Protein AF-A0A1C6AYQ7-F1 (afdb_monomer)

Structure (mmCIF, N/CA/C/O backbone):
data_AF-A0A1C6AYQ7-F1
#
_entry.id   AF-A0A1C6AYQ7-F1
#
loop_
_atom_site.group_PDB
_atom_site.id
_atom_site.type_symbol
_atom_site.label_atom_id
_atom_site.label_alt_id
_atom_site.label_comp_id
_atom_site.label_asym_id
_atom_site.label_entity_id
_atom_site.label_seq_id
_atom_site.pdbx_PDB_ins_code
_atom_site.Cartn_x
_atom_site.Cartn_y
_atom_site.Cartn_z
_atom_site.occupancy
_atom_site.B_iso_or_equiv
_atom_site.auth_seq_id
_atom_site.auth_comp_id
_atom_site.auth_asym_id
_atom_site.auth_atom_id
_atom_site.pdbx_PDB_model_num
ATOM 1 N N . MET A 1 1 ? -37.397 29.529 8.463 1.00 48.94 1 MET A N 1
ATOM 2 C CA . MET A 1 1 ? -38.415 28.452 8.436 1.00 48.94 1 MET A CA 1
ATOM 3 C C . MET A 1 1 ? -37.810 27.273 7.702 1.00 48.94 1 MET A C 1
ATOM 5 O O . MET A 1 1 ? -37.328 27.484 6.598 1.00 48.94 1 MET A O 1
ATOM 9 N N . GLY A 1 2 ? -37.759 26.098 8.330 1.00 67.12 2 GLY A N 1
ATOM 10 C CA . GLY A 1 2 ? -37.197 24.884 7.728 1.00 67.12 2 GLY A CA 1
ATOM 11 C C . GLY A 1 2 ? -38.090 24.287 6.639 1.00 67.12 2 GLY A C 1
ATOM 12 O O . GLY A 1 2 ? -39.263 24.646 6.523 1.00 67.12 2 GLY A O 1
ATOM 13 N N . LEU A 1 3 ? -37.535 23.356 5.862 1.00 73.00 3 LEU A N 1
ATOM 14 C CA . LEU A 1 3 ? -38.312 22.538 4.930 1.00 73.00 3 LEU A CA 1
ATOM 15 C C . LEU A 1 3 ? -39.293 21.640 5.689 1.00 73.00 3 LEU A C 1
ATOM 17 O O . LEU A 1 3 ? -38.946 21.058 6.719 1.00 73.00 3 LEU A O 1
ATOM 21 N N . ILE A 1 4 ? -40.499 21.478 5.149 1.00 79.94 4 ILE A N 1
ATOM 22 C CA . ILE A 1 4 ? -41.472 20.507 5.670 1.00 79.94 4 ILE A CA 1
ATOM 23 C C . ILE A 1 4 ? -41.096 19.077 5.248 1.00 79.94 4 ILE A C 1
ATOM 25 O O . ILE A 1 4 ? -40.408 18.880 4.248 1.00 79.94 4 ILE A O 1
ATOM 29 N N . GLU A 1 5 ? -41.585 18.065 5.966 1.00 65.69 5 GLU A N 1
ATOM 30 C CA . GLU A 1 5 ? -41.228 16.648 5.745 1.00 65.69 5 GLU A CA 1
ATOM 31 C C . GLU A 1 5 ? -41.392 16.173 4.294 1.00 65.69 5 GLU A C 1
ATOM 33 O O . GLU A 1 5 ? -40.536 15.480 3.737 1.00 65.69 5 GLU A O 1
ATOM 38 N N . ARG A 1 6 ? -42.449 16.632 3.620 1.00 84.25 6 ARG A N 1
ATOM 39 C CA . ARG A 1 6 ? -42.665 16.324 2.203 1.00 84.25 6 ARG A CA 1
ATOM 40 C C . ARG A 1 6 ? -41.562 16.895 1.304 1.00 84.25 6 ARG A C 1
ATOM 42 O O . ARG A 1 6 ? -41.089 16.209 0.406 1.00 84.25 6 ARG A O 1
ATOM 49 N N . GLN A 1 7 ? -41.114 18.122 1.564 1.00 87.56 7 GLN A N 1
ATOM 50 C CA . GLN A 1 7 ? -40.041 18.769 0.802 1.00 87.56 7 GLN A CA 1
ATOM 51 C C . GLN A 1 7 ? -38.696 18.075 1.029 1.00 87.56 7 GLN A C 1
ATOM 53 O O . GLN A 1 7 ? -37.959 17.840 0.073 1.00 87.56 7 GLN A O 1
ATOM 58 N N . LYS A 1 8 ? -38.409 17.665 2.270 1.00 77.06 8 LYS A N 1
ATOM 59 C CA . LYS A 1 8 ? -37.229 16.843 2.582 1.00 77.06 8 LYS A CA 1
ATOM 60 C C . LYS A 1 8 ? -37.247 15.522 1.802 1.00 77.06 8 LYS A C 1
ATOM 62 O O . LYS A 1 8 ? -36.229 15.122 1.240 1.00 77.06 8 LYS A O 1
ATOM 67 N N . SER A 1 9 ? -38.420 14.894 1.700 1.00 76.25 9 SER A N 1
ATOM 68 C CA . SER A 1 9 ? -38.616 13.651 0.943 1.00 76.25 9 SER A CA 1
ATOM 69 C C . SER A 1 9 ? -38.362 13.827 -0.562 1.00 76.25 9 SER A C 1
ATOM 71 O O . SER A 1 9 ? -37.726 12.969 -1.171 1.00 76.25 9 SER A O 1
ATOM 73 N N . VAL A 1 10 ? -38.775 14.960 -1.152 1.00 86.12 10 VAL A N 1
ATOM 74 C CA . VAL A 1 10 ? -38.481 15.305 -2.560 1.00 86.12 10 VAL A CA 1
ATOM 75 C C . VAL A 1 10 ? -36.973 15.404 -2.805 1.00 86.12 10 VAL A C 1
ATOM 77 O O . VAL A 1 10 ? -36.469 14.802 -3.754 1.00 86.12 10 VAL A O 1
ATOM 80 N N . VAL A 1 11 ? -36.246 16.135 -1.949 1.00 82.75 11 VAL A N 1
ATOM 81 C CA . VAL A 1 11 ? -34.783 16.296 -2.074 1.00 82.75 11 VAL A CA 1
ATOM 82 C C . VAL A 1 11 ? -34.085 14.941 -1.994 1.00 82.75 11 VAL A C 1
ATOM 84 O O . VAL A 1 11 ? -33.241 14.631 -2.834 1.00 82.75 11 VAL A O 1
ATOM 87 N N . LYS A 1 12 ? -34.466 14.120 -1.010 1.00 69.12 12 LYS A N 1
ATOM 88 C CA . LYS A 1 12 ? -33.893 12.791 -0.793 1.00 69.12 12 LYS A CA 1
ATOM 89 C C . LYS A 1 12 ? -34.082 11.883 -2.008 1.00 69.12 12 LYS A C 1
ATOM 91 O O . LYS A 1 12 ? -33.106 11.350 -2.524 1.00 69.12 12 LYS A O 1
ATOM 96 N N . TYR A 1 13 ? -35.318 11.762 -2.492 1.00 78.62 13 TYR A N 1
ATOM 97 C CA . TYR A 1 13 ? -35.656 10.868 -3.598 1.00 78.62 13 TYR A CA 1
ATOM 98 C C . TYR A 1 13 ? -34.897 11.221 -4.887 1.00 78.62 13 TYR A C 1
ATOM 100 O O . TYR A 1 13 ? -34.294 10.354 -5.519 1.00 78.62 13 TYR A O 1
ATOM 108 N N . LEU A 1 14 ? -34.862 12.509 -5.248 1.00 82.06 14 LEU A N 1
ATOM 109 C CA . LEU A 1 14 ? -34.168 12.970 -6.454 1.00 82.06 14 LEU A CA 1
ATOM 110 C C . LEU A 1 14 ? -32.644 12.830 -6.361 1.00 82.06 14 LEU A C 1
ATOM 112 O O . LEU A 1 14 ? -31.991 12.602 -7.381 1.00 82.06 14 LEU A O 1
ATOM 116 N N . ARG A 1 15 ? -32.071 12.961 -5.159 1.00 71.88 15 ARG A N 1
ATOM 117 C CA . ARG A 1 15 ? -30.634 12.770 -4.927 1.00 71.88 15 ARG A CA 1
ATOM 118 C C . ARG A 1 15 ? -30.236 11.299 -5.007 1.00 71.88 15 ARG A C 1
ATOM 120 O O . ARG A 1 15 ? -29.213 10.989 -5.608 1.00 71.88 15 ARG A O 1
ATOM 127 N N . ASP A 1 16 ? -31.023 10.416 -4.400 1.00 69.38 16 ASP A N 1
ATOM 128 C CA . ASP A 1 16 ? -30.694 8.991 -4.308 1.00 69.38 16 ASP A CA 1
ATOM 129 C C . ASP A 1 16 ? -30.760 8.302 -5.682 1.00 69.38 16 ASP A C 1
ATOM 131 O O . ASP A 1 16 ? -29.941 7.431 -5.970 1.00 69.38 16 ASP A O 1
ATOM 135 N N . ILE A 1 17 ? -31.688 8.730 -6.544 1.00 75.75 17 ILE A N 1
ATOM 136 C CA . ILE A 1 17 ? -31.803 8.226 -7.920 1.00 75.75 17 ILE A CA 1
ATOM 137 C C . ILE A 1 17 ? -30.776 8.881 -8.851 1.00 75.75 17 ILE A C 1
ATOM 139 O O . ILE A 1 17 ? -30.244 8.216 -9.730 1.00 75.75 17 ILE A O 1
ATOM 143 N N . ASN A 1 18 ? -30.473 10.171 -8.658 1.00 73.62 18 ASN A N 1
ATOM 144 C CA . ASN A 1 18 ? -29.540 10.953 -9.484 1.00 73.62 18 ASN A CA 1
ATOM 145 C C . ASN A 1 18 ? -29.839 10.938 -11.007 1.00 73.62 18 ASN A C 1
ATOM 147 O O . ASN A 1 18 ? -28.975 11.218 -11.840 1.00 73.62 18 ASN A O 1
ATOM 151 N N . GLU A 1 19 ? -31.089 10.664 -11.378 1.00 78.44 19 GLU A N 1
ATOM 152 C CA . GLU A 1 19 ? -31.608 10.689 -12.749 1.00 78.44 19 GLU A CA 1
ATOM 153 C C . GLU A 1 19 ? -32.775 11.682 -12.873 1.00 78.44 19 GLU A C 1
ATOM 155 O O . GLU A 1 19 ? -33.181 12.334 -11.909 1.00 78.44 19 GLU A O 1
ATOM 160 N N . TRP A 1 20 ? -33.289 11.850 -14.093 1.00 84.19 20 TRP A N 1
ATOM 161 C CA . TRP A 1 20 ? -34.438 12.711 -14.370 1.00 84.19 20 TRP A CA 1
ATOM 162 C C . TRP A 1 20 ? -35.747 12.006 -14.006 1.00 84.19 20 TRP A C 1
ATOM 164 O O . TRP A 1 20 ? -36.050 10.958 -14.567 1.00 84.19 20 TRP A O 1
ATOM 174 N N . VAL A 1 21 ? -36.551 12.616 -13.133 1.00 88.44 21 VAL A N 1
ATOM 175 C CA . VAL A 1 21 ? -37.843 12.071 -12.684 1.00 88.44 21 VAL A CA 1
ATOM 176 C C . VAL A 1 21 ? -38.986 13.004 -13.079 1.00 88.44 21 VAL A C 1
ATOM 178 O O . VAL A 1 21 ? -38.930 14.216 -12.847 1.00 88.44 21 VAL A O 1
ATOM 181 N N . LYS A 1 22 ? -40.069 12.463 -13.649 1.00 90.62 22 LYS A N 1
ATOM 182 C CA . LYS A 1 22 ? -41.237 13.273 -14.034 1.00 90.62 22 LYS A CA 1
ATOM 183 C C . LYS A 1 22 ? -41.991 13.792 -12.805 1.00 90.62 22 LYS A C 1
ATOM 185 O O . LYS A 1 22 ? -42.123 13.113 -11.794 1.00 90.62 22 LYS A O 1
ATOM 190 N N . GLY A 1 23 ? -42.574 14.988 -12.922 1.00 86.62 23 GLY A N 1
ATOM 191 C CA . GLY A 1 23 ? -43.394 15.575 -11.854 1.00 86.62 23 GLY A CA 1
ATOM 192 C C . GLY A 1 23 ? -44.579 14.702 -11.442 1.00 86.62 23 GLY A C 1
ATOM 193 O O . GLY A 1 23 ? -44.849 14.583 -10.253 1.00 86.62 23 GLY A O 1
ATOM 194 N N . SER A 1 24 ? -45.212 14.035 -12.408 1.00 85.88 24 SER A N 1
ATOM 195 C CA . SER A 1 24 ? -46.316 13.098 -12.180 1.00 85.88 24 SER A CA 1
ATOM 196 C C . SER A 1 24 ? -45.908 11.833 -11.433 1.00 85.88 24 SER A C 1
ATOM 198 O O . SER A 1 24 ? -46.708 11.247 -10.708 1.00 85.88 24 SER A O 1
ATO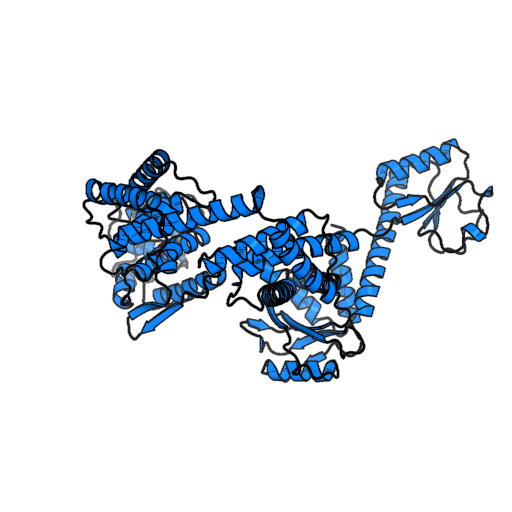M 200 N N . GLU A 1 25 ? -44.653 11.422 -11.571 1.00 83.88 25 GLU A N 1
ATOM 201 C CA . GLU A 1 25 ? -44.094 10.281 -10.859 1.00 83.88 25 GLU A CA 1
ATOM 202 C C . GLU A 1 25 ? -43.792 10.646 -9.403 1.00 83.88 25 GLU A C 1
ATOM 204 O O . GLU A 1 25 ? -44.261 9.964 -8.493 1.00 83.88 25 GLU A O 1
ATOM 209 N N . LEU A 1 26 ? -43.145 11.795 -9.169 1.00 85.38 26 LEU A N 1
ATOM 210 C CA . LEU A 1 26 ? -42.949 12.345 -7.821 1.00 85.38 26 LEU A CA 1
ATOM 211 C C . LEU A 1 26 ? -44.278 12.571 -7.090 1.00 85.38 26 LEU A C 1
ATOM 213 O O . LEU A 1 26 ? -44.401 12.266 -5.906 1.00 85.38 26 LEU A O 1
ATOM 217 N N . ALA A 1 27 ? -45.278 13.090 -7.804 1.00 86.19 27 ALA A N 1
ATOM 218 C CA . ALA A 1 27 ? -46.618 13.331 -7.287 1.00 86.19 27 ALA A CA 1
ATOM 219 C C . ALA A 1 27 ? -47.279 12.026 -6.822 1.00 86.19 27 ALA A C 1
ATOM 221 O O . ALA A 1 27 ? -47.807 11.962 -5.711 1.00 86.19 27 ALA A O 1
ATOM 222 N N . LYS A 1 28 ? -47.168 10.963 -7.628 1.00 80.50 28 LYS A N 1
ATOM 223 C CA . LYS A 1 28 ? -47.694 9.633 -7.302 1.00 80.50 28 LYS A CA 1
ATOM 224 C C . LYS A 1 28 ? -46.996 9.011 -6.090 1.00 80.50 28 LYS A C 1
ATOM 226 O O . LYS A 1 28 ? -47.674 8.458 -5.232 1.00 80.50 28 LYS A O 1
ATOM 231 N N . ILE A 1 29 ? -45.671 9.125 -6.006 1.00 76.81 29 ILE A N 1
ATOM 232 C CA . ILE A 1 29 ? -44.866 8.570 -4.902 1.00 76.81 29 ILE A CA 1
ATOM 233 C C . ILE A 1 29 ? -45.190 9.261 -3.578 1.00 76.81 29 ILE A C 1
ATOM 235 O O . ILE A 1 29 ? -45.287 8.611 -2.543 1.00 76.81 29 ILE A O 1
ATOM 239 N N . LEU A 1 30 ? -45.370 10.580 -3.615 1.00 79.12 30 LEU A N 1
ATOM 240 C CA . LEU A 1 30 ? -45.575 11.396 -2.420 1.00 79.12 30 LEU A CA 1
ATOM 241 C C . LEU A 1 30 ? -47.057 11.638 -2.100 1.00 79.12 30 LEU A C 1
ATOM 243 O O . LEU A 1 30 ? -47.358 12.389 -1.175 1.00 79.12 30 LEU A O 1
ATOM 247 N N . GLY A 1 31 ? -47.977 11.030 -2.858 1.00 77.88 31 GLY A N 1
ATOM 248 C CA . GLY A 1 31 ? -49.422 11.139 -2.639 1.00 77.88 31 GLY A CA 1
ATOM 249 C C . GLY A 1 31 ? -49.973 12.561 -2.801 1.00 77.88 31 GLY A C 1
ATOM 250 O O . GLY A 1 31 ? -50.907 12.944 -2.099 1.00 77.88 31 GLY A O 1
ATOM 251 N N . VAL A 1 32 ? -49.388 13.370 -3.688 1.00 89.69 32 VAL A N 1
ATOM 252 C CA . VAL A 1 32 ? -49.783 14.772 -3.919 1.00 89.69 32 VAL A CA 1
ATOM 253 C C . VAL A 1 32 ? -49.999 15.067 -5.402 1.00 89.69 32 VAL A C 1
ATOM 255 O O . VAL A 1 32 ? -49.857 14.198 -6.249 1.00 89.69 32 VAL A O 1
ATOM 258 N N . THR A 1 33 ? -50.369 16.305 -5.739 1.00 85.81 33 THR A N 1
ATOM 259 C CA . THR A 1 33 ? -50.535 16.733 -7.138 1.00 85.81 33 THR A CA 1
ATOM 260 C C . THR A 1 33 ? -49.219 17.233 -7.742 1.00 85.81 33 THR A C 1
ATOM 262 O O . THR A 1 33 ? -48.375 17.783 -7.031 1.00 85.81 33 THR A O 1
ATOM 265 N N . ASP A 1 34 ? -49.082 17.184 -9.070 1.00 87.00 34 ASP A N 1
ATOM 266 C CA . ASP A 1 34 ? -47.962 17.800 -9.809 1.00 87.00 34 ASP A CA 1
ATOM 267 C C . ASP A 1 34 ? -47.776 19.289 -9.489 1.00 87.00 34 ASP A C 1
ATOM 269 O O . ASP A 1 34 ? -46.666 19.822 -9.563 1.00 87.00 34 ASP A O 1
ATOM 273 N N . ARG A 1 35 ? -48.873 19.986 -9.156 1.00 80.62 35 ARG A N 1
ATOM 274 C CA . ARG A 1 35 ? -48.842 21.389 -8.730 1.00 80.62 35 ARG A CA 1
ATOM 275 C C . ARG A 1 35 ? -48.166 21.530 -7.365 1.00 80.62 35 ARG A C 1
ATOM 277 O O . ARG A 1 35 ? -47.388 22.460 -7.176 1.00 80.62 35 ARG A O 1
ATOM 284 N N . THR A 1 36 ? -48.424 20.603 -6.445 1.00 86.38 36 THR A N 1
ATOM 285 C CA . THR A 1 36 ? -47.783 20.558 -5.125 1.00 86.38 36 THR A CA 1
ATOM 286 C C . THR A 1 36 ? -46.287 20.280 -5.252 1.00 86.38 36 THR A C 1
ATOM 288 O O . THR A 1 36 ? -45.503 21.011 -4.659 1.00 86.38 36 THR A O 1
ATOM 291 N N . ILE A 1 37 ? -45.883 19.324 -6.100 1.00 93.25 37 ILE A N 1
ATOM 292 C CA . ILE A 1 37 ? -44.462 19.032 -6.369 1.00 93.25 37 ILE A CA 1
ATOM 293 C C . ILE A 1 37 ? -43.735 20.256 -6.930 1.00 93.25 37 ILE A C 1
ATOM 295 O O . ILE A 1 37 ? -42.652 20.602 -6.468 1.00 93.25 37 ILE A O 1
ATOM 299 N N . ARG A 1 38 ? -44.351 20.966 -7.882 1.00 89.50 38 ARG A N 1
ATOM 300 C CA . ARG A 1 38 ? -43.803 22.227 -8.404 1.00 89.50 38 ARG A CA 1
ATOM 301 C C . ARG A 1 38 ? -43.584 23.265 -7.307 1.00 89.50 38 ARG A C 1
ATOM 303 O O . ARG A 1 38 ? -42.515 23.864 -7.247 1.00 89.50 38 ARG A O 1
ATOM 310 N N . ASN A 1 39 ? -44.576 23.456 -6.440 1.00 87.56 39 ASN A N 1
ATOM 311 C CA . ASN A 1 39 ? -44.482 24.409 -5.336 1.00 87.56 39 ASN A CA 1
ATOM 312 C C . ASN A 1 39 ? -43.419 23.998 -4.311 1.00 87.56 39 ASN A C 1
ATOM 314 O O . ASN A 1 39 ? -42.692 24.857 -3.817 1.00 87.56 39 ASN A O 1
ATOM 318 N N . ASP A 1 40 ? -43.307 22.703 -4.019 1.00 92.19 40 ASP A N 1
ATOM 319 C CA . ASP A 1 40 ? -42.293 22.175 -3.112 1.00 92.19 40 ASP A CA 1
ATOM 320 C C . ASP A 1 40 ? -40.887 22.403 -3.667 1.00 92.19 40 ASP A C 1
ATOM 322 O O . ASP A 1 40 ? -40.030 22.872 -2.932 1.00 92.19 40 ASP A O 1
ATOM 326 N N . ILE A 1 41 ? -40.655 22.174 -4.961 1.00 92.25 41 ILE A N 1
ATOM 327 C CA . ILE A 1 41 ? -39.347 22.407 -5.597 1.00 92.25 41 ILE A CA 1
ATOM 328 C C . ILE A 1 41 ? -38.965 23.891 -5.573 1.00 92.25 41 ILE A C 1
ATOM 330 O O . ILE A 1 41 ? -37.825 24.224 -5.254 1.00 92.25 41 ILE A O 1
ATOM 334 N N . ILE A 1 42 ? -39.922 24.790 -5.827 1.00 89.12 42 ILE A N 1
ATOM 335 C CA . ILE A 1 42 ? -39.699 26.239 -5.700 1.00 89.12 42 ILE A CA 1
ATOM 336 C C . ILE A 1 42 ? -39.344 26.601 -4.253 1.00 89.12 42 ILE A C 1
ATOM 338 O O . ILE A 1 42 ? -38.399 27.354 -4.021 1.00 89.12 42 ILE A O 1
ATOM 342 N N . ALA A 1 43 ? -40.078 26.064 -3.275 1.00 86.62 43 ALA A N 1
ATOM 343 C CA . ALA A 1 43 ? -39.816 26.312 -1.860 1.00 86.62 43 ALA A CA 1
ATOM 344 C C . ALA A 1 43 ? -38.452 25.760 -1.419 1.00 86.62 43 ALA A C 1
ATOM 346 O O . ALA A 1 43 ? -37.746 26.428 -0.670 1.00 86.62 43 ALA A O 1
ATOM 347 N N . ILE A 1 44 ? -38.064 24.589 -1.929 1.00 87.81 44 ILE A N 1
ATOM 348 C CA . ILE A 1 44 ? -36.768 23.952 -1.691 1.00 87.81 44 ILE A CA 1
ATOM 349 C C . ILE A 1 44 ? -35.633 24.824 -2.232 1.00 87.81 44 ILE A C 1
ATOM 351 O O . ILE A 1 44 ? -34.767 25.232 -1.462 1.00 87.81 44 ILE A O 1
ATOM 355 N N . ASN A 1 45 ? -35.647 25.169 -3.521 1.00 88.50 45 ASN A N 1
ATOM 356 C CA . ASN A 1 45 ? -34.581 25.988 -4.110 1.00 88.50 45 ASN A CA 1
ATOM 357 C C . ASN A 1 45 ? -34.506 27.369 -3.441 1.00 88.50 45 ASN A C 1
ATOM 359 O O . ASN A 1 45 ? -33.419 27.881 -3.177 1.00 88.50 45 ASN A O 1
ATOM 363 N N . LYS A 1 46 ? -35.661 27.945 -3.079 1.00 84.81 46 LYS A N 1
ATOM 364 C CA . LYS A 1 46 ? -35.726 29.201 -2.323 1.00 84.81 46 LYS A CA 1
ATOM 365 C C . LYS A 1 46 ? -35.130 29.071 -0.920 1.00 84.81 46 LYS A C 1
ATOM 367 O O . LYS A 1 46 ? -34.446 29.991 -0.485 1.00 84.81 46 LYS A O 1
ATOM 372 N N . PHE A 1 47 ? -35.376 27.963 -0.220 1.00 81.81 47 PHE A N 1
ATOM 373 C CA . PHE A 1 47 ? -34.810 27.702 1.106 1.00 81.81 47 PHE A CA 1
ATOM 374 C C . PHE A 1 47 ? -33.278 27.630 1.066 1.00 81.81 47 PHE A C 1
ATOM 376 O O . PHE A 1 47 ? -32.625 28.202 1.932 1.00 81.81 47 PHE A O 1
ATOM 383 N N . TYR A 1 48 ? -32.709 26.994 0.039 1.00 72.81 48 TYR A N 1
ATOM 384 C CA . TYR A 1 48 ? -31.255 26.883 -0.127 1.00 72.81 48 TYR A CA 1
ATOM 385 C C . TYR A 1 48 ? -30.599 28.094 -0.806 1.00 72.81 48 TYR A C 1
ATOM 387 O O . TYR A 1 48 ? -29.376 28.134 -0.918 1.00 72.81 48 TYR A O 1
ATOM 395 N N . GLY A 1 49 ? -31.381 29.061 -1.298 1.00 75.00 49 GLY A N 1
ATOM 396 C CA . GLY A 1 49 ? -30.865 30.227 -2.023 1.00 75.00 49 GLY A CA 1
ATOM 397 C C . GLY A 1 49 ? -30.184 29.897 -3.360 1.00 75.00 49 GLY A C 1
ATOM 398 O O . GLY A 1 49 ? -29.521 30.762 -3.928 1.00 75.00 49 GLY A O 1
ATOM 399 N N . LYS A 1 50 ? -30.327 28.662 -3.860 1.00 78.75 50 LYS A N 1
ATOM 400 C CA . LYS A 1 50 ? -29.779 28.181 -5.136 1.00 78.75 50 LYS A CA 1
ATOM 401 C C . LYS A 1 50 ? -30.585 27.001 -5.673 1.00 78.75 50 LYS A C 1
ATOM 403 O O . LYS A 1 50 ? -31.272 26.308 -4.922 1.00 78.75 50 LYS A O 1
ATOM 408 N N . ASP A 1 51 ? -30.460 26.742 -6.972 1.00 83.19 51 ASP A N 1
ATOM 409 C CA . ASP A 1 51 ? -31.170 25.653 -7.644 1.00 83.19 51 ASP A CA 1
ATOM 410 C C . ASP A 1 51 ? -30.543 24.286 -7.345 1.00 83.19 51 ASP A C 1
ATOM 412 O O . ASP A 1 51 ? -29.790 23.734 -8.149 1.00 83.19 51 ASP A O 1
ATOM 416 N N . ILE A 1 52 ? -30.854 23.724 -6.174 1.00 84.00 52 ILE A N 1
ATOM 417 C CA . ILE A 1 52 ? -30.413 22.372 -5.800 1.00 84.00 52 ILE A CA 1
ATOM 418 C C . ILE A 1 52 ? -31.211 21.267 -6.510 1.00 84.00 52 ILE A C 1
ATOM 420 O O . ILE A 1 52 ? -30.756 20.128 -6.592 1.00 84.00 52 ILE A O 1
ATOM 424 N N . ILE A 1 53 ? -32.389 21.591 -7.045 1.00 89.56 53 ILE A N 1
ATOM 425 C CA . ILE A 1 53 ? -33.165 20.735 -7.943 1.00 89.56 53 ILE A CA 1
ATOM 426 C C . ILE A 1 53 ? -33.356 21.487 -9.258 1.00 89.56 53 ILE A C 1
ATOM 428 O O . ILE A 1 53 ? -33.916 22.584 -9.275 1.00 89.56 53 ILE A O 1
ATOM 432 N N . ILE A 1 54 ? -32.930 20.879 -10.364 1.00 85.88 54 ILE A N 1
ATOM 433 C CA . ILE A 1 54 ? -33.032 21.459 -11.704 1.00 85.88 54 ILE A CA 1
ATOM 434 C C . ILE A 1 54 ? -34.328 20.973 -12.364 1.00 85.88 54 ILE A C 1
ATOM 436 O O . ILE A 1 54 ? -34.509 19.762 -12.531 1.00 85.88 54 ILE A O 1
ATOM 440 N N . PRO A 1 55 ? -35.218 21.885 -12.787 1.00 87.75 55 PRO A N 1
ATOM 441 C CA . PRO A 1 55 ? -36.352 21.551 -13.636 1.00 87.75 55 PRO A CA 1
ATOM 442 C C . PRO A 1 55 ? -35.984 21.636 -15.128 1.00 87.75 55 PRO A C 1
ATOM 444 O O . PRO A 1 55 ? -35.514 22.669 -15.599 1.00 87.75 55 PRO A O 1
ATOM 447 N N . ILE A 1 56 ? -36.275 20.591 -15.910 1.00 84.50 56 ILE A N 1
ATOM 448 C CA . ILE A 1 56 ? -36.211 20.629 -17.381 1.00 84.50 56 ILE A CA 1
ATOM 449 C C . ILE A 1 56 ? -37.556 20.230 -17.984 1.00 84.50 56 ILE A C 1
ATOM 451 O O . ILE A 1 56 ? -38.095 19.144 -17.743 1.00 84.50 56 ILE A O 1
ATOM 455 N N . LYS A 1 57 ? -38.086 21.102 -18.847 1.00 74.75 57 LYS A N 1
ATOM 456 C CA . LYS A 1 57 ? -39.335 20.866 -19.578 1.00 74.75 57 LYS A CA 1
ATOM 457 C C . LYS A 1 57 ? -39.228 19.580 -20.412 1.00 74.75 57 LYS A C 1
ATOM 459 O O . LYS A 1 57 ? -38.301 19.416 -21.195 1.00 74.75 57 LYS A O 1
ATOM 464 N N . GLY A 1 58 ? -40.169 18.656 -20.222 1.00 72.19 58 GLY A N 1
ATOM 465 C CA . GLY A 1 58 ? -40.211 17.358 -20.910 1.00 72.19 58 GLY A CA 1
ATOM 466 C C . GLY A 1 58 ? -39.390 16.237 -20.257 1.00 72.19 58 GLY A C 1
ATOM 467 O O . GLY A 1 58 ? -39.752 15.075 -20.424 1.00 72.19 58 GLY A O 1
ATOM 468 N N . ARG A 1 59 ? -38.353 16.556 -19.464 1.00 75.81 59 ARG A N 1
ATOM 469 C CA . ARG A 1 59 ? -37.536 15.561 -18.734 1.00 75.81 59 ARG A CA 1
ATOM 470 C C . ARG A 1 59 ? -37.881 15.449 -17.248 1.00 75.81 59 ARG A C 1
ATOM 472 O O . ARG A 1 59 ? -37.672 14.393 -16.670 1.00 75.81 59 ARG A O 1
ATOM 479 N N . GLY A 1 60 ? -38.466 16.487 -16.652 1.00 88.62 60 GLY A N 1
ATOM 480 C CA . GLY A 1 60 ? -38.857 16.494 -15.243 1.00 88.62 60 GLY A CA 1
ATOM 481 C C . GLY A 1 60 ? -37.817 17.178 -14.358 1.00 88.62 60 GLY A C 1
ATOM 482 O O . GLY A 1 60 ? -37.332 18.252 -14.708 1.00 88.62 60 GLY A O 1
ATOM 483 N N . TYR A 1 61 ? -37.506 16.584 -13.211 1.00 90.69 61 TYR A N 1
ATOM 484 C CA . TYR A 1 61 ? -36.661 17.158 -12.166 1.00 90.69 61 TYR A CA 1
ATOM 485 C C . TYR A 1 61 ? -35.475 16.253 -11.861 1.00 90.69 61 TYR A C 1
ATOM 487 O O . TYR A 1 61 ? -35.604 15.031 -11.916 1.00 90.69 61 TYR A O 1
ATOM 495 N N . ARG A 1 62 ? -34.335 16.848 -11.512 1.00 88.19 62 ARG A N 1
ATOM 496 C CA . ARG A 1 62 ? -33.138 16.117 -11.082 1.00 88.19 62 ARG A CA 1
ATOM 497 C C . ARG A 1 62 ? -32.379 16.906 -10.020 1.00 88.19 62 ARG A C 1
ATOM 499 O O . ARG A 1 62 ? -32.394 18.135 -10.035 1.00 88.19 62 ARG A O 1
ATOM 506 N N . TYR A 1 63 ? -31.701 16.204 -9.119 1.00 85.50 63 TYR A N 1
ATOM 507 C CA . TYR A 1 63 ? -30.799 16.821 -8.150 1.00 85.50 63 TYR A CA 1
ATOM 508 C C . TYR A 1 63 ? -29.555 17.435 -8.824 1.00 85.50 63 TYR A C 1
ATOM 510 O O . TYR A 1 63 ? -28.970 16.852 -9.743 1.00 85.50 63 TYR A O 1
ATOM 518 N N . ASN A 1 64 ? -29.165 18.630 -8.379 1.00 80.94 64 ASN A N 1
ATOM 519 C CA . ASN A 1 64 ? -28.030 19.377 -8.908 1.00 80.94 64 ASN A CA 1
ATOM 520 C C . ASN A 1 64 ? -26.731 19.009 -8.172 1.00 80.94 64 ASN A C 1
ATOM 522 O O . ASN A 1 64 ? -26.526 19.412 -7.028 1.00 80.94 64 ASN A O 1
ATOM 526 N N . ASP A 1 65 ? -25.849 18.261 -8.840 1.00 66.12 65 ASP A N 1
ATOM 527 C CA . ASP A 1 65 ? -24.589 17.747 -8.273 1.00 66.12 65 ASP A CA 1
ATOM 528 C C . ASP A 1 65 ? -23.361 18.628 -8.612 1.00 66.12 65 ASP A C 1
ATOM 530 O O . ASP A 1 65 ? -22.215 18.255 -8.351 1.00 66.12 65 ASP A O 1
ATOM 534 N N . PHE A 1 66 ? -23.568 19.812 -9.207 1.00 48.56 66 PHE A N 1
ATOM 535 C CA . PHE A 1 66 ? -22.479 20.746 -9.507 1.00 48.56 66 PHE A CA 1
ATOM 536 C C . PHE A 1 66 ? -21.990 21.434 -8.219 1.00 48.56 66 PHE A C 1
ATOM 538 O O . PHE A 1 66 ? -22.541 22.440 -7.778 1.00 48.56 66 PHE A O 1
ATOM 545 N N . GLY A 1 67 ? -20.939 20.870 -7.615 1.00 46.97 67 GLY A N 1
ATOM 546 C CA . GLY A 1 67 ? -20.171 21.484 -6.525 1.00 46.97 67 GLY A CA 1
ATOM 547 C C . GLY A 1 67 ? -20.223 20.704 -5.211 1.00 46.97 67 GLY A C 1
ATOM 548 O O . GLY A 1 67 ? -20.829 21.158 -4.239 1.00 46.97 67 GLY A O 1
ATOM 549 N N . LYS A 1 68 ? -19.532 19.556 -5.160 1.00 46.97 68 LYS A N 1
ATOM 550 C CA . LYS A 1 68 ? -19.340 18.728 -3.950 1.00 46.97 68 LYS A CA 1
ATOM 551 C C . LYS A 1 68 ? -18.689 19.464 -2.767 1.00 46.97 68 LYS A C 1
ATOM 553 O O . LYS A 1 68 ? -18.750 18.958 -1.655 1.00 46.97 68 LYS A O 1
ATOM 558 N N . GLU A 1 69 ? -18.120 20.647 -2.984 1.00 41.50 69 GLU A N 1
ATOM 559 C CA . GLU A 1 69 ? -17.386 21.402 -1.961 1.00 41.50 69 GLU A CA 1
ATOM 560 C C . GLU A 1 69 ? -18.228 22.447 -1.207 1.00 41.50 69 GLU A C 1
ATOM 562 O O . GLU A 1 69 ? -17.813 22.881 -0.143 1.00 41.50 69 GLU A O 1
ATOM 567 N N . SER A 1 70 ? -19.422 22.829 -1.687 1.00 40.97 70 SER A N 1
ATOM 568 C CA . SER A 1 70 ? -20.205 23.933 -1.074 1.00 40.97 70 SER A CA 1
ATOM 569 C C . SER A 1 70 ? -21.524 23.521 -0.412 1.00 40.97 70 SER A C 1
ATOM 571 O O . SER A 1 70 ? -22.247 24.366 0.111 1.00 40.97 70 SER A O 1
ATOM 573 N N . ASN A 1 71 ? -21.889 22.238 -0.473 1.00 43.12 71 ASN A N 1
ATOM 574 C CA . ASN A 1 71 ? -23.178 21.751 0.034 1.00 43.12 71 ASN A CA 1
ATOM 575 C C . ASN A 1 71 ? -23.074 20.948 1.334 1.00 43.12 71 ASN A C 1
ATOM 577 O O . ASN A 1 71 ? -24.102 20.642 1.926 1.00 43.12 71 ASN A O 1
ATOM 581 N N . THR A 1 72 ? -21.874 20.607 1.796 1.00 43.41 72 THR A N 1
ATOM 582 C CA . THR A 1 72 ? -21.665 19.758 2.979 1.00 43.41 72 THR A CA 1
ATOM 583 C C . THR A 1 72 ? -21.993 20.462 4.298 1.00 43.41 72 THR A C 1
ATOM 585 O O . THR A 1 72 ? -22.522 19.813 5.198 1.00 43.41 72 THR A O 1
ATOM 588 N N . GLU A 1 73 ? -21.784 21.779 4.407 1.00 40.03 73 GLU A N 1
ATOM 589 C CA . GLU A 1 73 ? -22.043 22.531 5.651 1.00 40.03 73 GLU A CA 1
ATOM 590 C C . GLU A 1 73 ? -23.539 22.693 5.977 1.00 40.03 73 GLU A C 1
ATOM 592 O O . GLU A 1 73 ? -23.916 22.676 7.144 1.00 40.03 73 GLU A O 1
ATOM 597 N N . TYR A 1 74 ? -24.420 22.753 4.971 1.00 40.59 74 TYR A N 1
ATOM 598 C CA . TYR A 1 74 ? -25.866 22.950 5.177 1.00 40.59 74 TYR A CA 1
ATOM 599 C C . TYR A 1 74 ? -26.665 21.642 5.353 1.00 40.59 74 TYR A C 1
ATOM 601 O O . TYR A 1 74 ? -27.861 21.681 5.643 1.00 40.59 74 TYR A O 1
ATOM 609 N N . ILE A 1 75 ? -26.034 20.474 5.169 1.00 42.28 75 ILE A N 1
ATOM 610 C CA . ILE A 1 75 ? -26.693 19.153 5.242 1.00 42.28 75 ILE A CA 1
ATOM 611 C C . ILE A 1 75 ? -26.697 18.584 6.671 1.00 42.28 75 ILE A C 1
ATOM 613 O O . ILE A 1 75 ? -27.568 17.773 7.001 1.00 42.28 75 ILE A O 1
ATOM 617 N N . ALA A 1 76 ? -25.792 19.044 7.543 1.00 41.59 76 ALA A N 1
ATOM 618 C CA . ALA A 1 76 ? -25.731 18.609 8.940 1.00 41.59 76 ALA A CA 1
ATOM 619 C C . ALA A 1 76 ? -27.052 18.853 9.705 1.00 41.59 76 ALA A C 1
ATOM 621 O O . ALA A 1 76 ? -27.410 18.053 10.567 1.00 41.59 76 ALA A O 1
ATOM 622 N N . ASP A 1 77 ? -27.827 19.869 9.313 1.00 39.38 77 ASP A N 1
ATOM 623 C CA . ASP A 1 77 ? -29.103 20.245 9.942 1.00 39.38 77 ASP A CA 1
ATOM 624 C C . ASP A 1 77 ? -30.291 19.318 9.604 1.00 39.38 77 ASP A C 1
ATOM 626 O O . ASP A 1 77 ? -31.359 19.428 10.208 1.00 39.38 77 ASP A O 1
ATOM 630 N N . ILE A 1 78 ? -30.144 18.391 8.646 1.00 41.06 78 ILE A N 1
ATOM 631 C CA . ILE A 1 78 ? -31.239 17.497 8.204 1.00 41.06 78 ILE A CA 1
ATOM 632 C C . ILE A 1 78 ? -31.024 16.047 8.682 1.00 41.06 78 ILE A C 1
ATOM 634 O O . ILE A 1 78 ? -31.907 15.208 8.526 1.00 41.06 78 ILE A O 1
ATOM 638 N N . GLY A 1 79 ? -29.881 15.733 9.306 1.00 47.97 79 GLY A N 1
ATOM 639 C CA . GLY A 1 79 ? -29.616 14.405 9.881 1.00 47.97 79 GLY A CA 1
ATOM 640 C C . GLY A 1 79 ? -29.458 13.268 8.858 1.00 47.97 79 GLY A C 1
ATOM 641 O O . GLY A 1 79 ? -29.462 12.100 9.238 1.00 47.97 79 GLY A O 1
ATOM 642 N N . VAL A 1 80 ? -29.311 13.576 7.564 1.00 52.38 80 VAL A N 1
ATOM 643 C CA . VAL A 1 80 ? -29.176 12.573 6.494 1.00 52.38 80 VAL A CA 1
ATOM 644 C C . VAL A 1 80 ? -27.703 12.362 6.148 1.00 52.38 80 VAL A C 1
ATOM 646 O O . VAL A 1 80 ? -27.060 13.255 5.600 1.00 52.38 80 VAL A O 1
ATOM 649 N N . LEU A 1 81 ? -27.195 11.154 6.401 1.00 61.75 81 LEU A N 1
ATOM 650 C CA . LEU A 1 81 ? -25.829 10.754 6.054 1.00 61.75 81 LEU A CA 1
ATOM 651 C C . LEU A 1 81 ? -25.658 10.599 4.531 1.00 61.75 81 LEU A C 1
ATOM 653 O O . LEU A 1 81 ? -26.512 10.038 3.836 1.00 61.75 81 LEU A O 1
ATOM 657 N N . THR A 1 82 ? -24.524 11.054 4.002 1.00 71.88 82 THR A N 1
ATOM 658 C CA . THR A 1 82 ? -24.046 10.700 2.656 1.00 71.88 82 THR A CA 1
ATOM 659 C C . THR A 1 82 ? -23.697 9.208 2.576 1.00 71.88 82 THR A C 1
ATOM 661 O O . THR A 1 82 ? -23.602 8.518 3.587 1.00 71.88 82 THR A O 1
ATOM 664 N N . THR A 1 83 ? -23.451 8.683 1.369 1.00 74.88 83 THR A N 1
ATOM 665 C CA . THR A 1 83 ? -23.066 7.265 1.197 1.00 74.88 83 THR A CA 1
ATOM 666 C C . THR A 1 83 ? -21.799 6.914 1.984 1.00 74.88 83 THR A C 1
ATOM 668 O O . THR A 1 83 ? -21.746 5.876 2.633 1.00 74.88 83 THR A O 1
ATOM 671 N N . ILE A 1 84 ? -20.788 7.789 1.961 1.00 80.00 84 ILE A N 1
ATOM 672 C CA . ILE A 1 84 ? -19.531 7.564 2.686 1.00 80.00 84 ILE A CA 1
ATOM 673 C C . ILE A 1 84 ? -19.776 7.572 4.195 1.00 80.00 84 ILE A C 1
ATOM 675 O O . ILE A 1 84 ? -19.348 6.654 4.894 1.00 80.00 84 ILE A O 1
ATOM 679 N N . GLU A 1 85 ? -20.504 8.570 4.691 1.00 83.19 85 GLU A N 1
ATOM 680 C CA . GLU A 1 85 ? -20.805 8.689 6.117 1.00 83.19 85 GLU A CA 1
ATOM 681 C C . GLU A 1 85 ? -21.669 7.526 6.616 1.00 83.19 85 GLU A C 1
ATOM 683 O O . GLU A 1 85 ? -21.448 7.004 7.708 1.00 83.19 85 GLU A O 1
ATOM 688 N N . ARG A 1 86 ? -22.596 7.047 5.781 1.00 87.62 86 ARG A N 1
ATOM 689 C CA . ARG A 1 86 ? -23.390 5.848 6.044 1.00 87.62 86 ARG A CA 1
ATOM 690 C C . ARG A 1 86 ? -22.515 4.608 6.183 1.00 87.62 86 ARG A C 1
ATOM 692 O O . ARG A 1 86 ? -22.746 3.811 7.084 1.00 87.62 86 ARG A O 1
ATOM 699 N N . TRP A 1 87 ? -21.494 4.437 5.345 1.00 91.94 87 TRP A N 1
ATOM 700 C CA . TRP A 1 87 ? -20.589 3.292 5.478 1.00 91.94 87 TRP A CA 1
ATOM 701 C C . TRP A 1 87 ? -19.794 3.340 6.780 1.00 91.94 87 TRP A C 1
ATOM 703 O O . TRP A 1 87 ? -19.670 2.320 7.452 1.00 91.94 87 TRP A O 1
ATOM 713 N N . VAL A 1 88 ? -19.297 4.520 7.157 1.00 90.81 88 VAL A N 1
ATOM 714 C CA . VAL A 1 88 ? -18.586 4.719 8.431 1.00 90.81 88 VAL A CA 1
ATOM 715 C C . VAL A 1 88 ? -19.514 4.416 9.610 1.00 90.81 88 VAL A C 1
ATOM 717 O O . VAL A 1 88 ? -19.106 3.736 10.551 1.00 90.81 88 VAL A O 1
ATOM 720 N N . TYR A 1 89 ? -20.781 4.828 9.522 1.00 91.38 89 TYR A N 1
ATOM 721 C CA . TYR A 1 89 ? -21.805 4.498 10.511 1.00 91.38 89 TYR A CA 1
ATOM 722 C C . TYR A 1 89 ? -22.055 2.991 10.632 1.00 91.38 89 TYR A C 1
ATOM 724 O O . TYR A 1 89 ? -22.044 2.463 11.742 1.00 91.38 89 TYR A O 1
ATOM 732 N N . ILE A 1 90 ? -22.228 2.291 9.504 1.00 92.50 90 ILE A N 1
ATOM 733 C CA . ILE A 1 90 ? -22.424 0.832 9.468 1.00 92.50 90 ILE A CA 1
ATOM 734 C C . ILE A 1 90 ? -21.233 0.120 10.120 1.00 92.50 90 ILE A C 1
ATOM 736 O O . ILE A 1 90 ? -21.428 -0.738 10.978 1.00 92.50 90 ILE A O 1
ATOM 740 N N . VAL A 1 91 ? -20.001 0.496 9.760 1.00 92.38 91 VAL A N 1
ATOM 741 C CA . VAL A 1 91 ? -18.783 -0.098 10.336 1.00 92.38 91 VAL A CA 1
ATOM 742 C C . VAL A 1 91 ? -18.711 0.151 11.842 1.00 92.38 91 VAL A C 1
ATOM 744 O O . VAL A 1 91 ? -18.481 -0.791 12.596 1.00 92.38 91 VAL A O 1
ATOM 747 N N . LYS A 1 92 ? -18.971 1.383 12.302 1.00 91.50 92 LYS A N 1
ATOM 748 C CA . LYS A 1 92 ? -19.023 1.702 13.737 1.00 91.50 92 LYS A CA 1
ATOM 749 C C . LYS A 1 92 ? -20.060 0.852 14.466 1.00 91.50 92 LYS A C 1
ATOM 751 O O . LYS A 1 92 ? -19.748 0.275 15.502 1.00 91.50 92 LYS A O 1
ATOM 756 N N . LYS A 1 93 ? -21.279 0.764 13.933 1.00 90.31 93 LYS A N 1
ATOM 757 C CA . LYS A 1 93 ? -22.351 -0.045 14.520 1.00 90.31 93 LYS A CA 1
ATOM 758 C C . LYS A 1 93 ? -21.911 -1.500 14.655 1.00 90.31 93 LYS A C 1
ATOM 760 O O . LYS A 1 93 ? -22.017 -2.057 15.740 1.00 90.31 93 LYS A O 1
ATOM 765 N N . LEU A 1 94 ? -21.361 -2.088 13.597 1.00 90.25 94 LEU A N 1
ATOM 766 C CA . LEU A 1 94 ? -20.892 -3.473 13.619 1.00 90.25 94 LEU A CA 1
ATOM 767 C C . LEU A 1 94 ? -19.751 -3.723 14.623 1.00 90.25 94 LEU A C 1
ATOM 769 O O . LEU A 1 94 ? -19.608 -4.835 15.127 1.00 90.25 94 LEU A O 1
ATOM 773 N N . ILE A 1 95 ? -18.928 -2.708 14.902 1.00 87.50 95 ILE A N 1
ATOM 774 C CA . ILE A 1 95 ? -17.904 -2.764 15.954 1.00 87.50 95 ILE A CA 1
ATOM 775 C C . ILE A 1 95 ? -18.567 -2.793 17.336 1.00 87.50 95 ILE A C 1
ATOM 777 O O . ILE A 1 95 ? -18.211 -3.636 18.159 1.00 87.50 95 ILE A O 1
ATOM 781 N N . VAL A 1 96 ? -19.526 -1.898 17.574 1.00 85.44 96 VAL A N 1
ATOM 782 C CA . VAL A 1 96 ? -20.198 -1.763 18.874 1.00 85.44 96 VAL A CA 1
ATOM 783 C C . VAL A 1 96 ? -21.050 -2.994 19.192 1.00 85.44 96 VAL A C 1
ATOM 785 O O . VAL A 1 96 ? -20.927 -3.552 20.273 1.00 85.44 96 VAL A O 1
ATOM 788 N N . PHE A 1 97 ? -21.854 -3.477 18.244 1.00 85.25 97 PHE A N 1
ATOM 789 C CA . PHE A 1 97 ? -22.783 -4.591 18.460 1.00 85.25 97 PHE A CA 1
ATOM 790 C C . PHE A 1 97 ? -22.141 -5.935 18.099 1.00 85.25 97 PHE A C 1
ATOM 792 O O . PHE A 1 97 ? -22.229 -6.409 16.963 1.00 85.25 97 PHE A O 1
ATOM 799 N N . LYS A 1 98 ? -21.475 -6.565 19.076 1.00 78.94 98 LYS A N 1
ATOM 800 C CA . LYS A 1 98 ? -20.703 -7.804 18.864 1.00 78.94 98 LYS A CA 1
ATOM 801 C C . LYS A 1 98 ? -21.538 -8.986 18.384 1.00 78.94 98 LYS A C 1
ATOM 803 O O . LYS A 1 98 ? -21.057 -9.733 17.534 1.00 78.94 98 LYS A O 1
ATOM 808 N N . GLU A 1 99 ? -22.744 -9.142 18.913 1.00 81.94 99 GLU A N 1
ATOM 809 C CA . GLU A 1 99 ? -23.647 -10.251 18.577 1.00 81.94 99 GLU A CA 1
ATOM 810 C C . GLU A 1 99 ? -24.255 -10.117 17.171 1.00 81.94 99 GLU A C 1
ATOM 812 O O . GLU A 1 99 ? -24.775 -11.079 16.610 1.00 81.94 99 GLU A O 1
ATOM 817 N N . GLY A 1 100 ? -24.099 -8.942 16.561 1.00 86.06 100 GLY A N 1
ATOM 818 C CA . GLY A 1 100 ? -24.619 -8.608 15.250 1.00 86.06 100 GLY A CA 1
ATOM 819 C C . GLY A 1 100 ? -25.802 -7.653 15.315 1.00 86.06 100 GLY A C 1
ATOM 820 O O . GLY A 1 100 ? -26.340 -7.345 16.374 1.00 86.06 100 GLY A O 1
ATOM 821 N N . ILE A 1 101 ? -26.172 -7.142 14.148 1.00 90.62 101 ILE A N 1
ATOM 822 C CA . ILE A 1 101 ? -27.223 -6.142 13.969 1.00 90.62 101 ILE A CA 1
ATOM 823 C C . ILE A 1 101 ? -28.229 -6.690 12.977 1.00 90.62 101 ILE A C 1
ATOM 825 O O . ILE A 1 101 ? -27.837 -7.231 11.941 1.00 90.62 101 ILE A O 1
ATOM 829 N N . ASN A 1 102 ? -29.513 -6.518 13.269 1.00 93.69 102 ASN A N 1
ATOM 830 C CA . ASN A 1 102 ? -30.565 -6.876 12.337 1.00 93.69 102 ASN A CA 1
ATOM 831 C C . ASN A 1 102 ? -30.529 -5.959 11.099 1.00 93.69 102 ASN A C 1
ATOM 833 O O . ASN A 1 102 ? -30.491 -4.731 11.206 1.00 93.69 102 ASN A O 1
ATOM 837 N N . LEU A 1 103 ? -30.513 -6.566 9.913 1.00 91.62 103 LEU A N 1
ATOM 838 C CA . LEU A 1 103 ? -30.466 -5.862 8.631 1.00 91.62 103 LEU A CA 1
ATOM 839 C C . LEU A 1 103 ? -31.672 -4.944 8.406 1.00 91.62 103 LEU A C 1
ATOM 841 O O . LEU A 1 103 ? -31.492 -3.862 7.846 1.00 91.62 103 LEU A O 1
ATOM 845 N N . PHE A 1 104 ? -32.866 -5.366 8.823 1.00 87.88 104 PHE A N 1
ATOM 846 C CA . PHE A 1 104 ? -34.097 -4.598 8.652 1.00 87.88 104 PHE A CA 1
ATOM 847 C C . PHE A 1 104 ? -34.054 -3.344 9.521 1.00 87.88 104 PHE A C 1
ATOM 849 O O . PHE A 1 104 ? -34.123 -2.238 8.982 1.00 87.88 104 PHE A O 1
ATOM 856 N N . ASP A 1 105 ? -33.774 -3.506 10.816 1.00 89.12 105 ASP A N 1
ATOM 857 C CA . ASP A 1 105 ? -33.657 -2.394 11.767 1.00 89.12 105 ASP A CA 1
ATOM 858 C C . ASP A 1 105 ? -32.596 -1.378 11.317 1.00 89.12 105 ASP A C 1
ATOM 860 O O . ASP A 1 105 ? -32.819 -0.167 11.338 1.00 89.12 105 ASP A O 1
ATOM 864 N N . LEU A 1 106 ? -31.442 -1.864 10.841 1.00 88.94 106 LEU A N 1
ATOM 865 C CA . LEU A 1 106 ? -30.376 -0.995 10.345 1.00 88.94 106 LEU A CA 1
ATOM 866 C C . LEU A 1 106 ? -30.781 -0.252 9.063 1.00 88.94 106 LEU A C 1
ATOM 868 O O . LEU A 1 106 ? -30.376 0.894 8.862 1.00 88.94 106 LEU A O 1
ATOM 872 N N . SER A 1 107 ? -31.555 -0.887 8.180 1.00 82.62 107 SER A N 1
ATOM 873 C CA . SER A 1 107 ? -32.039 -0.252 6.949 1.00 82.62 107 SER A CA 1
ATOM 874 C C . SER A 1 107 ? -33.060 0.852 7.237 1.00 82.62 107 SER A C 1
ATOM 876 O O . SER A 1 107 ? -32.964 1.932 6.646 1.00 82.62 107 SER A O 1
ATOM 878 N N . GLU A 1 108 ? -33.954 0.625 8.203 1.00 79.31 108 GLU A N 1
ATOM 879 C CA . GLU A 1 108 ? -34.917 1.615 8.685 1.00 79.31 108 GLU A CA 1
ATOM 880 C C . GLU A 1 108 ? -34.208 2.787 9.369 1.00 79.31 108 GLU A C 1
ATOM 882 O O . GLU A 1 108 ? -34.464 3.941 9.022 1.00 79.31 108 GLU A O 1
ATOM 887 N N . GLU A 1 109 ? -33.247 2.504 10.256 1.00 81.62 109 GLU A N 1
ATOM 888 C CA . GLU A 1 109 ? -32.434 3.515 10.945 1.00 81.62 109 GLU A CA 1
ATOM 889 C C . GLU A 1 109 ? -31.679 4.421 9.957 1.00 81.62 109 GLU A C 1
ATOM 891 O O . GLU A 1 109 ? -31.560 5.632 10.160 1.00 81.62 109 GLU A O 1
ATOM 896 N N . LEU A 1 110 ? -31.169 3.841 8.869 1.00 78.12 110 LEU A N 1
ATOM 897 C CA . LEU A 1 110 ? -30.462 4.561 7.807 1.00 78.12 110 LEU A CA 1
ATOM 898 C C . LEU A 1 110 ? -31.400 5.171 6.756 1.00 78.12 110 LEU A C 1
ATOM 900 O O . LEU A 1 110 ? -30.934 5.873 5.852 1.00 78.12 110 LEU A O 1
ATOM 904 N N . PHE A 1 111 ? -32.703 4.908 6.865 1.00 76.38 111 PHE A N 1
ATOM 905 C CA . PHE A 1 111 ? -33.744 5.268 5.911 1.00 76.38 111 PHE A CA 1
ATOM 906 C C . PHE A 1 111 ? -33.418 4.861 4.462 1.00 76.38 111 PHE A C 1
ATOM 908 O O . PHE A 1 111 ? -33.574 5.669 3.536 1.00 76.38 111 PHE A O 1
ATOM 915 N N . ILE A 1 112 ? -32.956 3.631 4.250 1.00 79.56 112 ILE A N 1
ATOM 916 C CA . ILE A 1 112 ? -32.647 3.071 2.926 1.00 79.56 112 ILE A CA 1
ATOM 917 C C . ILE A 1 112 ? -33.339 1.728 2.715 1.00 79.56 112 ILE A C 1
ATOM 919 O O . ILE A 1 112 ? -33.734 1.069 3.666 1.00 79.56 112 ILE A O 1
ATOM 923 N N . SER A 1 113 ? -33.447 1.292 1.458 1.00 79.88 113 SER A N 1
ATOM 924 C CA . SER A 1 113 ? -33.914 -0.068 1.177 1.00 79.88 113 SER A CA 1
ATOM 925 C C . SER A 1 113 ? -32.880 -1.112 1.613 1.00 79.88 113 SER A C 1
ATOM 927 O O . SER A 1 113 ? -31.669 -0.866 1.556 1.00 79.88 113 SER A O 1
ATOM 929 N N . GLU A 1 114 ? -33.337 -2.318 1.939 1.00 82.50 114 GLU A N 1
ATOM 930 C CA . GLU A 1 114 ? -32.465 -3.465 2.220 1.00 82.50 114 GLU A CA 1
ATOM 931 C C . GLU A 1 114 ? -31.487 -3.750 1.075 1.00 82.50 114 GLU A C 1
ATOM 933 O O . GLU A 1 114 ? -30.314 -4.042 1.305 1.00 82.50 114 GLU A O 1
ATOM 938 N N . SER A 1 115 ? -31.942 -3.612 -0.176 1.00 78.69 115 SER A N 1
ATOM 939 C CA . SER A 1 115 ? -31.095 -3.805 -1.358 1.00 78.69 115 SER A CA 1
ATOM 940 C C . SER A 1 115 ? -29.941 -2.794 -1.402 1.00 78.69 115 SER A C 1
ATOM 942 O O . SER A 1 115 ? -28.811 -3.132 -1.762 1.00 78.69 115 SER A O 1
ATOM 944 N N . THR A 1 116 ? -30.192 -1.554 -0.972 1.00 80.00 116 THR A N 1
ATOM 945 C CA . THR A 1 116 ? -29.168 -0.515 -0.839 1.00 80.00 116 THR A CA 1
ATOM 946 C C . THR A 1 116 ? -28.181 -0.877 0.269 1.00 80.00 116 THR A C 1
ATOM 948 O O . THR A 1 116 ? -26.974 -0.788 0.044 1.00 80.00 116 THR A O 1
ATOM 951 N N . LEU A 1 117 ? -28.669 -1.347 1.422 1.00 86.94 117 LEU A N 1
ATOM 952 C CA . LEU A 1 117 ? -27.823 -1.751 2.548 1.00 86.94 117 LEU A CA 1
ATOM 953 C C . LEU A 1 117 ? -26.924 -2.940 2.180 1.00 86.94 117 LEU A C 1
ATOM 955 O O . LEU A 1 117 ? -25.723 -2.916 2.445 1.00 86.94 117 LEU A O 1
ATOM 959 N N . GLN A 1 118 ? -27.468 -3.952 1.504 1.00 86.44 118 GLN A N 1
ATOM 960 C CA . GLN A 1 118 ? -26.695 -5.103 1.029 1.00 86.44 118 GLN A CA 1
ATOM 961 C C . GLN A 1 118 ? -25.605 -4.685 0.031 1.00 86.44 118 GLN A C 1
ATOM 963 O O . GLN A 1 118 ? -24.457 -5.126 0.139 1.00 86.44 118 GLN A O 1
ATOM 968 N N . ASN A 1 119 ? -25.930 -3.781 -0.897 1.00 83.12 119 ASN A N 1
ATOM 969 C CA . ASN A 1 119 ? -24.952 -3.216 -1.827 1.00 83.12 119 ASN A CA 1
ATOM 970 C C . ASN A 1 119 ? -23.858 -2.414 -1.109 1.00 83.12 119 ASN A C 1
ATOM 972 O O . ASN A 1 119 ? -22.687 -2.494 -1.492 1.00 83.12 119 ASN A O 1
ATOM 976 N N . ASP A 1 120 ? -24.210 -1.663 -0.067 1.00 87.25 120 ASP A N 1
ATOM 977 C CA . ASP A 1 120 ? -23.238 -0.957 0.765 1.00 87.25 120 ASP A CA 1
ATOM 978 C C . ASP A 1 120 ? -22.322 -1.933 1.509 1.00 87.25 120 ASP A C 1
ATOM 980 O O . ASP A 1 120 ? -21.107 -1.760 1.462 1.00 87.25 120 ASP A O 1
ATOM 984 N N . ILE A 1 121 ? -22.857 -3.009 2.095 1.00 91.06 121 ILE A N 1
ATOM 985 C CA . ILE A 1 121 ? -22.063 -4.055 2.766 1.00 91.06 121 ILE A CA 1
ATOM 986 C C . ILE A 1 121 ? -21.060 -4.696 1.798 1.00 91.06 121 ILE A C 1
ATOM 988 O O . ILE A 1 121 ? -19.893 -4.871 2.152 1.00 91.06 121 ILE A O 1
ATOM 992 N N . ILE A 1 122 ? -21.467 -5.005 0.561 1.00 86.81 122 ILE A N 1
ATOM 993 C CA . ILE A 1 122 ? -20.551 -5.533 -0.466 1.00 86.81 122 ILE A CA 1
ATOM 994 C C . ILE A 1 122 ? -19.416 -4.538 -0.737 1.00 86.81 122 ILE A C 1
ATOM 996 O O . ILE A 1 122 ? -18.250 -4.927 -0.837 1.00 86.81 122 ILE A O 1
ATOM 1000 N N . LYS A 1 123 ? -19.732 -3.245 -0.842 1.00 86.31 123 LYS A N 1
ATOM 1001 C CA . LYS A 1 123 ? -18.722 -2.207 -1.074 1.00 86.31 123 LYS A CA 1
ATOM 1002 C C . LYS A 1 123 ? -17.815 -2.003 0.144 1.00 86.31 123 LYS A C 1
ATOM 1004 O O . LYS A 1 123 ? -16.618 -1.817 -0.054 1.00 86.31 123 LYS A O 1
ATOM 1009 N N . ILE A 1 124 ? -18.336 -2.097 1.369 1.00 90.94 124 ILE A N 1
ATOM 1010 C CA . ILE A 1 124 ? -17.554 -2.062 2.617 1.00 90.94 124 ILE A CA 1
ATOM 1011 C C . ILE A 1 124 ? -16.560 -3.228 2.652 1.00 90.94 124 ILE A C 1
ATOM 1013 O O . ILE A 1 124 ? -15.372 -2.993 2.861 1.00 90.94 124 ILE A O 1
ATOM 1017 N N . LYS A 1 125 ? -17.000 -4.457 2.342 1.00 88.00 125 LYS A N 1
ATOM 1018 C CA . LYS A 1 125 ? -16.110 -5.630 2.244 1.00 88.00 125 LYS A CA 1
ATOM 1019 C C . LYS A 1 125 ? -14.961 -5.399 1.258 1.00 88.00 125 LYS A C 1
ATOM 1021 O O . LYS A 1 125 ? -13.810 -5.649 1.588 1.00 88.00 125 LYS A O 1
ATOM 1026 N N . ARG A 1 126 ? -15.250 -4.838 0.075 1.00 84.69 126 ARG A N 1
ATOM 1027 C CA . ARG A 1 126 ? -14.205 -4.486 -0.911 1.00 84.69 126 ARG A CA 1
ATOM 1028 C C . ARG A 1 126 ? -13.225 -3.443 -0.381 1.00 84.69 126 ARG A C 1
ATOM 1030 O O . ARG A 1 126 ? -12.063 -3.448 -0.771 1.00 84.69 126 ARG A O 1
ATOM 1037 N N . VAL A 1 127 ? -13.690 -2.519 0.457 1.00 84.25 127 VAL A N 1
ATOM 1038 C CA . VAL A 1 127 ? -12.820 -1.518 1.079 1.00 84.25 127 VAL A CA 1
ATOM 1039 C C . VAL A 1 127 ? -11.891 -2.174 2.084 1.00 84.25 127 VAL A C 1
ATOM 1041 O O . VAL A 1 127 ? -10.705 -1.884 2.001 1.00 84.25 127 VAL A O 1
ATOM 1044 N N . PHE A 1 128 ? -12.383 -3.075 2.945 1.00 85.19 128 PHE A N 1
ATOM 1045 C CA . PHE A 1 128 ? -11.536 -3.845 3.869 1.00 85.19 128 PHE A CA 1
ATOM 1046 C C . PHE A 1 128 ? -10.394 -4.549 3.137 1.00 85.19 128 PHE A C 1
ATOM 1048 O O . PHE A 1 128 ? -9.245 -4.414 3.552 1.00 85.19 128 PHE A O 1
ATOM 1055 N N . SER A 1 129 ? -10.678 -5.175 1.992 1.00 78.88 129 SER A N 1
ATOM 1056 C CA . SER A 1 129 ? -9.626 -5.801 1.189 1.00 78.88 129 SER A CA 1
ATOM 1057 C C . SER A 1 129 ? -8.611 -4.802 0.632 1.00 78.88 129 SER A C 1
ATOM 1059 O O . SER A 1 129 ? -7.407 -5.029 0.694 1.00 78.88 129 SER A O 1
ATOM 1061 N N . ARG A 1 130 ? -9.072 -3.645 0.140 1.00 75.81 130 ARG A N 1
ATOM 1062 C CA . ARG A 1 130 ? -8.183 -2.603 -0.408 1.00 75.81 130 ARG A CA 1
ATOM 1063 C C . ARG A 1 130 ? -7.293 -1.944 0.641 1.00 75.81 130 ARG A C 1
ATOM 1065 O O . ARG A 1 130 ? -6.167 -1.588 0.325 1.00 75.81 130 ARG A O 1
ATOM 1072 N N . ILE A 1 131 ? -7.790 -1.774 1.866 1.00 73.94 131 ILE A N 1
ATOM 1073 C CA . ILE A 1 131 ? -6.988 -1.279 2.998 1.00 73.94 131 ILE A CA 1
ATOM 1074 C C . ILE A 1 131 ? -6.202 -2.398 3.680 1.00 73.94 131 ILE A C 1
ATOM 1076 O O . ILE A 1 131 ? -5.632 -2.197 4.746 1.00 73.94 131 ILE A O 1
ATOM 1080 N N . GLY A 1 132 ? -6.174 -3.593 3.094 1.00 67.62 132 GLY A N 1
ATOM 1081 C CA . GLY A 1 132 ? -5.357 -4.680 3.593 1.00 67.62 132 GLY A CA 1
ATOM 1082 C C . GLY A 1 132 ? -5.782 -5.242 4.944 1.00 67.62 132 GLY A C 1
ATOM 1083 O O . GLY A 1 132 ? -4.949 -5.796 5.662 1.00 67.62 132 GLY A O 1
ATOM 1084 N N . ILE A 1 133 ? -7.062 -5.100 5.281 1.00 74.81 133 ILE A N 1
ATOM 1085 C CA . ILE A 1 133 ? -7.698 -5.641 6.482 1.00 74.81 133 ILE A CA 1
ATOM 1086 C C . ILE A 1 133 ? -8.531 -6.872 6.081 1.00 74.81 133 ILE A C 1
ATOM 1088 O O . ILE A 1 133 ? -9.710 -7.006 6.397 1.00 74.81 133 ILE A O 1
ATOM 1092 N N . ASP A 1 134 ? -7.895 -7.793 5.353 1.00 68.12 134 ASP A N 1
ATOM 1093 C CA . ASP A 1 134 ? -8.525 -9.011 4.817 1.00 68.12 134 ASP A CA 1
ATOM 1094 C C . ASP A 1 134 ? -8.977 -9.989 5.915 1.00 68.12 134 ASP A C 1
ATOM 1096 O O . ASP A 1 134 ? -9.801 -10.870 5.682 1.00 68.12 134 ASP A O 1
ATOM 1100 N N . TYR A 1 135 ? -8.445 -9.825 7.126 1.00 71.06 135 TYR A N 1
ATOM 1101 C CA . TYR A 1 135 ? -8.803 -10.617 8.299 1.00 71.06 135 TYR A CA 1
ATOM 1102 C C . TYR A 1 135 ? -10.171 -10.231 8.892 1.00 71.06 135 TYR A C 1
ATOM 1104 O O . TYR A 1 135 ? -10.733 -11.005 9.661 1.00 71.06 135 TYR A O 1
ATOM 1112 N N . VAL A 1 136 ? -10.732 -9.069 8.528 1.00 79.94 136 VAL A N 1
ATOM 1113 C CA . VAL A 1 136 ? -12.078 -8.657 8.951 1.00 79.94 136 VAL A CA 1
ATOM 1114 C C . VAL A 1 136 ? -13.086 -9.053 7.887 1.00 79.94 136 VAL A C 1
ATOM 1116 O O . VAL A 1 136 ? -13.047 -8.576 6.751 1.00 79.94 136 VAL A O 1
ATOM 1119 N N . THR A 1 137 ? -14.072 -9.857 8.273 1.00 84.69 137 THR A N 1
ATOM 1120 C CA . THR A 1 137 ? -15.177 -10.224 7.382 1.00 84.69 137 THR A CA 1
ATOM 1121 C C . THR A 1 137 ? -16.523 -9.862 7.994 1.00 84.69 137 THR A C 1
ATOM 1123 O O . THR A 1 137 ? -16.725 -9.969 9.199 1.00 84.69 137 THR A O 1
ATOM 1126 N N . ILE A 1 138 ? -17.464 -9.416 7.155 1.00 90.12 138 ILE A N 1
ATOM 1127 C CA . ILE A 1 138 ? -18.863 -9.241 7.571 1.00 90.12 138 ILE A CA 1
ATOM 1128 C C . ILE A 1 138 ? -19.609 -10.531 7.239 1.00 90.12 138 ILE A C 1
ATOM 1130 O O . ILE A 1 138 ? -19.773 -10.872 6.059 1.00 90.12 138 ILE A O 1
ATOM 1134 N N . VAL A 1 139 ? -20.052 -11.236 8.269 1.00 89.69 139 VAL A N 1
ATOM 1135 C CA . VAL A 1 139 ? -20.832 -12.475 8.162 1.00 89.69 139 VAL A CA 1
ATOM 1136 C C . VAL A 1 139 ? -22.311 -12.170 8.342 1.00 89.69 139 VAL A C 1
ATOM 1138 O O . VAL A 1 139 ? -22.678 -11.226 9.038 1.00 89.69 139 VAL A O 1
ATOM 1141 N N . LYS A 1 140 ? -23.154 -12.951 7.663 1.00 89.81 140 LYS A N 1
ATOM 1142 C CA . LYS A 1 140 ? -24.611 -12.862 7.745 1.00 89.81 140 LYS A CA 1
ATOM 1143 C C . LYS A 1 140 ? -25.145 -14.190 8.273 1.00 89.81 140 LYS A C 1
ATOM 1145 O O . LYS A 1 140 ? -24.939 -15.211 7.622 1.00 89.81 140 LYS A O 1
ATOM 1150 N N . ASN A 1 141 ? -25.847 -14.146 9.400 1.00 88.69 141 ASN A N 1
ATOM 1151 C CA . ASN A 1 141 ? -26.494 -15.294 10.031 1.00 88.69 141 ASN A CA 1
ATOM 1152 C C . ASN A 1 141 ? -27.993 -14.998 10.142 1.00 88.69 141 ASN A C 1
ATOM 1154 O O . ASN A 1 141 ? -28.421 -14.263 11.030 1.00 88.69 141 ASN A O 1
ATOM 1158 N N . GLY A 1 142 ? -28.786 -15.530 9.208 1.00 88.94 142 GLY A N 1
ATOM 1159 C CA . GLY A 1 142 ? -30.189 -15.131 9.068 1.00 88.94 142 GLY A CA 1
ATOM 1160 C C . GLY A 1 142 ? -30.290 -13.635 8.769 1.00 88.94 142 GLY A C 1
ATOM 1161 O O . GLY A 1 142 ? -29.684 -13.158 7.807 1.00 88.94 142 GLY A O 1
ATOM 1162 N N . ASP A 1 143 ? -30.999 -12.899 9.619 1.00 90.94 143 ASP A N 1
ATOM 1163 C CA . ASP A 1 143 ? -31.208 -11.453 9.472 1.00 90.94 143 ASP A CA 1
ATOM 1164 C C . ASP A 1 143 ? -30.139 -10.609 10.175 1.00 90.94 143 ASP A C 1
ATOM 1166 O O . ASP A 1 143 ? -30.099 -9.391 10.002 1.00 90.94 143 ASP A O 1
ATOM 1170 N N . LEU A 1 144 ? -29.241 -11.244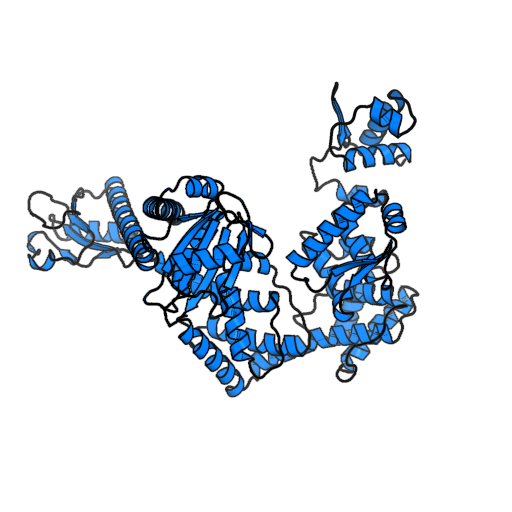 10.932 1.00 92.56 144 LEU A N 1
ATOM 1171 C CA . LEU A 1 144 ? -28.161 -10.573 11.644 1.00 92.56 144 LEU A CA 1
ATOM 1172 C C . LEU A 1 144 ? -26.900 -10.477 10.784 1.00 92.56 144 LEU A C 1
ATOM 1174 O O . LEU A 1 144 ? -26.491 -11.439 10.127 1.00 92.56 144 LEU A O 1
ATOM 1178 N N . ILE A 1 145 ? -26.240 -9.324 10.850 1.00 93.19 145 ILE A N 1
ATOM 1179 C CA . ILE A 1 145 ? -24.893 -9.102 10.322 1.00 93.19 145 ILE A CA 1
ATOM 1180 C C . ILE A 1 145 ? -23.916 -8.757 11.441 1.00 93.19 145 ILE A C 1
ATOM 1182 O O . ILE A 1 145 ? -24.215 -7.926 12.292 1.00 93.19 145 ILE A O 1
ATOM 1186 N N . SER A 1 146 ? -22.729 -9.356 11.429 1.00 90.62 146 SER A N 1
ATOM 1187 C CA . SER A 1 146 ? -21.693 -9.122 12.444 1.00 90.62 146 SER A CA 1
ATOM 1188 C C . SER A 1 146 ? -20.292 -9.083 11.834 1.00 90.62 146 SER A C 1
ATOM 1190 O O . SER A 1 146 ? -20.073 -9.531 10.703 1.00 90.62 146 SER A O 1
ATOM 1192 N N . LEU A 1 147 ? -19.335 -8.512 12.575 1.00 89.38 147 LEU A N 1
ATOM 1193 C CA . LEU A 1 147 ? -17.913 -8.584 12.231 1.00 89.38 147 LEU A CA 1
ATOM 1194 C C . LEU A 1 147 ? -17.291 -9.839 12.827 1.00 89.38 147 LEU A C 1
ATOM 1196 O O . LEU A 1 147 ? -17.311 -10.032 14.044 1.00 89.38 147 LEU A O 1
ATOM 1200 N N . ASN A 1 148 ? -16.664 -10.621 11.959 1.00 86.06 148 ASN A N 1
ATOM 1201 C CA . ASN A 1 148 ? -15.752 -11.687 12.324 1.00 86.06 148 ASN A CA 1
ATOM 1202 C C . ASN A 1 148 ? -14.313 -11.159 12.217 1.00 86.06 148 ASN A C 1
ATOM 1204 O O . ASN A 1 148 ? -13.789 -11.011 11.108 1.00 86.06 148 ASN A O 1
ATOM 1208 N N . CYS A 1 149 ? -13.744 -10.795 13.368 1.00 77.19 149 CYS A N 1
ATOM 1209 C CA . CYS A 1 149 ? -12.370 -10.324 13.563 1.00 77.19 149 CYS A CA 1
ATOM 1210 C C . CYS A 1 149 ? -11.966 -10.445 15.041 1.00 77.19 149 CYS A C 1
ATOM 1212 O O . CYS A 1 149 ? -12.842 -10.568 15.908 1.00 77.19 149 CYS A O 1
ATOM 1214 N N . ASP A 1 150 ? -10.671 -10.329 15.342 1.00 70.56 150 ASP A N 1
ATOM 1215 C CA . ASP A 1 150 ? -10.206 -10.314 16.729 1.00 70.56 150 ASP A CA 1
ATOM 1216 C C . ASP A 1 150 ? -10.604 -9.000 17.427 1.00 70.56 150 ASP A C 1
ATOM 1218 O O . ASP A 1 150 ? -10.727 -7.933 16.811 1.00 70.56 150 ASP A O 1
ATOM 1222 N N . LEU A 1 151 ? -10.808 -9.058 18.750 1.00 64.12 151 LEU A N 1
ATOM 1223 C CA . LEU A 1 151 ? -11.198 -7.890 19.559 1.00 64.12 151 LEU A CA 1
ATOM 1224 C C . LEU A 1 151 ? -10.161 -6.757 19.488 1.00 64.12 151 LEU A C 1
ATOM 1226 O O . LEU A 1 151 ? -10.531 -5.585 19.468 1.00 64.12 151 LEU A O 1
ATOM 1230 N N . SER A 1 152 ? -8.877 -7.109 19.402 1.00 60.91 152 SER A N 1
ATOM 1231 C CA . SER A 1 152 ? -7.740 -6.188 19.258 1.00 60.91 152 SER A CA 1
ATOM 1232 C C . SER A 1 152 ? -7.824 -5.301 18.017 1.00 60.91 152 SER A C 1
ATOM 1234 O O . SER A 1 152 ? -7.386 -4.151 18.026 1.00 60.91 152 SER A O 1
ATOM 1236 N N . GLU A 1 153 ? -8.427 -5.816 16.954 1.00 68.38 153 GLU A N 1
ATOM 1237 C CA . GLU A 1 153 ? -8.450 -5.188 15.637 1.00 68.38 153 GLU A CA 1
ATOM 1238 C C . GLU A 1 153 ? -9.687 -4.315 15.443 1.00 68.38 153 GLU A C 1
ATOM 1240 O O . GLU A 1 153 ? -9.683 -3.335 14.691 1.00 68.38 153 GLU A O 1
ATOM 1245 N N . ARG A 1 154 ? -10.748 -4.659 16.172 1.00 73.00 154 ARG A N 1
ATOM 1246 C CA . ARG A 1 154 ? -12.072 -4.069 16.049 1.00 73.00 154 ARG A CA 1
ATOM 1247 C C . ARG A 1 154 ? -12.066 -2.559 16.300 1.00 73.00 154 ARG A C 1
ATOM 1249 O O . ARG A 1 154 ? -12.717 -1.814 15.573 1.00 73.00 154 ARG A O 1
ATOM 1256 N N . TYR A 1 155 ? -11.299 -2.091 17.283 1.00 72.25 155 TYR A N 1
ATOM 1257 C CA . TYR A 1 155 ? -11.279 -0.670 17.651 1.00 72.25 155 TYR A CA 1
ATOM 1258 C C . TYR A 1 155 ? -10.413 0.193 16.724 1.00 72.25 155 TYR A C 1
ATOM 1260 O O . TYR A 1 155 ? -10.650 1.392 16.580 1.00 72.25 155 TYR A O 1
ATOM 1268 N N . ILE A 1 156 ? -9.419 -0.411 16.071 1.00 72.50 156 ILE A N 1
ATOM 1269 C CA . ILE A 1 156 ? -8.536 0.282 15.123 1.00 72.50 156 ILE A CA 1
ATOM 1270 C C . ILE A 1 156 ? -9.228 0.431 13.757 1.00 72.50 156 ILE A C 1
ATOM 1272 O O . ILE A 1 156 ? -9.009 1.425 13.058 1.00 72.50 156 ILE A O 1
ATOM 1276 N N . LEU A 1 157 ? -10.115 -0.512 13.414 1.00 83.12 157 LEU A N 1
ATOM 1277 C CA . LEU A 1 157 ? -10.822 -0.593 12.134 1.00 83.12 157 LEU A CA 1
ATOM 1278 C C . LEU A 1 157 ? -11.535 0.705 11.736 1.00 83.12 157 LEU A C 1
ATOM 1280 O O . LEU A 1 157 ? -11.442 1.121 10.583 1.00 83.12 157 LEU A O 1
ATOM 1284 N N . LEU A 1 158 ? -12.237 1.355 12.671 1.00 87.69 158 LEU A N 1
ATOM 1285 C CA . LEU A 1 158 ? -13.046 2.534 12.350 1.00 87.69 158 LEU A CA 1
ATOM 1286 C C . LEU A 1 158 ? -12.187 3.689 11.822 1.00 87.69 158 LEU A C 1
ATOM 1288 O O . LEU A 1 158 ? -12.559 4.332 10.840 1.00 87.69 158 LEU A O 1
ATOM 1292 N N . TYR A 1 159 ? -11.037 3.935 12.457 1.00 86.88 159 TYR A N 1
ATOM 1293 C CA . TYR A 1 159 ? -10.130 4.999 12.040 1.00 86.88 159 TYR A CA 1
ATOM 1294 C C . TYR A 1 159 ? -9.532 4.713 10.659 1.00 86.88 159 TYR A C 1
ATOM 1296 O O . TYR A 1 159 ? -9.565 5.588 9.797 1.00 86.88 159 TYR A O 1
ATOM 1304 N N . GLU A 1 160 ? -9.039 3.492 10.422 1.00 83.81 160 GLU A N 1
ATOM 1305 C CA . GLU A 1 160 ? -8.446 3.125 9.126 1.00 83.81 160 GLU A CA 1
ATOM 1306 C C . GLU A 1 160 ? -9.487 3.156 7.997 1.00 83.81 160 GLU A C 1
ATOM 1308 O O . GLU A 1 160 ? -9.226 3.677 6.909 1.00 83.81 160 GLU A O 1
ATOM 1313 N N . PHE A 1 161 ? -10.708 2.689 8.272 1.00 87.38 161 PHE A N 1
ATOM 1314 C CA . PHE A 1 161 ? -11.809 2.742 7.316 1.00 87.38 161 PHE A CA 1
ATOM 1315 C C . PHE A 1 161 ? -12.202 4.184 6.968 1.00 87.38 161 PHE A C 1
ATOM 1317 O O . PHE A 1 161 ? -12.354 4.520 5.790 1.00 87.38 161 PHE A O 1
ATOM 1324 N N . ALA A 1 162 ? -12.347 5.048 7.979 1.00 86.38 162 ALA A N 1
ATOM 1325 C CA . ALA A 1 162 ? -12.669 6.456 7.775 1.00 86.38 162 ALA A CA 1
ATOM 1326 C C . ALA A 1 162 ? -11.542 7.176 7.019 1.00 86.38 162 ALA A C 1
ATOM 1328 O O . ALA A 1 162 ? -11.810 7.852 6.028 1.00 86.38 162 ALA A O 1
ATOM 1329 N N . LYS A 1 163 ? -10.279 6.970 7.408 1.00 83.81 163 LYS A N 1
ATOM 1330 C CA . LYS A 1 163 ? -9.105 7.571 6.756 1.00 83.81 163 LYS A CA 1
ATOM 1331 C C . LYS A 1 163 ? -9.011 7.204 5.275 1.00 83.81 163 LYS A C 1
ATOM 1333 O O . LYS A 1 163 ? -8.636 8.041 4.468 1.00 83.81 163 LYS A O 1
ATOM 1338 N N . TYR A 1 164 ? -9.372 5.979 4.900 1.00 80.12 164 TYR A N 1
ATOM 1339 C CA . TYR A 1 164 ? -9.398 5.580 3.491 1.00 80.12 164 TYR A CA 1
ATOM 1340 C C . TYR A 1 164 ? -10.516 6.261 2.686 1.00 80.12 164 TYR A C 1
ATOM 1342 O O . TYR A 1 164 ? -10.429 6.378 1.463 1.00 80.12 164 TYR A O 1
ATOM 1350 N N . LYS A 1 165 ? -11.605 6.667 3.346 1.00 80.50 165 LYS A N 1
ATOM 1351 C CA . LYS A 1 165 ? -12.784 7.231 2.682 1.00 80.50 165 LYS A CA 1
ATOM 1352 C C . LYS A 1 165 ? -12.817 8.746 2.642 1.00 80.50 165 LYS A C 1
ATOM 1354 O O . LYS A 1 165 ? -13.347 9.300 1.679 1.00 80.50 165 LYS A O 1
ATOM 1359 N N . PHE A 1 166 ? -12.269 9.396 3.655 1.00 73.88 166 PHE A N 1
ATOM 1360 C CA . PHE A 1 166 ? -12.139 10.841 3.699 1.00 73.88 166 PHE A CA 1
ATOM 1361 C C . PHE A 1 166 ? -10.752 11.238 3.203 1.00 73.88 166 PHE A C 1
ATOM 1363 O O . PHE A 1 166 ? -9.752 10.776 3.738 1.00 73.88 166 PHE A O 1
ATOM 1370 N N . VAL A 1 167 ? -10.698 12.118 2.199 1.00 64.19 167 VAL A N 1
ATOM 1371 C CA . VAL A 1 167 ? -9.435 12.598 1.605 1.00 64.19 167 VAL A CA 1
ATOM 1372 C C . VAL A 1 167 ? -8.532 13.235 2.668 1.00 64.19 167 VAL A C 1
ATOM 1374 O O . VAL A 1 167 ? -7.330 13.009 2.652 1.00 64.19 167 VAL A O 1
ATOM 1377 N N . ASN A 1 168 ? -9.125 13.958 3.625 1.00 70.50 168 ASN A N 1
ATOM 1378 C CA . ASN A 1 168 ? -8.448 14.562 4.771 1.00 70.50 168 ASN A CA 1
ATOM 1379 C C . ASN A 1 168 ? -9.294 14.368 6.033 1.00 70.50 168 ASN A C 1
ATOM 1381 O O . ASN A 1 168 ? -10.027 15.270 6.425 1.00 70.50 168 ASN A O 1
ATOM 1385 N N . LEU A 1 169 ? -9.224 13.185 6.649 1.00 78.38 169 LEU A N 1
ATOM 1386 C CA . LEU A 1 169 ? -9.989 12.904 7.865 1.00 78.38 169 LEU A CA 1
ATOM 1387 C C . LEU A 1 169 ? -9.565 13.828 9.018 1.00 78.38 169 LEU A C 1
ATOM 1389 O O . LEU A 1 169 ? -8.463 13.690 9.560 1.00 78.38 169 LEU A O 1
ATOM 1393 N N . GLN A 1 170 ? -10.470 14.702 9.448 1.00 82.62 170 GLN A N 1
ATOM 1394 C CA . GLN A 1 170 ? -10.336 15.491 10.666 1.00 82.62 170 GLN A CA 1
ATOM 1395 C C . GLN A 1 170 ? -11.152 14.878 11.808 1.00 82.62 170 GLN A C 1
ATOM 1397 O O . GLN A 1 170 ? -12.076 14.091 11.610 1.00 82.62 170 GLN A O 1
ATOM 1402 N N . LEU A 1 171 ? -10.827 15.259 13.046 1.00 85.75 171 LEU A N 1
ATOM 1403 C CA . LEU A 1 171 ? -11.567 14.795 14.223 1.00 85.75 171 LEU A CA 1
ATOM 1404 C C . LEU A 1 171 ? -13.052 15.203 14.163 1.00 85.75 171 LEU A C 1
ATOM 1406 O O . LEU A 1 171 ? -13.925 14.414 14.517 1.00 85.75 171 LEU A O 1
ATOM 1410 N N . ASN A 1 172 ? -13.336 16.409 13.661 1.00 84.88 172 ASN A N 1
ATOM 1411 C CA . ASN A 1 172 ? -14.694 16.944 13.556 1.00 84.88 172 ASN A CA 1
ATOM 1412 C C . ASN A 1 172 ? -15.575 16.133 12.594 1.00 84.88 172 ASN A C 1
ATOM 1414 O O . ASN A 1 172 ? -16.770 15.981 12.849 1.00 84.88 172 ASN A O 1
ATOM 1418 N N . ASP A 1 173 ? -14.993 15.532 11.551 1.00 84.81 173 ASP A N 1
ATOM 1419 C CA . ASP A 1 173 ? -15.722 14.645 10.635 1.00 84.81 173 ASP A CA 1
ATOM 1420 C C . ASP A 1 173 ? -16.284 13.418 11.358 1.00 84.81 173 ASP A C 1
ATOM 1422 O O . ASP A 1 173 ? -17.300 12.856 10.944 1.00 84.81 173 ASP A O 1
ATOM 1426 N N . MET A 1 174 ? -15.647 13.016 12.462 1.00 90.00 174 MET A N 1
ATOM 1427 C CA . MET A 1 174 ? -16.055 11.861 13.251 1.00 90.00 174 MET A CA 1
ATOM 1428 C C . MET A 1 174 ? -17.083 12.194 14.332 1.00 90.00 174 MET A C 1
ATOM 1430 O O . MET A 1 174 ? -17.787 11.287 14.776 1.00 90.00 174 MET A O 1
ATOM 1434 N N . GLN A 1 175 ? -17.224 13.463 14.735 1.00 92.31 175 GLN A N 1
ATOM 1435 C CA . GLN A 1 175 ? -18.084 13.860 15.860 1.00 92.31 175 GLN A CA 1
ATOM 1436 C C . GLN A 1 175 ? -19.534 13.391 15.685 1.00 92.31 175 GLN A C 1
ATOM 1438 O O . GLN A 1 175 ? -20.157 12.931 16.637 1.00 92.31 175 GLN A O 1
ATOM 1443 N N . LYS A 1 176 ? -20.057 13.427 14.453 1.00 86.50 176 LYS A N 1
ATOM 1444 C CA . LYS A 1 176 ? -21.436 13.013 14.136 1.00 86.50 176 LYS A CA 1
ATOM 1445 C C . LYS A 1 176 ? -21.737 11.544 14.464 1.00 86.50 176 LYS A C 1
ATOM 1447 O O . LYS A 1 176 ? -22.900 11.175 14.615 1.00 86.50 176 LYS A O 1
ATOM 1452 N N . TYR A 1 177 ? -20.706 10.704 14.580 1.00 89.88 177 TYR A N 1
ATOM 1453 C CA . TYR A 1 177 ? -20.863 9.289 14.905 1.00 89.88 177 TYR A CA 1
ATOM 1454 C C . TYR A 1 177 ? -20.828 9.014 16.412 1.00 89.88 177 TYR A C 1
ATOM 1456 O O . TYR A 1 177 ? -21.308 7.960 16.817 1.00 89.88 177 TYR A O 1
ATOM 1464 N N . PHE A 1 178 ? -20.318 9.932 17.239 1.00 91.06 178 PHE A N 1
ATOM 1465 C CA . PHE A 1 178 ? -20.196 9.778 18.693 1.00 91.06 178 PHE A CA 1
ATOM 1466 C C . PHE A 1 178 ? -21.133 10.762 19.398 1.00 91.06 178 PHE A C 1
ATOM 1468 O O . PHE A 1 178 ? -20.818 11.937 19.563 1.00 91.06 178 PHE A O 1
ATOM 1475 N N . LYS A 1 179 ? -22.319 10.290 19.796 1.00 88.25 179 LYS A N 1
ATOM 1476 C CA . LYS A 1 179 ? -23.368 11.161 20.361 1.00 88.25 179 LYS A CA 1
ATOM 1477 C C . LYS A 1 179 ? -23.135 11.508 21.832 1.00 88.25 179 LYS A C 1
ATOM 1479 O O . LYS A 1 179 ? -23.475 12.603 22.258 1.00 88.25 179 LYS A O 1
ATOM 1484 N N . ASN A 1 180 ? -22.557 10.578 22.591 1.00 90.25 180 ASN A N 1
ATOM 1485 C CA . ASN A 1 180 ? -22.417 10.700 24.046 1.00 90.25 180 ASN A CA 1
ATOM 1486 C C . ASN A 1 180 ? -21.052 11.260 24.473 1.00 90.25 180 ASN A C 1
ATOM 1488 O O . ASN A 1 180 ? -20.821 11.488 25.656 1.00 90.25 180 ASN A O 1
ATOM 1492 N N . ILE A 1 181 ? -20.133 11.439 23.521 1.00 95.00 181 ILE A N 1
ATOM 1493 C CA . ILE A 1 181 ? -18.754 11.849 23.774 1.00 95.00 181 ILE A CA 1
ATOM 1494 C C . ILE A 1 181 ? -18.421 12.999 22.824 1.00 95.00 181 ILE A C 1
ATOM 1496 O O . ILE A 1 181 ? -18.438 12.837 21.603 1.00 95.00 181 ILE A O 1
ATOM 1500 N N . ASP A 1 182 ? -18.084 14.156 23.391 1.00 96.19 182 ASP A N 1
ATOM 1501 C CA . ASP A 1 182 ? -17.465 15.252 22.644 1.00 96.19 182 ASP A CA 1
ATOM 1502 C C . ASP A 1 182 ? -16.005 14.872 22.362 1.00 96.19 182 ASP A C 1
ATOM 1504 O O . ASP A 1 182 ? -15.159 14.848 23.264 1.00 96.19 182 ASP A O 1
ATOM 1508 N N . LEU A 1 183 ? -15.719 14.539 21.103 1.00 96.06 183 LEU A N 1
ATOM 1509 C CA . LEU A 1 183 ? -14.402 14.097 20.668 1.00 96.06 183 LEU A CA 1
ATOM 1510 C C . LEU A 1 183 ? -13.363 15.201 20.814 1.00 96.06 183 LEU A C 1
ATOM 1512 O O . LEU A 1 183 ? -12.218 14.893 21.136 1.00 96.06 183 LEU A O 1
ATOM 1516 N N . LYS A 1 184 ? -13.727 16.468 20.590 1.00 96.00 184 LYS A N 1
ATOM 1517 C CA . LYS A 1 184 ? -12.781 17.582 20.697 1.00 96.00 184 LYS A CA 1
ATOM 1518 C C . LYS A 1 184 ? -12.373 17.791 22.152 1.00 96.00 184 LYS A C 1
ATOM 1520 O O . LYS A 1 184 ? -11.181 17.880 22.446 1.00 96.00 184 LYS A O 1
ATOM 1525 N N . CYS A 1 185 ? -13.344 17.766 23.060 1.00 97.12 185 CYS A N 1
ATOM 1526 C CA . CYS A 1 185 ? -13.084 17.843 24.494 1.00 97.12 185 CYS A CA 1
ATOM 1527 C C . CYS A 1 185 ? -12.233 16.656 24.984 1.00 97.12 185 CYS A C 1
ATOM 1529 O O . CYS A 1 185 ? -11.270 16.851 25.729 1.00 97.12 185 CYS A O 1
ATOM 1531 N N . LEU A 1 186 ? -12.536 15.436 24.521 1.00 98.06 186 LEU A N 1
ATOM 1532 C CA . LEU A 1 186 ? -11.746 14.244 24.834 1.00 98.06 186 LEU A CA 1
ATOM 1533 C C . LEU A 1 186 ? -10.314 14.333 24.280 1.00 98.06 186 LEU A C 1
ATOM 1535 O O . LEU A 1 186 ? -9.366 14.006 24.990 1.00 98.06 186 LEU A O 1
ATOM 1539 N N . TYR A 1 187 ? -10.144 14.801 23.042 1.00 97.69 187 TYR A N 1
ATOM 1540 C CA . TYR A 1 187 ? -8.840 14.992 22.403 1.00 97.69 187 TYR A CA 1
ATOM 1541 C C . TYR A 1 187 ? -7.944 15.921 23.223 1.00 97.69 187 TYR A C 1
ATOM 1543 O O . TYR A 1 187 ? -6.794 15.580 23.512 1.00 97.69 187 TYR A O 1
ATOM 1551 N N . ASP A 1 188 ? -8.478 17.078 23.626 1.00 97.56 188 ASP A N 1
ATOM 1552 C CA . ASP A 1 188 ? -7.727 18.081 24.383 1.00 97.56 188 ASP A CA 1
ATOM 1553 C C . ASP A 1 188 ? -7.348 17.548 25.779 1.00 97.56 188 ASP A C 1
ATOM 1555 O O . ASP A 1 188 ? -6.221 17.743 26.239 1.00 97.56 188 ASP A O 1
ATOM 1559 N N . ALA A 1 189 ? -8.239 16.787 26.425 1.00 98.00 189 ALA A N 1
ATOM 1560 C CA . ALA A 1 189 ? -7.943 16.134 27.698 1.00 98.00 189 ALA A CA 1
ATOM 1561 C C . ALA A 1 189 ? -6.857 15.054 27.570 1.00 98.00 189 ALA A C 1
ATOM 1563 O O . ALA A 1 189 ? -5.916 15.034 28.367 1.00 98.00 189 ALA A O 1
ATOM 1564 N N . ILE A 1 190 ? -6.942 14.185 26.555 1.00 97.94 190 ILE A N 1
ATOM 1565 C CA . ILE A 1 190 ? -5.923 13.157 26.299 1.00 97.94 190 ILE A CA 1
ATOM 1566 C C . ILE A 1 190 ? -4.566 13.822 26.031 1.00 97.94 190 ILE A C 1
ATOM 1568 O O . ILE A 1 190 ? -3.565 13.372 26.588 1.00 97.94 190 ILE A O 1
ATOM 1572 N N . ALA A 1 191 ? -4.512 14.911 25.254 1.00 97.12 191 ALA A N 1
ATOM 1573 C CA . ALA A 1 191 ? -3.273 15.657 25.016 1.00 97.12 191 ALA A CA 1
ATOM 1574 C C . ALA A 1 191 ? -2.606 16.109 26.325 1.00 97.12 191 ALA A C 1
ATOM 1576 O O . ALA A 1 191 ? -1.416 15.859 26.534 1.00 97.12 191 ALA A O 1
ATOM 1577 N N . CYS A 1 192 ? -3.376 16.738 27.219 1.00 97.38 192 CYS A N 1
ATOM 1578 C CA . CYS A 1 192 ? -2.886 17.197 28.518 1.00 97.38 192 CYS A CA 1
ATOM 1579 C C . CYS A 1 192 ? -2.417 16.028 29.394 1.00 97.38 192 CYS A C 1
ATOM 1581 O O . CYS A 1 192 ? -1.306 16.062 29.918 1.00 97.38 192 CYS A O 1
ATOM 1583 N N . ILE A 1 193 ? -3.210 14.957 29.492 1.00 97.94 193 ILE A N 1
ATOM 1584 C CA . ILE A 1 193 ? -2.878 13.791 30.321 1.00 97.94 193 ILE A CA 1
ATOM 1585 C C . ILE A 1 193 ? -1.606 13.093 29.818 1.00 97.94 193 ILE A C 1
ATOM 1587 O O . ILE A 1 193 ? -0.764 12.698 30.629 1.00 97.94 193 ILE A O 1
ATOM 1591 N N . LEU A 1 194 ? -1.443 12.944 28.500 1.00 95.69 194 LEU A N 1
ATOM 1592 C CA . LEU A 1 194 ? -0.237 12.358 27.909 1.00 95.69 194 LEU A CA 1
ATOM 1593 C C . LEU A 1 194 ? 0.990 13.244 28.148 1.00 95.69 194 LEU A C 1
ATOM 1595 O O . LEU A 1 194 ? 2.049 12.724 28.511 1.00 95.69 194 LEU A O 1
ATOM 1599 N N . LYS A 1 195 ? 0.840 14.568 28.016 1.00 93.81 195 LYS A N 1
ATOM 1600 C CA . LYS A 1 195 ? 1.903 15.541 28.303 1.00 93.81 195 LYS A CA 1
ATOM 1601 C C . LYS A 1 195 ? 2.343 15.480 29.768 1.00 93.81 195 LYS A C 1
ATOM 1603 O O . LYS A 1 195 ? 3.535 15.326 30.034 1.00 93.81 195 LYS A O 1
ATOM 1608 N N . ASP A 1 196 ? 1.401 15.517 30.706 1.00 94.31 196 ASP A N 1
ATOM 1609 C CA . ASP A 1 196 ? 1.675 15.431 32.149 1.00 94.31 196 ASP A CA 1
ATOM 1610 C C . ASP A 1 196 ? 2.270 14.073 32.532 1.00 94.31 196 ASP A C 1
ATOM 1612 O O . ASP A 1 196 ? 3.153 13.971 33.385 1.00 94.31 196 ASP A O 1
ATOM 1616 N N . GLY A 1 197 ? 1.816 13.014 31.859 1.00 90.56 197 GLY A N 1
ATOM 1617 C CA . GLY A 1 197 ? 2.372 11.673 31.968 1.00 90.56 197 GLY A CA 1
ATOM 1618 C C . GLY A 1 197 ? 3.749 11.514 31.319 1.00 90.56 197 GLY A C 1
ATOM 1619 O O . GLY A 1 197 ? 4.302 10.418 31.387 1.00 90.56 197 GLY A O 1
ATOM 1620 N N . LYS A 1 198 ? 4.315 12.553 30.682 1.00 89.38 198 LYS A N 1
ATOM 1621 C CA . LYS A 1 198 ? 5.557 12.484 29.887 1.00 89.38 198 LYS A CA 1
ATOM 1622 C C . LYS A 1 198 ? 5.538 11.297 28.916 1.00 89.38 198 LYS A C 1
ATOM 1624 O O . LYS A 1 198 ? 6.489 10.509 28.859 1.00 89.38 198 LYS A O 1
ATOM 1629 N N . TYR A 1 199 ? 4.402 11.070 28.265 1.00 89.56 199 TYR A N 1
ATOM 1630 C CA . TYR A 1 199 ? 4.227 9.985 27.311 1.00 89.56 199 TYR A CA 1
ATOM 1631 C C . TYR A 1 199 ? 4.711 10.440 25.936 1.00 89.56 199 TYR A C 1
ATOM 1633 O O . TYR A 1 199 ? 4.155 11.373 25.365 1.00 89.56 199 TYR A O 1
ATOM 1641 N N . ASN A 1 200 ? 5.713 9.744 25.399 1.00 80.00 200 ASN A N 1
ATOM 1642 C CA . ASN A 1 200 ? 6.277 10.015 24.083 1.00 80.00 200 ASN A CA 1
ATOM 1643 C C . ASN A 1 200 ? 6.240 8.733 23.247 1.00 80.00 200 ASN A C 1
ATOM 1645 O O . ASN A 1 200 ? 6.705 7.684 23.692 1.00 80.00 200 ASN A O 1
ATOM 1649 N N . SER A 1 201 ? 5.686 8.825 22.040 1.00 80.56 201 SER A N 1
ATOM 1650 C CA . SER A 1 201 ? 5.793 7.790 21.014 1.00 80.56 201 SER A CA 1
ATOM 1651 C C . SER A 1 201 ? 5.639 8.419 19.633 1.00 80.56 201 SER A C 1
ATOM 1653 O O . SER A 1 201 ? 4.695 9.169 19.392 1.00 80.56 201 SER A O 1
ATOM 1655 N N . ARG A 1 202 ? 6.536 8.063 18.707 1.00 71.75 202 ARG A N 1
ATOM 1656 C CA . ARG A 1 202 ? 6.472 8.457 17.287 1.00 71.75 202 ARG A CA 1
ATOM 1657 C C . ARG A 1 202 ? 5.265 7.854 16.553 1.00 71.75 202 ARG A C 1
ATOM 1659 O O . ARG A 1 202 ? 4.863 8.357 15.513 1.00 71.75 202 ARG A O 1
ATOM 1666 N N . TYR A 1 203 ? 4.662 6.815 17.125 1.00 75.62 203 TYR A N 1
ATOM 1667 C CA . TYR A 1 203 ? 3.491 6.121 16.591 1.00 75.62 203 TYR A CA 1
ATOM 1668 C C . TYR A 1 203 ? 2.160 6.690 17.103 1.00 75.62 203 TYR A C 1
ATOM 1670 O O . TYR A 1 203 ? 1.084 6.259 16.681 1.00 75.62 203 TYR A O 1
ATOM 1678 N N . LEU A 1 204 ? 2.213 7.653 18.027 1.00 83.50 204 LEU A N 1
ATOM 1679 C CA . LEU A 1 204 ? 1.033 8.271 18.607 1.00 83.50 204 LEU A CA 1
ATOM 1680 C C . LEU A 1 204 ? 0.425 9.284 17.630 1.00 83.50 204 LEU A C 1
ATOM 1682 O O . LEU A 1 204 ? 0.896 10.412 17.506 1.00 83.50 204 LEU A O 1
ATOM 1686 N N . LEU A 1 205 ? -0.697 8.915 17.015 1.00 86.69 205 LEU A N 1
ATOM 1687 C CA . LEU A 1 205 ? -1.583 9.876 16.366 1.00 86.69 205 LEU A CA 1
ATOM 1688 C C . LEU A 1 205 ? -2.764 10.189 17.284 1.00 86.69 205 LEU A C 1
ATOM 1690 O O . LEU A 1 205 ? -3.641 9.348 17.490 1.00 86.69 205 LEU A O 1
ATOM 1694 N N . LEU A 1 206 ? -2.808 11.411 17.818 1.00 90.19 206 LEU A N 1
ATOM 1695 C CA . LEU A 1 206 ? -3.771 11.784 18.857 1.00 90.19 206 LEU A CA 1
ATOM 1696 C C . LEU A 1 206 ? -5.234 11.652 18.398 1.00 90.19 206 LEU A C 1
ATOM 1698 O O . LEU A 1 206 ? -6.076 11.180 19.159 1.00 90.19 206 LEU A O 1
ATOM 1702 N N . THR A 1 207 ? -5.531 11.950 17.129 1.00 90.12 207 THR A N 1
ATOM 1703 C CA . THR A 1 207 ? -6.860 11.726 1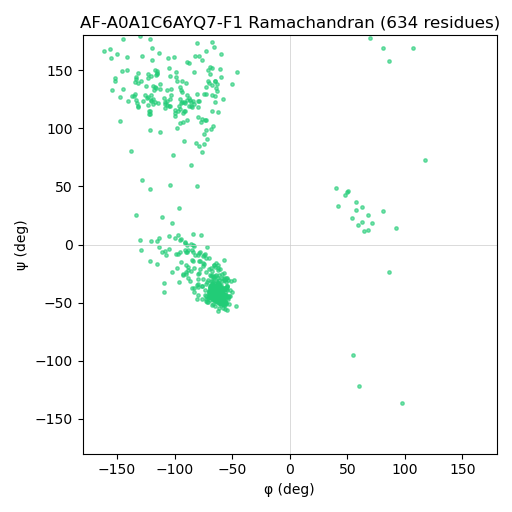6.530 1.00 90.12 207 THR A CA 1
ATOM 1704 C C . THR A 1 207 ? -7.259 10.250 16.572 1.00 90.12 207 THR A C 1
ATOM 1706 O O . THR A 1 207 ? -8.371 9.919 16.979 1.00 90.12 207 THR A O 1
ATOM 1709 N N . LYS A 1 208 ? -6.335 9.347 16.210 1.00 89.69 208 LYS A N 1
ATOM 1710 C CA . LYS A 1 208 ? -6.565 7.895 16.224 1.00 89.69 208 LYS A CA 1
ATOM 1711 C C . LYS A 1 208 ? -6.789 7.385 17.647 1.00 89.69 208 LYS A C 1
ATOM 1713 O O . LYS A 1 208 ? -7.705 6.604 17.872 1.00 89.69 208 LYS A O 1
ATOM 1718 N N . VAL A 1 209 ? -5.999 7.866 18.608 1.00 91.50 209 VAL A N 1
ATOM 1719 C CA . VAL A 1 209 ? -6.140 7.521 20.035 1.00 91.50 209 VAL A CA 1
ATOM 1720 C C . VAL A 1 209 ? -7.477 8.009 20.586 1.00 91.50 209 VAL A C 1
ATOM 1722 O O . VAL A 1 209 ? -8.152 7.264 21.284 1.00 91.50 209 VAL A O 1
ATOM 1725 N N . THR A 1 210 ? -7.893 9.224 20.233 1.00 95.06 210 THR A N 1
ATOM 1726 C CA . THR A 1 210 ? -9.174 9.795 20.676 1.00 95.06 210 THR A CA 1
ATOM 1727 C C . THR A 1 210 ? -10.352 8.958 20.181 1.00 95.06 210 THR A C 1
ATOM 1729 O O . THR A 1 210 ? -11.222 8.594 20.969 1.00 95.06 210 THR A O 1
ATOM 1732 N N . ILE A 1 211 ? -10.356 8.597 18.892 1.00 92.69 211 ILE A N 1
ATOM 1733 C CA . ILE A 1 211 ? -11.403 7.753 18.294 1.00 92.69 211 ILE A CA 1
ATOM 1734 C C . ILE A 1 211 ? -11.389 6.352 18.912 1.00 92.69 211 ILE A C 1
ATOM 1736 O O . ILE A 1 211 ? -12.451 5.823 19.228 1.00 92.69 211 ILE A O 1
ATOM 1740 N N . PHE A 1 212 ? -10.203 5.776 19.130 1.00 91.50 212 PHE A N 1
ATOM 1741 C CA . PHE A 1 212 ? -10.049 4.487 19.805 1.00 91.50 212 PHE A CA 1
ATOM 1742 C C . PHE A 1 212 ? -10.653 4.516 21.216 1.00 91.50 212 PHE A C 1
ATOM 1744 O O . PHE A 1 212 ? -11.481 3.671 21.540 1.00 91.50 212 PHE A O 1
ATOM 1751 N N . VAL A 1 213 ? -10.291 5.508 22.038 1.00 93.69 213 VAL A N 1
ATOM 1752 C CA . VAL A 1 213 ? -10.791 5.649 23.416 1.00 93.69 213 VAL A CA 1
ATOM 1753 C C . VAL A 1 213 ? -12.310 5.820 23.430 1.00 93.69 213 VAL A C 1
ATOM 1755 O O . VAL A 1 213 ? -12.992 5.130 24.185 1.00 93.69 213 VAL A O 1
ATOM 1758 N N . ALA A 1 214 ? -12.850 6.694 22.575 1.00 94.06 214 ALA A N 1
ATOM 1759 C CA . ALA A 1 214 ? -14.292 6.905 22.480 1.00 94.06 214 ALA A CA 1
ATOM 1760 C C . ALA A 1 214 ? -15.033 5.610 22.105 1.00 94.06 214 ALA A C 1
ATOM 1762 O O . ALA A 1 214 ? -16.076 5.299 22.679 1.00 94.06 214 ALA A O 1
ATOM 1763 N N . LEU A 1 215 ? -14.470 4.827 21.183 1.00 91.06 215 LEU A N 1
ATOM 1764 C CA . LEU A 1 215 ? -15.056 3.571 20.727 1.00 91.06 215 LEU A CA 1
ATOM 1765 C C . LEU A 1 215 ? -14.998 2.474 21.796 1.00 91.06 215 LEU A C 1
ATOM 1767 O O . LEU A 1 215 ? -15.998 1.792 22.006 1.00 91.06 215 LEU A O 1
ATOM 1771 N N . VAL A 1 216 ? -13.874 2.341 22.509 1.00 89.88 216 VAL A N 1
ATOM 1772 C CA . VAL A 1 216 ? -13.740 1.423 23.656 1.00 89.88 216 VAL A CA 1
ATOM 1773 C C . VAL A 1 216 ? -14.798 1.741 24.717 1.00 89.88 216 VAL A C 1
ATOM 1775 O O . VAL A 1 216 ? -15.496 0.846 25.181 1.00 89.88 216 VAL A O 1
ATOM 1778 N N . VAL A 1 217 ? -15.002 3.016 25.049 1.00 90.69 217 VAL A N 1
ATOM 1779 C CA . VAL A 1 217 ? -16.004 3.415 26.052 1.00 90.69 217 VAL A CA 1
ATOM 1780 C C . VAL A 1 217 ? -17.445 3.183 25.580 1.00 90.69 217 VAL A C 1
ATOM 1782 O O . VAL A 1 217 ? -18.310 2.815 26.382 1.00 90.69 217 VAL A O 1
ATOM 1785 N N . GLU A 1 218 ? -17.739 3.355 24.291 1.00 89.19 218 GLU A N 1
ATOM 1786 C CA . GLU A 1 218 ? -19.052 2.984 23.750 1.00 89.19 218 GLU A CA 1
ATOM 1787 C C . GLU A 1 218 ? -19.298 1.468 23.791 1.00 89.19 218 GLU A C 1
ATOM 1789 O O . GLU A 1 218 ? -20.432 1.059 24.027 1.00 89.19 218 GLU A O 1
ATOM 1794 N N . CYS A 1 219 ? -18.252 0.647 23.640 1.00 85.25 219 CYS A N 1
ATOM 1795 C CA . CYS A 1 219 ? -18.344 -0.818 23.671 1.00 85.25 219 CYS A CA 1
ATOM 1796 C C . CYS A 1 219 ? -18.331 -1.415 25.088 1.00 85.25 219 CYS A C 1
ATOM 1798 O O . CYS A 1 219 ? -18.409 -2.632 25.221 1.00 85.25 219 CYS A O 1
ATOM 1800 N N . ARG A 1 220 ? -18.212 -0.591 26.141 1.00 84.81 220 ARG A N 1
ATOM 1801 C CA . ARG A 1 220 ? -17.910 -1.001 27.528 1.00 84.81 220 ARG A CA 1
ATOM 1802 C C . ARG A 1 220 ? -18.739 -2.165 28.084 1.00 84.81 220 ARG A C 1
ATOM 1804 O O . ARG A 1 220 ? -18.230 -2.884 28.933 1.00 84.81 220 ARG A O 1
ATOM 1811 N N . GLU A 1 221 ? -19.988 -2.342 27.659 1.00 78.38 221 GLU A N 1
ATOM 1812 C CA . GLU A 1 221 ? -20.876 -3.392 28.186 1.00 78.38 221 GLU A CA 1
ATOM 1813 C C . GLU A 1 221 ? -20.560 -4.781 27.602 1.00 78.38 221 GLU A C 1
ATOM 1815 O O . GLU A 1 221 ? -20.804 -5.781 28.268 1.00 78.38 221 GLU A O 1
ATOM 1820 N N . ASP A 1 222 ? -19.895 -4.830 26.442 1.00 70.50 222 ASP A N 1
ATOM 1821 C CA . ASP A 1 222 ? -19.593 -6.055 25.688 1.00 70.50 222 ASP A CA 1
ATOM 1822 C C . ASP A 1 222 ? -18.084 -6.384 25.620 1.00 70.50 222 ASP A C 1
ATOM 1824 O O . ASP A 1 222 ? -17.668 -7.314 24.911 1.00 70.50 222 ASP A O 1
ATOM 1828 N N . ILE A 1 223 ? -17.228 -5.624 26.321 1.00 67.50 223 ILE A N 1
ATOM 1829 C CA . ILE A 1 223 ? -15.777 -5.866 26.313 1.00 67.50 223 ILE A CA 1
ATOM 1830 C C . ILE A 1 223 ? -15.412 -7.005 27.268 1.00 67.50 223 ILE A C 1
ATOM 1832 O O . ILE A 1 223 ? -15.736 -6.968 28.450 1.00 67.50 223 ILE A O 1
ATOM 1836 N N . ASN A 1 224 ? -14.636 -7.963 26.755 1.00 62.25 224 ASN A N 1
ATOM 1837 C CA . ASN A 1 224 ? -13.849 -8.910 27.547 1.00 62.25 224 ASN A CA 1
ATOM 1838 C C . ASN A 1 224 ? -12.358 -8.736 27.222 1.00 62.25 224 ASN A C 1
ATOM 1840 O O . ASN A 1 224 ? -11.999 -8.674 26.042 1.00 62.25 224 ASN A O 1
ATOM 1844 N N . SER A 1 225 ? -11.482 -8.729 28.235 1.00 57.09 225 SER A N 1
ATOM 1845 C CA . SER A 1 225 ? -10.026 -8.763 28.014 1.00 57.09 225 SER A CA 1
ATOM 1846 C C . SER A 1 225 ? -9.625 -10.168 27.628 1.00 57.09 225 SER A C 1
ATOM 1848 O O . SER A 1 225 ? -9.564 -11.058 28.471 1.00 57.09 225 SER A O 1
ATOM 1850 N N . SER A 1 226 ? -9.271 -10.359 26.364 1.00 53.97 226 SER A N 1
ATOM 1851 C CA . SER A 1 226 ? -8.527 -11.543 25.926 1.00 53.97 226 SER A CA 1
ATOM 1852 C C . SER A 1 226 ? -7.027 -11.270 25.762 1.00 53.97 226 SER A C 1
ATOM 1854 O O . SER A 1 226 ? -6.305 -12.128 25.266 1.00 53.97 226 SER A O 1
ATOM 1856 N N . PHE A 1 227 ? -6.549 -10.076 26.130 1.00 63.28 227 PHE A N 1
ATOM 1857 C CA . PHE A 1 227 ? -5.149 -9.674 25.966 1.00 63.28 227 PHE A CA 1
ATOM 1858 C C . PHE A 1 227 ? -4.275 -10.174 27.112 1.00 63.28 227 PHE A C 1
ATOM 1860 O O . PHE A 1 227 ? -4.721 -10.233 28.260 1.00 63.28 227 PHE A O 1
ATOM 1867 N N . ASP A 1 228 ? -3.010 -10.461 26.806 1.00 58.06 228 ASP A N 1
ATOM 1868 C CA . ASP A 1 228 ? -2.017 -10.817 27.812 1.00 58.06 228 ASP A CA 1
ATOM 1869 C C . ASP A 1 228 ? -1.730 -9.615 28.728 1.00 58.06 228 ASP A C 1
ATOM 1871 O O . ASP A 1 228 ? -1.044 -8.653 28.366 1.00 58.06 228 ASP A O 1
ATOM 1875 N N . LYS A 1 229 ? -2.317 -9.655 29.928 1.00 62.31 229 LYS A N 1
ATOM 1876 C CA . LYS A 1 229 ? -2.232 -8.591 30.936 1.00 62.31 229 LYS A CA 1
ATOM 1877 C C . LYS A 1 229 ? -0.839 -8.480 31.560 1.00 62.31 229 LYS A C 1
ATOM 1879 O O . LYS A 1 229 ? -0.585 -7.505 32.264 1.00 62.31 229 LYS A O 1
ATOM 1884 N N . GLN A 1 230 ? 0.054 -9.448 31.335 1.00 56.69 230 GLN A N 1
ATOM 1885 C CA . GLN A 1 230 ? 1.263 -9.607 32.146 1.00 56.69 230 GLN A CA 1
ATOM 1886 C C . GLN A 1 230 ? 2.370 -8.572 31.868 1.00 56.69 230 GLN A C 1
ATOM 1888 O O . GLN A 1 230 ? 3.303 -8.487 32.656 1.00 56.69 230 GLN A O 1
ATOM 1893 N N . ASN A 1 231 ? 2.257 -7.732 30.826 1.00 69.62 231 ASN A N 1
ATOM 1894 C CA . ASN A 1 231 ? 3.351 -6.846 30.385 1.00 69.62 231 ASN A CA 1
ATOM 1895 C C . ASN A 1 231 ? 2.948 -5.380 30.106 1.00 69.62 231 ASN A C 1
ATOM 1897 O O . ASN A 1 231 ? 3.590 -4.691 29.305 1.00 69.62 231 ASN A O 1
ATOM 1901 N N . ILE A 1 232 ? 1.876 -4.875 30.727 1.00 82.94 232 ILE A N 1
ATOM 1902 C CA . ILE A 1 232 ? 1.499 -3.456 30.603 1.00 82.94 232 ILE A CA 1
ATOM 1903 C C . ILE A 1 232 ? 2.265 -2.639 31.645 1.00 82.94 232 ILE A C 1
ATOM 1905 O O . ILE A 1 232 ? 2.134 -2.879 32.843 1.00 82.94 232 ILE A O 1
ATOM 1909 N N . GLU A 1 233 ? 3.027 -1.633 31.210 1.00 87.00 233 GLU A N 1
ATOM 1910 C CA . GLU A 1 233 ? 3.723 -0.756 32.152 1.00 87.00 233 GLU A CA 1
ATOM 1911 C C . GLU A 1 233 ? 2.758 0.026 33.049 1.00 87.00 233 GLU A C 1
ATOM 1913 O O . GLU A 1 233 ? 1.787 0.629 32.579 1.00 87.00 233 GLU A O 1
ATOM 1918 N N . GLU A 1 234 ? 3.099 0.124 34.335 1.00 90.19 234 GLU A N 1
ATOM 1919 C CA . GLU A 1 234 ? 2.315 0.847 35.342 1.00 90.19 234 GLU A CA 1
ATOM 1920 C C . GLU A 1 234 ? 2.043 2.306 34.936 1.00 90.19 234 GLU A C 1
ATOM 1922 O O . GLU A 1 234 ? 0.943 2.832 35.125 1.00 90.19 234 GLU A O 1
ATOM 1927 N N . LYS A 1 235 ? 3.012 2.949 34.274 1.00 90.88 235 LYS A N 1
ATOM 1928 C CA . LYS A 1 235 ? 2.861 4.294 33.707 1.00 90.88 235 LYS A CA 1
ATOM 1929 C C . LYS A 1 235 ? 1.667 4.389 32.747 1.00 90.88 235 LYS A C 1
ATOM 1931 O O . LYS A 1 235 ? 0.895 5.345 32.828 1.00 90.88 235 LYS A O 1
ATOM 1936 N N . ASN A 1 236 ? 1.500 3.408 31.861 1.00 92.62 236 ASN A N 1
ATOM 1937 C CA . ASN A 1 236 ? 0.423 3.384 30.869 1.00 92.62 236 ASN A CA 1
ATOM 1938 C C . ASN A 1 236 ?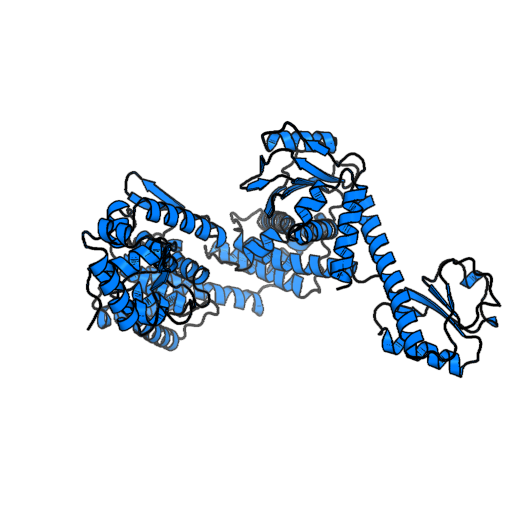 -0.933 3.072 31.519 1.00 92.62 236 ASN A C 1
ATOM 1940 O O . ASN A 1 236 ? -1.946 3.656 31.129 1.00 92.62 236 ASN A O 1
ATOM 1944 N N . ILE A 1 237 ? -0.946 2.241 32.568 1.00 93.94 237 ILE A N 1
ATOM 1945 C CA . ILE A 1 237 ? -2.137 2.007 33.401 1.00 93.94 237 ILE A CA 1
ATOM 1946 C C . ILE A 1 237 ? -2.576 3.310 34.081 1.00 93.94 237 ILE A C 1
ATOM 1948 O O . ILE A 1 237 ? -3.753 3.668 34.038 1.00 93.94 237 ILE A O 1
ATOM 1952 N N . ASN A 1 238 ? -1.639 4.062 34.661 1.00 95.62 238 ASN A N 1
ATOM 1953 C CA . ASN A 1 238 ? -1.937 5.321 35.345 1.00 95.62 238 ASN A CA 1
ATOM 1954 C C . ASN A 1 238 ? -2.460 6.404 34.391 1.00 95.62 238 ASN A C 1
ATOM 1956 O O . ASN A 1 238 ? -3.405 7.119 34.730 1.00 95.62 238 ASN A O 1
ATOM 1960 N N . ILE A 1 239 ? -1.894 6.503 33.185 1.00 97.31 239 ILE A N 1
ATOM 1961 C CA . ILE A 1 239 ? -2.416 7.381 32.126 1.00 97.31 239 ILE A CA 1
ATOM 1962 C C . ILE A 1 239 ? -3.846 6.977 31.755 1.00 97.31 239 ILE A C 1
ATOM 1964 O O . ILE A 1 239 ? -4.734 7.828 31.719 1.00 97.31 239 ILE A O 1
ATOM 1968 N N . SER A 1 240 ? -4.091 5.684 31.539 1.00 96.69 240 SER A N 1
ATOM 1969 C CA . SER A 1 240 ? -5.419 5.174 31.197 1.00 96.69 240 SER A CA 1
ATOM 1970 C C . SER A 1 240 ? -6.468 5.456 32.283 1.00 96.69 240 SER A C 1
ATOM 1972 O O . SER A 1 240 ? -7.577 5.901 31.976 1.00 96.69 240 SER A O 1
ATOM 1974 N N . LYS A 1 241 ? -6.109 5.293 33.564 1.00 97.38 241 LYS A N 1
ATOM 1975 C CA . LYS A 1 241 ? -6.976 5.645 34.702 1.00 97.38 241 LYS A CA 1
ATOM 1976 C C . LYS A 1 241 ? -7.342 7.131 34.708 1.00 97.38 241 LYS A C 1
ATOM 1978 O O . LYS A 1 241 ? -8.498 7.463 34.944 1.00 97.38 241 LYS A O 1
ATOM 1983 N N . LYS A 1 242 ? -6.392 8.024 34.404 1.00 98.19 242 LYS A N 1
ATOM 1984 C CA . LYS A 1 242 ? -6.660 9.470 34.287 1.00 98.19 242 LYS A CA 1
ATOM 1985 C C . LYS A 1 242 ? -7.608 9.790 33.129 1.00 98.19 242 LYS A C 1
ATOM 1987 O O . LYS A 1 242 ? -8.535 10.573 33.316 1.00 98.19 242 LYS A O 1
ATOM 1992 N N . ILE A 1 243 ? -7.402 9.171 31.961 1.00 98.25 243 ILE A N 1
ATOM 1993 C CA . ILE A 1 243 ? -8.298 9.325 30.799 1.00 98.25 243 ILE A CA 1
ATOM 1994 C C . ILE A 1 243 ? -9.709 8.852 31.165 1.00 98.25 243 ILE A C 1
ATOM 1996 O O . ILE A 1 243 ? -10.683 9.559 30.922 1.00 98.25 243 ILE A O 1
ATOM 2000 N N . SER A 1 244 ? -9.812 7.688 31.803 1.00 97.50 244 SER A N 1
ATOM 2001 C CA . SER A 1 244 ? -11.091 7.098 32.205 1.00 97.50 244 SER A CA 1
ATOM 2002 C C . SER A 1 244 ? -11.810 7.955 33.248 1.00 97.50 244 SER A C 1
ATOM 2004 O O . SER A 1 244 ? -12.983 8.259 33.070 1.00 97.50 244 SER A O 1
ATOM 2006 N N . GLY A 1 245 ? -11.102 8.449 34.269 1.00 97.62 245 GLY A N 1
ATOM 2007 C CA . GLY A 1 245 ? -11.677 9.347 35.274 1.00 97.62 245 GLY A CA 1
ATOM 2008 C C . GLY A 1 245 ? -12.174 10.673 34.688 1.00 97.62 245 GLY A C 1
ATOM 2009 O O . GLY A 1 245 ? -13.223 11.168 35.096 1.00 97.62 245 GLY A O 1
ATOM 2010 N N . PHE A 1 246 ? -11.478 11.227 33.687 1.00 98.19 246 PHE A N 1
ATOM 2011 C CA . PHE A 1 246 ? -11.973 12.393 32.949 1.00 98.19 246 PHE A CA 1
ATOM 2012 C C . PHE A 1 246 ? -13.293 12.086 32.228 1.00 98.19 246 PHE A C 1
ATOM 2014 O O . PHE A 1 246 ? -14.229 12.880 32.303 1.00 98.19 246 PHE A O 1
ATOM 2021 N N . ILE A 1 247 ? -13.384 10.934 31.558 1.00 97.69 247 ILE A N 1
ATOM 2022 C CA . ILE A 1 247 ? -14.591 10.508 30.836 1.00 97.69 247 ILE A CA 1
ATOM 2023 C C . ILE A 1 247 ? -15.772 10.333 31.796 1.00 97.69 247 ILE A C 1
ATOM 2025 O O . ILE A 1 247 ? -16.855 10.852 31.520 1.00 97.69 247 ILE A O 1
ATOM 2029 N N . GLU A 1 248 ? -15.556 9.673 32.936 1.00 97.00 248 GLU A N 1
ATOM 2030 C CA . GLU A 1 248 ? -16.589 9.470 33.958 1.00 97.00 248 GLU A CA 1
ATOM 2031 C C . GLU A 1 248 ? -17.135 10.795 34.491 1.00 97.00 248 GLU A C 1
ATOM 2033 O O . GLU A 1 248 ? -18.348 10.973 34.596 1.00 97.00 248 GLU A O 1
ATOM 2038 N N . GLN A 1 249 ? -16.252 11.754 34.774 1.00 96.69 249 GLN A N 1
ATOM 2039 C CA . GLN A 1 249 ? -16.643 13.058 35.310 1.00 96.69 249 GLN A CA 1
ATOM 2040 C C . GLN A 1 249 ? -17.302 13.954 34.258 1.00 96.69 249 GLN A C 1
ATOM 2042 O O . GLN A 1 249 ? -18.292 14.626 34.547 1.00 96.69 249 GLN A O 1
ATOM 2047 N N . LYS A 1 250 ? -16.745 14.001 33.042 1.00 97.50 250 LYS A N 1
ATOM 2048 C CA . LYS A 1 250 ? -17.161 14.958 32.011 1.00 97.50 250 LYS A CA 1
ATOM 2049 C C . LYS A 1 250 ? -18.384 14.494 31.229 1.00 97.50 250 LYS A C 1
ATOM 2051 O O . LYS A 1 250 ? -19.236 15.322 30.912 1.00 97.50 250 LYS A O 1
ATOM 2056 N N . PHE A 1 251 ? -18.448 13.207 30.897 1.00 95.81 251 PHE A N 1
ATOM 2057 C CA . PHE A 1 251 ? -19.494 12.640 30.042 1.00 95.81 251 PHE A CA 1
ATOM 2058 C C . PHE A 1 251 ? -20.529 11.827 30.824 1.00 95.81 251 PHE A C 1
ATOM 2060 O O . PHE A 1 251 ? -21.508 11.387 30.231 1.00 95.81 251 PHE A O 1
ATOM 2067 N N . LEU A 1 252 ? -20.347 11.652 32.142 1.00 94.44 252 LEU A N 1
ATOM 2068 C CA . LEU A 1 252 ? -21.248 10.884 33.014 1.00 94.44 252 LEU A CA 1
ATOM 2069 C C . LEU A 1 252 ? -21.425 9.424 32.555 1.00 94.44 252 LEU A C 1
ATOM 2071 O O . LEU A 1 252 ? -22.467 8.808 32.770 1.00 94.44 252 LEU A O 1
ATOM 2075 N N . ILE A 1 253 ? -20.393 8.863 31.918 1.00 93.69 253 ILE A N 1
ATOM 2076 C CA . ILE A 1 253 ? -20.355 7.475 31.449 1.00 93.69 253 ILE A CA 1
ATOM 2077 C C . ILE A 1 253 ? -19.463 6.683 32.396 1.00 93.69 253 ILE A C 1
ATOM 2079 O O . ILE A 1 253 ? -18.276 6.972 32.481 1.00 93.69 253 ILE A O 1
ATOM 2083 N N . LYS A 1 254 ? -20.003 5.659 33.062 1.00 92.38 254 LYS A N 1
ATOM 2084 C CA . LYS A 1 254 ? -19.207 4.744 33.892 1.00 92.38 254 LYS A CA 1
ATOM 2085 C C . LYS A 1 254 ? -18.226 3.960 33.019 1.00 92.38 254 LYS A C 1
ATOM 2087 O O . LYS A 1 254 ? -18.658 3.316 32.064 1.00 92.38 254 LYS A O 1
ATOM 2092 N N . VAL A 1 255 ? -16.942 3.959 33.363 1.00 92.69 255 VAL A N 1
ATOM 2093 C CA . VAL A 1 255 ? -15.904 3.230 32.621 1.00 92.69 255 VAL A CA 1
ATOM 2094 C C . VAL A 1 255 ? -15.487 2.016 33.449 1.00 92.69 255 VAL A C 1
ATOM 2096 O O . VAL A 1 255 ? -15.060 2.143 34.591 1.00 92.69 255 VAL A O 1
ATOM 2099 N N . ASN A 1 256 ? -15.644 0.807 32.907 1.00 91.38 256 ASN A N 1
ATOM 2100 C CA . ASN A 1 256 ? -15.244 -0.402 33.628 1.00 91.38 256 ASN A CA 1
ATOM 2101 C C . ASN A 1 256 ? -13.725 -0.631 33.559 1.00 91.38 256 ASN A C 1
ATOM 2103 O O . ASN A 1 256 ? -13.025 -0.078 32.709 1.00 91.38 256 ASN A O 1
ATOM 2107 N N . GLU A 1 257 ? -13.214 -1.475 34.459 1.00 89.81 257 GLU A N 1
ATOM 2108 C CA . GLU A 1 257 ? -11.787 -1.825 34.524 1.00 89.81 257 GLU A CA 1
ATOM 2109 C C . GLU A 1 257 ? -11.266 -2.374 33.190 1.00 89.81 257 GLU A C 1
ATOM 2111 O O . GLU A 1 257 ? -10.136 -2.115 32.785 1.00 89.81 257 GLU A O 1
ATOM 2116 N N . GLU A 1 258 ? -12.131 -3.065 32.460 1.00 87.75 258 GLU A N 1
ATOM 2117 C CA . GLU A 1 258 ? -11.814 -3.631 31.166 1.00 87.75 258 GLU A CA 1
ATOM 2118 C C . GLU A 1 258 ? -11.473 -2.563 30.109 1.00 87.75 258 GLU A C 1
ATOM 2120 O O . GLU A 1 258 ? -10.464 -2.670 29.404 1.00 87.75 258 GLU A O 1
ATOM 2125 N N . CYS A 1 259 ? -12.244 -1.475 30.045 1.00 89.94 259 CYS A N 1
ATOM 2126 C CA . CYS A 1 259 ? -11.925 -0.324 29.199 1.00 89.94 259 CYS A CA 1
ATOM 2127 C C . CYS A 1 259 ? -10.570 0.292 29.573 1.00 89.94 259 CYS A C 1
ATOM 2129 O O . CYS A 1 259 ? -9.761 0.591 28.691 1.00 89.94 259 CYS A O 1
ATOM 2131 N N . VAL A 1 260 ? -10.299 0.439 30.878 1.00 92.56 260 VAL A N 1
ATOM 2132 C CA . VAL A 1 260 ? -9.026 0.980 31.383 1.00 92.56 260 VAL A CA 1
ATOM 2133 C C . VAL A 1 260 ? -7.855 0.126 30.887 1.00 92.56 260 VAL A C 1
ATOM 2135 O O . VAL A 1 260 ? -6.854 0.665 30.405 1.00 92.56 260 VAL A O 1
ATOM 2138 N N . LEU A 1 261 ? -7.977 -1.201 30.952 1.00 89.50 261 LEU A N 1
ATOM 2139 C CA . LEU A 1 261 ? -6.930 -2.115 30.495 1.00 89.50 261 LEU A CA 1
ATOM 2140 C C . LEU A 1 261 ? -6.730 -2.065 28.975 1.00 89.50 261 LEU A C 1
ATOM 2142 O O . LEU A 1 261 ? -5.584 -2.030 28.531 1.00 89.50 261 LEU A O 1
ATOM 2146 N N . ASN A 1 262 ? -7.800 -1.975 28.179 1.00 86.94 262 ASN A N 1
ATOM 2147 C CA . ASN A 1 262 ? -7.696 -1.849 26.717 1.00 86.94 262 ASN A CA 1
ATOM 2148 C C . ASN A 1 262 ? -6.966 -0.565 26.299 1.00 86.94 262 ASN A C 1
ATOM 2150 O O . ASN A 1 262 ? -6.076 -0.597 25.445 1.00 86.94 262 ASN A O 1
ATOM 2154 N N . ILE A 1 263 ? -7.296 0.565 26.932 1.00 91.25 263 ILE A N 1
ATOM 2155 C CA . ILE A 1 263 ? -6.620 1.846 26.687 1.00 91.25 263 ILE A CA 1
ATOM 2156 C C . ILE A 1 263 ? -5.147 1.761 27.108 1.00 91.25 263 ILE A C 1
ATOM 2158 O O . ILE A 1 263 ? -4.266 2.176 26.352 1.00 91.25 263 ILE A O 1
ATOM 2162 N N . ALA A 1 264 ? -4.858 1.187 28.281 1.00 91.81 264 ALA A N 1
ATOM 2163 C CA . ALA A 1 264 ? -3.489 1.033 28.770 1.00 91.81 264 ALA A CA 1
ATOM 2164 C C . ALA A 1 264 ? -2.651 0.130 27.853 1.00 91.81 264 ALA A C 1
ATOM 2166 O O . ALA A 1 264 ? -1.514 0.472 27.529 1.00 91.81 264 ALA A O 1
ATOM 2167 N N . TYR A 1 265 ? -3.224 -0.984 27.393 1.00 87.00 265 TYR A N 1
ATOM 2168 C CA . TYR A 1 265 ? -2.591 -1.906 26.455 1.00 87.00 265 TYR A CA 1
ATOM 2169 C C . TYR A 1 265 ? -2.274 -1.224 25.121 1.00 87.00 265 TYR A C 1
ATOM 2171 O O . TYR A 1 265 ? -1.144 -1.315 24.642 1.00 87.00 265 TYR A O 1
ATOM 2179 N N . TYR A 1 266 ? -3.222 -0.468 24.557 1.00 86.12 266 TYR A N 1
ATOM 2180 C CA . TYR A 1 266 ? -3.003 0.261 23.306 1.00 86.12 266 TYR A CA 1
ATOM 2181 C C . TYR A 1 266 ? -1.874 1.297 23.430 1.00 86.12 266 TYR A C 1
ATOM 2183 O O . TYR A 1 266 ? -0.984 1.361 22.580 1.00 86.12 266 TYR A O 1
ATOM 2191 N N . LEU A 1 267 ? -1.840 2.057 24.530 1.00 89.62 267 LEU A N 1
ATOM 2192 C CA . LEU A 1 267 ? -0.733 2.973 24.822 1.00 89.62 267 LEU A CA 1
ATOM 2193 C C . LEU A 1 267 ? 0.597 2.232 25.030 1.00 89.62 267 LEU A C 1
ATOM 2195 O O . LEU A 1 267 ? 1.648 2.735 24.626 1.00 89.62 267 LEU A O 1
ATOM 2199 N N . ASN A 1 268 ? 0.571 1.040 25.627 1.00 87.50 268 ASN A N 1
ATOM 2200 C CA . ASN A 1 268 ? 1.760 0.212 25.805 1.00 87.50 268 ASN A CA 1
ATOM 2201 C C . ASN A 1 268 ? 2.337 -0.230 24.462 1.00 87.50 268 ASN A C 1
ATOM 2203 O O . ASN A 1 268 ? 3.514 -0.005 24.211 1.00 87.50 268 ASN A O 1
ATOM 2207 N N . VAL A 1 269 ? 1.490 -0.746 23.572 1.00 81.38 269 VAL A N 1
ATOM 2208 C CA . VAL A 1 269 ? 1.828 -1.134 22.195 1.00 81.38 269 VAL A CA 1
ATOM 2209 C C . VAL A 1 269 ? 2.519 0.005 21.436 1.00 81.38 269 VAL A C 1
ATOM 2211 O O . VAL A 1 269 ? 3.614 -0.181 20.901 1.00 81.38 269 VAL A O 1
ATOM 2214 N N . LEU A 1 270 ? 1.933 1.207 21.448 1.00 81.75 270 LEU A N 1
ATOM 2215 C CA . LEU A 1 270 ? 2.503 2.373 20.761 1.00 81.75 270 LEU A CA 1
ATOM 2216 C C . LEU A 1 270 ? 3.864 2.792 21.339 1.00 81.75 270 LEU A C 1
ATOM 2218 O O . LEU A 1 270 ? 4.735 3.256 20.599 1.00 81.75 270 LEU A O 1
ATOM 2222 N N . ARG A 1 271 ? 4.068 2.652 22.653 1.00 83.00 271 ARG A N 1
ATOM 2223 C CA . ARG A 1 271 ? 5.324 3.037 23.314 1.00 83.00 271 ARG A CA 1
ATOM 2224 C C . ARG A 1 271 ? 6.413 1.981 23.136 1.00 83.00 271 ARG A C 1
ATOM 2226 O O . ARG A 1 271 ? 7.542 2.339 22.822 1.00 83.00 271 ARG A O 1
ATOM 2233 N N . THR A 1 272 ? 6.081 0.701 23.284 1.00 80.81 272 THR A N 1
ATOM 2234 C CA . THR A 1 272 ? 7.021 -0.412 23.089 1.00 80.81 272 THR A CA 1
ATOM 2235 C C . THR A 1 272 ? 7.643 -0.360 21.696 1.00 80.81 272 THR A C 1
ATOM 2237 O O . THR A 1 272 ? 8.843 -0.563 21.561 1.00 80.81 272 THR A O 1
ATOM 2240 N N . MET A 1 273 ? 6.870 0.022 20.676 1.00 74.94 273 MET A N 1
ATOM 2241 C CA . MET A 1 273 ? 7.399 0.240 19.327 1.00 74.94 273 MET A CA 1
ATOM 2242 C C . MET A 1 273 ? 8.467 1.315 19.240 1.00 74.94 273 MET A C 1
ATOM 2244 O O . MET A 1 273 ? 9.514 1.103 18.638 1.00 74.94 273 MET A O 1
ATOM 2248 N N . HIS A 1 274 ? 8.205 2.464 19.856 1.00 78.38 274 HIS A N 1
ATOM 2249 C CA . HIS A 1 274 ? 9.166 3.554 19.909 1.00 78.38 274 HIS A CA 1
ATOM 2250 C C . HIS A 1 274 ? 10.474 3.109 20.575 1.00 78.38 274 HIS A C 1
ATOM 2252 O O . HIS A 1 274 ? 11.550 3.357 20.044 1.00 78.38 274 HIS A O 1
ATOM 2258 N N . VAL A 1 275 ? 10.367 2.401 21.705 1.00 77.38 275 VAL A N 1
ATOM 2259 C CA . VAL A 1 275 ? 11.524 1.882 22.450 1.00 77.38 275 VAL A CA 1
ATOM 2260 C C . VAL A 1 275 ? 12.302 0.850 21.632 1.00 77.38 275 VAL A C 1
ATOM 2262 O O . VAL A 1 275 ? 13.525 0.900 21.611 1.00 77.38 275 VAL A O 1
ATOM 2265 N N . ILE A 1 276 ? 11.615 -0.059 20.936 1.00 76.56 276 ILE A N 1
ATOM 2266 C CA . ILE A 1 276 ? 12.260 -1.071 20.089 1.00 76.56 276 ILE A CA 1
ATOM 2267 C C . ILE A 1 276 ? 13.052 -0.420 18.960 1.00 76.56 276 ILE A C 1
ATOM 2269 O O . ILE A 1 276 ? 14.176 -0.834 18.693 1.00 76.56 276 ILE A O 1
ATOM 2273 N N . GLU A 1 277 ? 12.487 0.584 18.296 1.00 74.44 277 GLU A N 1
ATOM 2274 C CA . GLU A 1 277 ? 13.194 1.283 17.226 1.00 74.44 277 GLU A CA 1
ATOM 2275 C C . GLU A 1 277 ? 14.378 2.100 17.728 1.00 74.44 277 GLU A C 1
ATOM 2277 O O . GLU A 1 277 ? 15.417 2.102 17.075 1.00 74.44 277 GLU A O 1
ATOM 2282 N N . ASP A 1 278 ? 14.233 2.791 18.860 1.00 78.12 278 ASP A N 1
ATOM 2283 C CA . ASP A 1 278 ? 15.339 3.542 19.457 1.00 78.12 278 ASP A CA 1
ATOM 2284 C C . ASP A 1 278 ? 16.465 2.597 19.885 1.00 78.12 278 ASP A C 1
ATOM 2286 O O . ASP A 1 278 ? 17.624 2.876 19.595 1.00 78.12 278 ASP A O 1
ATOM 2290 N N . TYR A 1 279 ? 16.128 1.453 20.491 1.00 79.00 279 TYR A N 1
ATOM 2291 C CA . TYR A 1 279 ? 17.098 0.404 20.801 1.00 79.00 279 TYR A CA 1
ATOM 2292 C C . TYR A 1 279 ? 17.787 -0.096 19.529 1.00 79.00 279 TYR A C 1
ATOM 2294 O O . TYR A 1 279 ? 19.007 -0.170 19.481 1.00 79.00 279 TYR A O 1
ATOM 2302 N N . ILE A 1 280 ? 17.022 -0.384 18.470 1.00 77.12 280 ILE A N 1
ATOM 2303 C CA . ILE A 1 280 ? 17.583 -0.855 17.198 1.00 77.12 280 ILE A CA 1
ATOM 2304 C C . ILE A 1 280 ? 18.537 0.178 16.581 1.00 77.12 280 ILE A C 1
ATOM 2306 O O . ILE A 1 280 ? 19.540 -0.194 15.981 1.00 77.12 280 ILE A O 1
ATOM 2310 N N . ARG A 1 281 ? 18.241 1.470 16.723 1.00 73.00 281 ARG A N 1
ATOM 2311 C CA . ARG A 1 281 ? 19.065 2.545 16.155 1.00 73.00 281 ARG A CA 1
ATOM 2312 C C . ARG A 1 281 ? 20.300 2.879 16.985 1.00 73.00 281 ARG A C 1
ATOM 2314 O O . ARG A 1 281 ? 21.309 3.244 16.396 1.00 73.00 281 ARG A O 1
ATOM 2321 N N . ASN A 1 282 ? 20.213 2.800 18.312 1.00 78.38 282 ASN A N 1
ATOM 2322 C CA . ASN A 1 282 ? 21.253 3.326 19.202 1.00 78.38 282 ASN A CA 1
ATOM 2323 C C . ASN A 1 282 ? 22.066 2.237 19.915 1.00 78.38 282 ASN A C 1
ATOM 2325 O O . ASN A 1 282 ? 23.247 2.442 20.169 1.00 78.38 282 ASN A O 1
ATOM 2329 N N . ASP A 1 283 ? 21.445 1.100 20.238 1.00 77.75 283 ASP A N 1
ATOM 2330 C CA . ASP A 1 283 ? 21.970 0.123 21.204 1.00 77.75 283 ASP A CA 1
ATOM 2331 C C . ASP A 1 283 ? 21.974 -1.324 20.669 1.00 77.75 283 ASP A C 1
ATOM 2333 O O . ASP A 1 283 ? 22.274 -2.272 21.402 1.00 77.75 283 ASP A O 1
ATOM 2337 N N . MET A 1 284 ? 21.599 -1.526 19.402 1.00 82.06 284 MET A N 1
ATOM 2338 C CA . MET A 1 284 ? 21.580 -2.843 18.772 1.00 82.06 284 MET A CA 1
ATOM 2339 C C . MET A 1 284 ? 22.987 -3.422 18.711 1.00 82.06 284 MET A C 1
ATOM 2341 O O . MET A 1 284 ? 23.919 -2.775 18.242 1.00 82.06 284 MET A O 1
ATOM 2345 N N . SER A 1 285 ? 23.129 -4.682 19.121 1.00 80.38 285 SER A N 1
ATOM 2346 C CA . SER A 1 285 ? 24.393 -5.397 18.958 1.00 80.38 285 SER A CA 1
ATOM 2347 C C . SER A 1 285 ? 24.723 -5.601 17.477 1.00 80.38 285 SER A C 1
ATOM 2349 O O . SER A 1 285 ? 23.852 -6.028 16.709 1.00 80.38 285 SER A O 1
ATOM 2351 N N . ASP A 1 286 ? 25.998 -5.452 17.120 1.00 84.31 286 ASP A N 1
ATOM 2352 C CA . ASP A 1 286 ? 26.507 -5.803 15.791 1.00 84.31 286 ASP A CA 1
ATOM 2353 C C . ASP A 1 286 ? 26.186 -7.259 15.414 1.00 84.31 286 ASP A C 1
ATOM 2355 O O . ASP A 1 286 ? 26.012 -7.577 14.241 1.00 84.31 286 ASP A O 1
ATOM 2359 N N . GLU A 1 287 ? 26.063 -8.164 16.390 1.00 86.06 287 GLU A N 1
ATOM 2360 C CA . GLU A 1 287 ? 25.708 -9.569 16.162 1.00 86.06 287 GLU A CA 1
ATOM 2361 C C . GLU A 1 287 ? 24.288 -9.747 15.599 1.00 86.06 287 GLU A C 1
ATOM 2363 O O . GLU A 1 287 ? 24.114 -10.450 14.599 1.00 86.06 287 GLU A O 1
ATOM 2368 N N . GLU A 1 288 ? 23.276 -9.103 16.201 1.00 85.12 288 GLU A N 1
ATOM 2369 C CA . GLU A 1 288 ? 21.885 -9.153 15.715 1.00 85.12 288 GLU A CA 1
ATOM 2370 C C . GLU A 1 288 ? 21.802 -8.564 14.299 1.00 85.12 288 GLU A C 1
ATOM 2372 O O . GLU A 1 288 ? 21.253 -9.202 13.397 1.00 85.12 288 GLU A O 1
ATOM 2377 N N . TYR A 1 289 ? 22.428 -7.406 14.070 1.00 88.00 289 TYR A N 1
ATOM 2378 C CA . TYR A 1 289 ? 22.486 -6.788 12.745 1.00 88.00 289 TYR A CA 1
ATOM 2379 C C . TYR A 1 289 ? 23.129 -7.712 11.701 1.00 88.00 289 TYR A C 1
ATOM 2381 O O . TYR A 1 289 ? 22.543 -7.990 10.647 1.00 88.00 289 TYR A O 1
ATOM 2389 N N . ASN A 1 290 ? 24.313 -8.247 12.013 1.00 88.62 290 ASN A N 1
ATOM 2390 C CA . ASN A 1 290 ? 25.061 -9.124 11.117 1.00 88.62 290 ASN A CA 1
ATOM 2391 C C . ASN A 1 290 ? 24.319 -10.432 10.822 1.00 88.62 290 ASN A C 1
ATOM 2393 O O . ASN A 1 290 ? 24.418 -10.964 9.714 1.00 88.62 290 ASN A O 1
ATOM 2397 N N . LEU A 1 291 ? 23.542 -10.954 11.773 1.00 88.19 291 LEU A N 1
ATOM 2398 C CA . LEU A 1 291 ? 22.708 -12.131 11.549 1.00 88.19 291 LEU A CA 1
ATOM 2399 C C . LEU A 1 291 ? 21.658 -11.875 10.459 1.00 88.19 291 LEU A C 1
ATOM 2401 O O . LEU A 1 291 ? 21.526 -12.685 9.534 1.00 88.19 291 LEU A O 1
ATOM 2405 N N . TYR A 1 292 ? 20.911 -10.772 10.554 1.00 88.31 292 TYR A N 1
ATOM 2406 C CA . TYR A 1 292 ? 19.882 -10.437 9.566 1.00 88.31 292 TYR A CA 1
ATOM 2407 C C . TYR A 1 292 ? 20.493 -10.038 8.224 1.00 88.31 292 TYR A C 1
ATOM 2409 O O . TYR A 1 292 ? 20.059 -10.562 7.195 1.00 88.31 292 TYR A O 1
ATOM 2417 N N . SER A 1 293 ? 21.539 -9.207 8.216 1.00 89.62 293 SER A N 1
ATOM 2418 C CA . SER A 1 293 ? 22.202 -8.786 6.976 1.00 89.62 293 SER A CA 1
ATOM 2419 C C . SER A 1 293 ? 22.778 -9.977 6.203 1.00 89.62 293 SER A C 1
ATOM 2421 O O . SER A 1 293 ? 22.545 -10.108 5.000 1.00 89.62 293 SER A O 1
ATOM 2423 N N . ASN A 1 294 ? 23.426 -10.929 6.885 1.00 88.38 294 ASN A N 1
ATOM 2424 C CA . ASN A 1 294 ? 23.951 -12.137 6.245 1.00 88.38 294 ASN A CA 1
ATOM 2425 C C . ASN A 1 294 ? 22.839 -13.052 5.711 1.00 88.38 294 ASN A C 1
ATOM 2427 O O . ASN A 1 294 ? 22.999 -13.650 4.642 1.00 88.38 294 ASN A O 1
ATOM 2431 N N . LYS A 1 295 ? 21.702 -13.167 6.414 1.00 86.44 295 LYS A N 1
ATOM 2432 C CA . LYS A 1 295 ? 20.540 -13.914 5.906 1.00 86.44 295 LYS A CA 1
ATOM 2433 C C . LYS A 1 295 ? 19.968 -13.258 4.648 1.00 86.44 295 LYS A C 1
ATOM 2435 O O . LYS A 1 295 ? 19.727 -13.972 3.675 1.00 86.44 295 LYS A O 1
ATOM 2440 N N . ILE A 1 296 ? 19.802 -11.934 4.646 1.00 86.56 296 ILE A N 1
ATOM 2441 C CA . ILE A 1 296 ? 19.271 -11.185 3.498 1.00 86.56 296 ILE A CA 1
ATOM 2442 C C . ILE A 1 296 ? 20.191 -11.349 2.287 1.00 86.56 296 ILE A C 1
ATOM 2444 O O . ILE A 1 296 ? 19.720 -11.771 1.235 1.00 86.56 296 ILE A O 1
ATOM 2448 N N . LEU A 1 297 ? 21.502 -11.134 2.439 1.00 86.38 297 LEU A N 1
ATOM 2449 C CA . LEU A 1 297 ? 22.467 -11.290 1.341 1.00 86.38 297 LEU A CA 1
ATOM 2450 C C . LEU A 1 297 ? 22.518 -12.711 0.795 1.00 86.38 297 LEU A C 1
ATOM 2452 O O . LEU A 1 297 ? 22.647 -12.916 -0.409 1.00 86.38 297 LEU A O 1
ATOM 2456 N N . LYS A 1 298 ? 22.391 -13.716 1.668 1.00 83.19 298 LYS A N 1
ATOM 2457 C CA . LYS A 1 298 ? 22.346 -15.116 1.241 1.00 83.19 298 LYS A CA 1
ATOM 2458 C C . LYS A 1 298 ? 21.125 -15.402 0.372 1.00 83.19 298 LYS A C 1
ATOM 2460 O O . LYS A 1 298 ? 21.237 -16.182 -0.571 1.00 83.19 298 LYS A O 1
ATOM 2465 N N . VAL A 1 299 ? 19.970 -14.818 0.695 1.00 77.25 299 VAL A N 1
ATOM 2466 C CA . VAL A 1 299 ? 18.776 -14.939 -0.149 1.00 77.25 299 VAL A CA 1
ATOM 2467 C C . VAL A 1 299 ? 18.968 -14.126 -1.424 1.00 77.25 299 VAL A C 1
ATOM 2469 O O . VAL A 1 299 ? 18.813 -14.705 -2.489 1.00 77.25 299 VAL A O 1
ATOM 2472 N N . ALA A 1 300 ? 19.378 -12.859 -1.335 1.00 77.31 300 ALA A N 1
ATOM 2473 C CA . ALA A 1 300 ? 19.589 -11.968 -2.478 1.00 77.31 300 ALA A CA 1
ATOM 2474 C C . ALA A 1 300 ? 20.536 -12.565 -3.525 1.00 77.31 300 ALA A C 1
ATOM 2476 O O . ALA A 1 300 ? 20.184 -12.629 -4.697 1.00 77.31 300 ALA A O 1
ATOM 2477 N N . LYS A 1 301 ? 21.661 -13.147 -3.090 1.00 79.06 301 LYS A N 1
ATOM 2478 C CA . LYS A 1 301 ? 22.605 -13.853 -3.966 1.00 79.06 301 LYS A CA 1
ATOM 2479 C C . LYS A 1 301 ? 21.985 -15.058 -4.680 1.00 79.06 301 LYS A C 1
ATOM 2481 O O . LYS A 1 301 ? 22.363 -15.356 -5.804 1.00 79.06 301 LYS A O 1
ATOM 2486 N N . ARG A 1 302 ? 21.052 -15.774 -4.040 1.00 71.88 302 ARG A N 1
ATOM 2487 C CA . ARG A 1 302 ? 20.337 -16.899 -4.674 1.00 71.88 302 ARG A CA 1
ATOM 2488 C C . ARG A 1 302 ? 19.324 -16.441 -5.709 1.00 71.88 302 ARG A C 1
ATOM 2490 O O . ARG A 1 302 ? 18.951 -17.253 -6.532 1.00 71.88 302 ARG A O 1
ATOM 2497 N N . ILE A 1 303 ? 18.838 -15.209 -5.609 1.00 66.50 303 ILE A N 1
ATOM 2498 C CA . ILE A 1 303 ? 17.874 -14.620 -6.542 1.00 66.50 303 ILE A CA 1
ATOM 2499 C C . I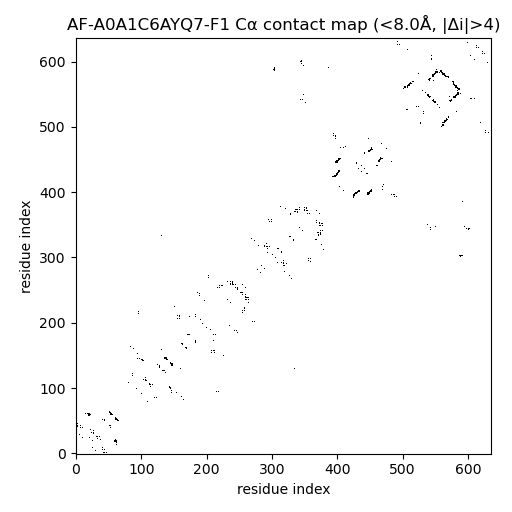LE A 1 303 ? 18.523 -13.504 -7.367 1.00 66.50 303 ILE A C 1
ATOM 2501 O O . ILE A 1 303 ? 17.825 -12.590 -7.770 1.00 66.50 303 ILE A O 1
ATOM 2505 N N . ASN A 1 304 ? 19.854 -13.539 -7.509 1.00 70.12 304 ASN A N 1
ATOM 2506 C CA . ASN A 1 304 ? 20.695 -12.603 -8.260 1.00 70.12 304 ASN A CA 1
ATOM 2507 C C . ASN A 1 304 ? 20.336 -11.105 -8.118 1.00 70.12 304 ASN A C 1
ATOM 2509 O O . ASN A 1 304 ? 20.517 -10.329 -9.051 1.00 70.12 304 ASN A O 1
ATOM 2513 N N . ILE A 1 305 ? 19.852 -10.680 -6.943 1.00 73.94 305 ILE A N 1
ATOM 2514 C CA . ILE A 1 305 ? 19.715 -9.255 -6.617 1.00 73.94 305 ILE A CA 1
ATOM 2515 C C . ILE A 1 305 ? 21.066 -8.779 -6.118 1.00 73.94 305 ILE A C 1
ATOM 2517 O O . ILE A 1 305 ? 21.568 -9.281 -5.104 1.00 73.94 305 ILE A O 1
ATOM 2521 N N . ASN A 1 306 ? 21.622 -7.782 -6.798 1.00 71.06 306 ASN A N 1
ATOM 2522 C CA . ASN A 1 306 ? 22.798 -7.096 -6.303 1.00 71.06 306 ASN A CA 1
ATOM 2523 C C . ASN A 1 306 ? 22.399 -6.205 -5.118 1.00 71.06 306 ASN A C 1
ATOM 2525 O O . ASN A 1 306 ? 21.707 -5.204 -5.278 1.00 71.06 306 ASN A O 1
ATOM 2529 N N . LEU A 1 307 ? 22.790 -6.618 -3.915 1.00 75.69 307 LEU A N 1
ATOM 2530 C CA . LEU A 1 307 ? 22.643 -5.835 -2.695 1.00 75.69 307 LEU A CA 1
ATOM 2531 C C . LEU A 1 307 ? 24.035 -5.544 -2.160 1.00 75.69 307 LEU A C 1
ATOM 2533 O O . LEU A 1 307 ? 24.790 -6.474 -1.866 1.00 75.69 307 LEU A O 1
ATOM 2537 N N . ASP A 1 308 ? 24.341 -4.264 -2.003 1.00 75.50 308 ASP A N 1
ATOM 2538 C CA . ASP A 1 308 ? 25.580 -3.818 -1.386 1.00 75.50 308 ASP A CA 1
ATOM 2539 C C . ASP A 1 308 ? 25.361 -3.565 0.111 1.00 75.50 308 ASP A C 1
ATOM 2541 O O . ASP A 1 308 ? 24.383 -2.930 0.507 1.00 75.50 308 ASP A O 1
ATOM 2545 N N . LYS A 1 309 ? 26.272 -4.071 0.947 1.00 68.69 309 LYS A N 1
ATOM 2546 C CA . LYS A 1 309 ? 26.268 -3.816 2.395 1.00 68.69 309 LYS A CA 1
ATOM 2547 C C . LYS A 1 309 ? 26.588 -2.365 2.725 1.00 68.69 309 LYS A C 1
ATOM 2549 O O . LYS A 1 309 ? 26.140 -1.885 3.762 1.00 68.69 309 LYS A O 1
ATOM 2554 N N . ASP A 1 310 ? 27.332 -1.691 1.857 1.00 73.06 310 ASP A N 1
ATOM 2555 C CA . ASP A 1 310 ? 27.720 -0.297 2.052 1.00 73.06 310 ASP A CA 1
ATOM 2556 C C . ASP A 1 310 ? 26.624 0.675 1.573 1.00 73.06 310 ASP A C 1
ATOM 2558 O O . ASP A 1 310 ? 26.763 1.889 1.703 1.00 73.06 310 ASP A O 1
ATOM 2562 N N . ASN A 1 311 ? 25.503 0.153 1.055 1.00 80.25 311 ASN A N 1
ATOM 2563 C CA . ASN A 1 311 ? 24.358 0.946 0.626 1.00 80.25 311 ASN A CA 1
ATOM 2564 C C . ASN A 1 311 ? 23.401 1.226 1.801 1.00 80.25 311 ASN A C 1
ATOM 2566 O O . ASN A 1 311 ? 22.862 0.307 2.426 1.00 80.25 311 ASN A O 1
ATOM 2570 N N . ASP A 1 312 ? 23.125 2.507 2.055 1.00 83.69 312 ASP A N 1
ATOM 2571 C CA . ASP A 1 312 ? 22.189 2.964 3.089 1.00 83.69 312 ASP A CA 1
ATOM 2572 C C . ASP A 1 312 ? 20.789 2.339 2.953 1.00 83.69 312 ASP A C 1
ATOM 2574 O O . ASP A 1 312 ? 20.180 1.958 3.952 1.00 83.69 312 ASP A O 1
ATOM 2578 N N . LEU A 1 313 ? 20.302 2.129 1.725 1.00 83.81 313 LEU A N 1
ATOM 2579 C CA . LEU A 1 313 ? 19.012 1.489 1.453 1.00 83.81 313 LEU A CA 1
ATOM 2580 C C . LEU A 1 313 ? 18.974 0.037 1.950 1.00 83.81 313 LEU A C 1
ATOM 2582 O O . LEU A 1 313 ? 17.953 -0.422 2.471 1.00 83.81 313 LEU A O 1
ATOM 2586 N N . PHE A 1 314 ? 20.081 -0.696 1.792 1.00 86.00 314 PHE A N 1
ATOM 2587 C CA . PHE A 1 314 ? 20.197 -2.061 2.299 1.00 86.00 314 PHE A CA 1
ATOM 2588 C C . PHE A 1 314 ? 20.174 -2.068 3.828 1.00 86.00 314 PHE A C 1
ATOM 2590 O O . PHE A 1 314 ? 19.431 -2.853 4.425 1.00 86.00 314 PHE A O 1
ATOM 2597 N N . ASN A 1 315 ? 20.938 -1.166 4.447 1.00 85.31 315 ASN A N 1
ATOM 2598 C CA . ASN A 1 315 ? 20.992 -1.017 5.899 1.00 85.31 315 ASN A CA 1
ATOM 2599 C C . ASN A 1 315 ? 19.599 -0.684 6.461 1.00 85.31 315 ASN A C 1
ATOM 2601 O O . ASN A 1 315 ? 19.117 -1.369 7.368 1.00 85.31 315 ASN A O 1
ATOM 2605 N N . ASP A 1 316 ? 18.889 0.267 5.852 1.00 85.81 316 ASP A N 1
ATOM 2606 C CA . ASP A 1 316 ? 17.517 0.623 6.219 1.00 85.81 316 ASP A CA 1
ATOM 2607 C C . ASP A 1 316 ? 16.541 -0.551 6.067 1.00 85.81 316 ASP A C 1
ATOM 2609 O O . ASP A 1 316 ? 15.689 -0.768 6.935 1.00 85.81 316 ASP A O 1
ATOM 2613 N N . MET A 1 317 ? 16.671 -1.348 5.002 1.00 88.81 317 MET A N 1
ATOM 2614 C CA . MET A 1 317 ? 15.845 -2.540 4.802 1.00 88.81 317 MET A CA 1
ATOM 2615 C C . MET A 1 317 ? 16.108 -3.602 5.880 1.00 88.81 317 MET A C 1
ATOM 2617 O O . MET A 1 317 ? 15.160 -4.212 6.387 1.00 88.81 317 MET A O 1
ATOM 2621 N N . VAL A 1 318 ? 17.372 -3.823 6.262 1.00 89.31 318 VAL A N 1
ATOM 2622 C CA . VAL A 1 318 ? 17.739 -4.755 7.343 1.00 89.31 318 VAL A CA 1
ATOM 2623 C C . VAL A 1 318 ? 17.103 -4.304 8.653 1.00 89.31 318 VAL A C 1
ATOM 2625 O O . VAL A 1 318 ? 16.411 -5.096 9.301 1.00 89.31 318 VAL A O 1
ATOM 2628 N N . LEU A 1 319 ? 17.268 -3.027 9.010 1.00 86.56 319 LEU A N 1
ATOM 2629 C CA . LEU A 1 319 ? 16.661 -2.449 10.208 1.00 86.56 319 LEU A CA 1
ATOM 2630 C C . LEU A 1 319 ? 15.135 -2.578 10.163 1.00 86.56 319 LEU A C 1
ATOM 2632 O O . LEU A 1 319 ? 14.531 -3.002 11.149 1.00 86.56 319 LEU A O 1
ATOM 2636 N N . HIS A 1 320 ? 14.506 -2.304 9.016 1.00 88.31 320 HIS A N 1
ATOM 2637 C CA . HIS A 1 320 ? 13.064 -2.464 8.851 1.00 88.31 320 HIS A CA 1
ATOM 2638 C C . HIS A 1 320 ? 12.610 -3.900 9.128 1.00 88.31 320 HIS A C 1
ATOM 2640 O O . HIS A 1 320 ? 11.639 -4.088 9.861 1.00 88.31 320 HIS A O 1
ATOM 2646 N N . ILE A 1 321 ? 13.296 -4.909 8.578 1.00 90.06 321 ILE A N 1
ATOM 2647 C CA . ILE A 1 321 ? 12.952 -6.322 8.794 1.00 90.06 321 ILE A CA 1
ATOM 2648 C C . ILE A 1 321 ? 13.098 -6.694 10.274 1.00 90.06 321 ILE A C 1
ATOM 2650 O O . ILE A 1 321 ? 12.209 -7.349 10.817 1.00 90.06 321 ILE A O 1
ATOM 2654 N N . ILE A 1 322 ? 14.162 -6.245 10.951 1.00 88.19 322 ILE A N 1
ATOM 2655 C CA . ILE A 1 322 ? 14.354 -6.489 12.392 1.00 88.19 322 ILE A CA 1
ATOM 2656 C C . ILE A 1 322 ? 13.201 -5.876 13.193 1.00 88.19 322 ILE A C 1
ATOM 2658 O O . ILE A 1 322 ? 12.607 -6.553 14.042 1.00 88.19 322 ILE A O 1
ATOM 2662 N N . VAL A 1 323 ? 12.849 -4.615 12.910 1.00 85.94 323 VAL A N 1
ATOM 2663 C CA . VAL A 1 323 ? 11.709 -3.955 13.557 1.00 85.94 323 VAL A CA 1
ATOM 2664 C C . VAL A 1 323 ? 10.441 -4.758 13.270 1.00 85.94 323 VAL A C 1
ATOM 2666 O O . VAL A 1 323 ? 9.771 -5.143 14.224 1.00 85.94 323 VAL A O 1
ATOM 2669 N N . ALA A 1 324 ? 10.148 -5.083 12.006 1.00 88.56 324 ALA A N 1
ATOM 2670 C CA . ALA A 1 324 ? 8.968 -5.836 11.569 1.00 88.56 324 ALA A CA 1
ATOM 2671 C C . ALA A 1 324 ? 8.813 -7.177 12.298 1.00 88.56 324 ALA A C 1
ATOM 2673 O O . ALA A 1 324 ? 7.733 -7.484 12.798 1.00 88.56 324 ALA A O 1
ATOM 2674 N N . VAL A 1 325 ? 9.894 -7.950 12.451 1.00 88.12 325 VAL A N 1
ATOM 2675 C CA . VAL A 1 325 ? 9.882 -9.198 13.231 1.00 88.12 325 VAL A CA 1
ATOM 2676 C C . VAL A 1 325 ? 9.439 -8.939 14.672 1.00 88.12 325 VAL A C 1
ATOM 2678 O O . VAL A 1 325 ? 8.551 -9.630 15.184 1.00 88.12 325 VAL A O 1
ATOM 2681 N N . LYS A 1 326 ? 10.014 -7.924 15.331 1.00 84.19 326 LYS A N 1
ATOM 2682 C CA . LYS A 1 326 ? 9.625 -7.546 16.699 1.00 84.19 326 LYS A CA 1
ATOM 2683 C C . LYS A 1 326 ? 8.172 -7.045 16.739 1.00 84.19 326 LYS A C 1
ATOM 2685 O O . LYS A 1 326 ? 7.446 -7.392 17.670 1.00 84.19 326 LYS A O 1
ATOM 2690 N N . ARG A 1 327 ? 7.708 -6.326 15.707 1.00 82.06 327 ARG A N 1
ATOM 2691 C CA . ARG A 1 327 ? 6.308 -5.880 15.573 1.00 82.06 327 ARG A CA 1
ATOM 2692 C C . ARG A 1 327 ? 5.327 -7.036 15.523 1.00 82.06 327 ARG A C 1
ATOM 2694 O O . ARG A 1 327 ? 4.372 -7.066 16.299 1.00 82.06 327 ARG A O 1
ATOM 2701 N N . ILE A 1 328 ? 5.602 -7.997 14.649 1.00 83.00 328 ILE A N 1
ATOM 2702 C CA . ILE A 1 328 ? 4.757 -9.169 14.425 1.00 83.00 328 ILE A CA 1
ATOM 2703 C C . ILE A 1 328 ? 4.686 -10.020 15.697 1.00 83.00 328 ILE A C 1
ATOM 2705 O O . ILE A 1 328 ? 3.596 -10.439 16.081 1.00 83.00 328 ILE A O 1
ATOM 2709 N N . LYS A 1 329 ? 5.810 -10.210 16.406 1.00 80.44 329 LYS A N 1
ATOM 2710 C CA . LYS A 1 329 ? 5.842 -10.930 17.696 1.00 80.44 329 LYS A CA 1
ATOM 2711 C C . LYS A 1 329 ? 4.987 -10.265 18.778 1.00 80.44 329 LYS A C 1
ATOM 2713 O O . LYS A 1 329 ? 4.438 -10.959 19.625 1.00 80.44 329 LYS A O 1
ATOM 2718 N N . LEU A 1 330 ? 4.846 -8.940 18.733 1.00 74.25 330 LEU A N 1
ATOM 2719 C CA . LEU A 1 330 ? 3.975 -8.177 19.632 1.00 74.25 330 LEU A CA 1
ATOM 2720 C C . LEU A 1 330 ? 2.517 -8.089 19.149 1.00 74.25 330 LEU A C 1
ATOM 2722 O O . LEU A 1 330 ? 1.700 -7.448 19.809 1.00 74.25 330 LEU A O 1
ATOM 2726 N N . GLY A 1 331 ? 2.182 -8.694 18.004 1.00 71.25 331 GLY A N 1
ATOM 2727 C CA . GLY A 1 331 ? 0.845 -8.632 17.408 1.00 71.25 331 GLY A CA 1
ATOM 2728 C C . GLY A 1 331 ? 0.490 -7.263 16.820 1.00 71.25 331 GLY A C 1
ATOM 2729 O O . GLY A 1 331 ? -0.686 -6.955 16.629 1.00 71.25 331 GLY A O 1
ATOM 2730 N N . ILE A 1 332 ? 1.487 -6.418 16.549 1.00 71.75 332 ILE A N 1
ATOM 2731 C CA . ILE A 1 332 ? 1.258 -5.048 16.095 1.00 71.75 332 ILE A CA 1
ATOM 2732 C C . ILE A 1 332 ? 1.220 -5.035 14.573 1.00 71.75 332 ILE A C 1
ATOM 2734 O O . ILE A 1 332 ? 2.214 -5.311 13.907 1.00 71.75 332 ILE A O 1
ATOM 2738 N N . LYS A 1 333 ? 0.048 -4.699 14.034 1.00 72.44 333 LYS A N 1
ATOM 2739 C CA . LYS A 1 333 ? -0.198 -4.608 12.595 1.00 72.44 333 LYS A CA 1
ATOM 2740 C C . LYS A 1 333 ? 0.018 -3.187 12.098 1.00 72.44 333 LYS A C 1
ATOM 2742 O O . LYS A 1 333 ? -0.399 -2.223 12.744 1.00 72.44 333 LYS A O 1
ATOM 2747 N N . ILE A 1 334 ? 0.613 -3.068 10.918 1.00 71.00 334 ILE A N 1
ATOM 2748 C CA . ILE A 1 334 ? 0.795 -1.796 10.220 1.00 71.00 334 ILE A CA 1
ATOM 2749 C C . ILE A 1 334 ? 0.084 -1.829 8.871 1.00 71.00 334 ILE A C 1
ATOM 2751 O O . ILE A 1 334 ? -0.196 -2.893 8.326 1.00 71.00 334 ILE A O 1
ATOM 2755 N N . TYR A 1 335 ? -0.212 -0.650 8.335 1.00 70.38 335 TYR A N 1
ATOM 2756 C CA . TYR A 1 335 ? -0.825 -0.499 7.023 1.00 70.38 335 TYR A CA 1
ATOM 2757 C C . TYR A 1 335 ? 0.089 0.325 6.127 1.00 70.38 335 TYR A C 1
ATOM 2759 O O . TYR A 1 335 ? 0.428 1.460 6.471 1.00 70.38 335 TYR A O 1
ATOM 2767 N N . ASN A 1 336 ? 0.441 -0.231 4.968 1.00 75.75 336 ASN A N 1
ATOM 2768 C CA . ASN A 1 336 ? 1.150 0.515 3.941 1.00 75.75 336 ASN A CA 1
ATOM 2769 C C . ASN A 1 336 ? 0.131 1.142 2.975 1.00 75.75 336 ASN A C 1
ATOM 2771 O O . ASN A 1 336 ? -0.525 0.411 2.230 1.00 75.75 336 ASN A O 1
ATOM 2775 N N . PRO A 1 337 ? 0.014 2.480 2.907 1.00 69.94 337 PRO A N 1
ATOM 2776 C CA . PRO A 1 337 ? -0.904 3.133 1.975 1.00 69.94 337 PRO A CA 1
ATOM 2777 C C . PRO A 1 337 ? -0.572 2.862 0.502 1.00 69.94 337 PRO A C 1
ATOM 2779 O O . PRO A 1 337 ? -1.456 2.969 -0.344 1.00 69.94 337 PRO A O 1
ATOM 2782 N N . LEU A 1 338 ? 0.675 2.489 0.195 1.00 78.31 338 LEU A N 1
ATOM 2783 C CA . LEU A 1 338 ? 1.134 2.153 -1.152 1.00 78.31 338 LEU A CA 1
ATOM 2784 C C . LEU A 1 338 ? 0.991 0.664 -1.480 1.00 78.31 338 LEU A C 1
ATOM 2786 O O . LEU A 1 338 ? 1.343 0.265 -2.587 1.00 78.31 338 LEU A O 1
ATOM 2790 N N . ARG A 1 339 ? 0.459 -0.159 -0.565 1.00 82.12 339 ARG A N 1
ATOM 2791 C CA . ARG A 1 339 ? 0.331 -1.616 -0.721 1.00 82.12 339 ARG A CA 1
ATOM 2792 C C . ARG A 1 339 ? -0.239 -2.023 -2.078 1.00 82.12 339 ARG A C 1
ATOM 2794 O O . ARG A 1 339 ? 0.363 -2.834 -2.775 1.00 82.12 339 ARG A O 1
ATOM 2801 N N . GLU A 1 340 ? -1.388 -1.465 -2.453 1.00 76.94 340 GLU A N 1
ATOM 2802 C CA . GLU A 1 340 ? -2.053 -1.813 -3.712 1.00 76.94 340 GLU A CA 1
ATOM 2803 C C . GLU A 1 340 ? -1.271 -1.303 -4.925 1.00 76.94 340 GLU A C 1
ATOM 2805 O O . GLU A 1 340 ? -1.170 -2.005 -5.927 1.00 76.94 340 GLU A O 1
ATOM 2810 N N . ASN A 1 341 ? -0.669 -0.114 -4.847 1.00 79.69 341 ASN A N 1
ATOM 2811 C CA . ASN A 1 341 ? 0.153 0.416 -5.936 1.00 79.69 341 ASN A CA 1
ATOM 2812 C C . ASN A 1 341 ? 1.384 -0.470 -6.164 1.00 79.69 341 ASN A C 1
ATOM 2814 O O . ASN A 1 341 ? 1.642 -0.878 -7.293 1.00 79.69 341 ASN A O 1
ATOM 2818 N N . LEU A 1 342 ? 2.078 -0.846 -5.088 1.00 83.62 342 LEU A N 1
ATOM 2819 C CA . LEU A 1 342 ? 3.235 -1.735 -5.137 1.00 83.62 342 LEU A CA 1
ATOM 2820 C C . LEU A 1 342 ? 2.851 -3.134 -5.619 1.00 83.62 342 LEU A C 1
ATOM 2822 O O . LEU A 1 342 ? 3.578 -3.709 -6.419 1.00 83.62 342 LEU A O 1
ATOM 2826 N N . LYS A 1 343 ? 1.707 -3.682 -5.184 1.00 78.81 343 LYS A N 1
ATOM 2827 C CA . LYS A 1 343 ? 1.211 -4.986 -5.659 1.00 78.81 343 LYS A CA 1
ATOM 2828 C C . LYS A 1 343 ? 1.001 -4.992 -7.165 1.00 78.81 343 LYS A C 1
ATOM 2830 O O . LYS A 1 343 ? 1.329 -5.972 -7.824 1.00 78.81 343 LYS A O 1
ATOM 2835 N N . ASN A 1 344 ? 0.430 -3.908 -7.684 1.00 74.19 344 ASN A N 1
ATOM 2836 C CA . ASN A 1 344 ? 0.140 -3.783 -9.104 1.00 74.19 344 ASN A CA 1
ATOM 2837 C C . ASN A 1 344 ? 1.408 -3.543 -9.924 1.00 74.19 344 ASN A C 1
ATOM 2839 O O . ASN A 1 344 ? 1.513 -4.116 -10.998 1.00 74.19 344 ASN A O 1
ATOM 2843 N N . LYS A 1 345 ? 2.350 -2.733 -9.422 1.00 75.75 345 LYS A N 1
ATOM 2844 C CA . LYS A 1 345 ? 3.566 -2.355 -10.153 1.00 75.75 345 LYS A CA 1
ATOM 2845 C C . LYS A 1 345 ? 4.686 -3.397 -10.052 1.00 75.75 345 LYS A C 1
ATOM 2847 O O . LYS A 1 345 ? 5.363 -3.657 -11.036 1.00 75.75 345 LYS A O 1
ATOM 2852 N N . TYR A 1 346 ? 4.844 -4.027 -8.889 1.00 78.88 346 TYR A N 1
ATOM 2853 C CA . TYR A 1 346 ? 5.933 -4.963 -8.585 1.00 78.88 346 TYR A CA 1
ATOM 2854 C C . TYR A 1 346 ? 5.422 -6.306 -8.026 1.00 78.88 346 TYR A C 1
ATOM 2856 O O . TYR A 1 346 ? 5.827 -6.733 -6.939 1.00 78.88 346 TYR A O 1
ATOM 2864 N N . PRO A 1 347 ? 4.525 -7.009 -8.741 1.00 76.56 347 PRO A N 1
ATOM 2865 C CA . PRO A 1 347 ? 3.892 -8.238 -8.257 1.00 76.56 347 PRO A CA 1
ATOM 2866 C C . PRO A 1 347 ? 4.903 -9.350 -7.964 1.00 76.56 347 PRO A C 1
ATOM 2868 O O . PRO A 1 347 ? 4.748 -10.091 -6.993 1.00 76.56 347 PRO A O 1
ATOM 2871 N N . LEU A 1 348 ? 5.961 -9.453 -8.773 1.00 77.44 348 LEU A N 1
ATOM 2872 C CA . LEU A 1 348 ? 7.013 -10.433 -8.557 1.00 77.44 348 LEU A CA 1
ATOM 2873 C C . LEU A 1 348 ? 7.725 -10.200 -7.225 1.00 77.44 348 LEU A C 1
ATOM 2875 O O . LEU A 1 348 ? 7.877 -11.146 -6.450 1.00 77.44 348 LEU A O 1
ATOM 2879 N N . LEU A 1 349 ? 8.098 -8.948 -6.925 1.00 83.25 349 LEU A N 1
ATOM 2880 C CA . LEU A 1 349 ? 8.810 -8.583 -5.696 1.00 83.25 349 LEU A CA 1
ATOM 2881 C C . LEU A 1 349 ? 8.068 -9.021 -4.429 1.00 83.25 349 LEU A C 1
ATOM 2883 O O . LEU A 1 349 ? 8.723 -9.357 -3.448 1.00 83.25 349 LEU A O 1
ATOM 2887 N N . PHE A 1 350 ? 6.733 -9.113 -4.438 1.00 84.12 350 PHE A N 1
ATOM 2888 C CA . PHE A 1 350 ? 5.981 -9.668 -3.303 1.00 84.12 350 PHE A CA 1
ATOM 2889 C C . PHE A 1 350 ? 6.288 -11.144 -3.044 1.00 84.12 350 PHE A C 1
ATOM 2891 O O . PHE A 1 350 ? 6.437 -11.548 -1.889 1.00 84.12 350 PHE A O 1
ATOM 2898 N N . GLY A 1 351 ? 6.411 -11.952 -4.097 1.00 77.69 351 GLY A N 1
ATOM 2899 C CA . GLY A 1 351 ? 6.827 -13.348 -3.977 1.00 77.69 351 GLY A CA 1
ATOM 2900 C C . GLY A 1 351 ? 8.216 -13.492 -3.388 1.00 77.69 351 GLY A C 1
ATOM 2901 O O . GLY A 1 351 ? 8.445 -14.333 -2.516 1.00 77.69 351 GLY A O 1
ATOM 2902 N N . PHE A 1 352 ? 9.130 -12.636 -3.836 1.00 77.38 352 PHE A N 1
ATOM 2903 C CA . PHE A 1 352 ? 10.503 -12.623 -3.352 1.00 77.38 352 PHE A CA 1
ATOM 2904 C C . PHE A 1 352 ? 10.608 -12.120 -1.925 1.00 77.38 352 PHE A C 1
ATOM 2906 O O . PHE A 1 352 ? 11.240 -12.792 -1.118 1.00 77.38 352 PHE A O 1
ATOM 2913 N N . ALA A 1 353 ? 9.930 -11.026 -1.581 1.00 86.81 353 ALA A N 1
ATOM 2914 C CA . ALA A 1 353 ? 9.818 -10.548 -0.210 1.00 86.81 353 ALA A CA 1
ATOM 2915 C C . ALA A 1 353 ? 9.266 -11.653 0.701 1.00 86.81 353 ALA A C 1
ATOM 2917 O O . ALA A 1 353 ? 9.820 -11.901 1.768 1.00 86.81 353 ALA A O 1
ATOM 2918 N N . ASN A 1 354 ?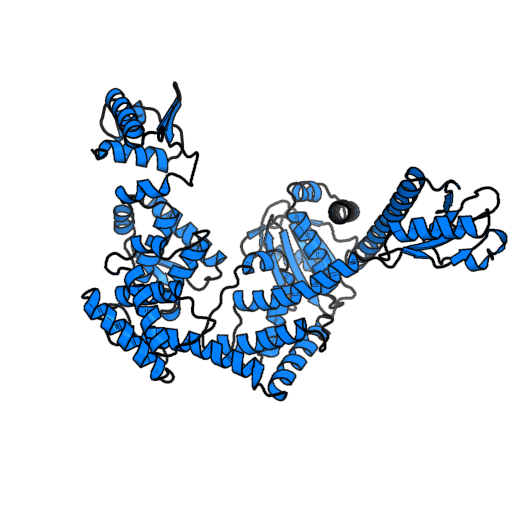 8.243 -12.390 0.253 1.00 85.44 354 ASN A N 1
ATOM 2919 C CA . ASN A 1 354 ? 7.694 -13.517 1.003 1.00 85.44 354 ASN A CA 1
ATOM 2920 C C . ASN A 1 354 ? 8.710 -14.662 1.168 1.00 85.44 354 ASN A C 1
ATOM 2922 O O . ASN A 1 354 ? 8.888 -15.172 2.272 1.00 85.44 354 ASN A O 1
ATOM 2926 N N . LYS A 1 355 ? 9.419 -15.054 0.102 1.00 78.31 355 LYS A N 1
ATOM 2927 C CA . LYS A 1 355 ? 10.477 -16.080 0.171 1.00 78.31 355 LYS A CA 1
ATOM 2928 C C . LYS A 1 355 ? 11.623 -15.643 1.090 1.00 78.31 355 LYS A C 1
ATOM 2930 O O . LYS A 1 355 ? 12.098 -16.447 1.888 1.00 78.31 355 LYS A O 1
ATOM 2935 N N . LEU A 1 356 ? 12.020 -14.374 1.008 1.00 82.31 356 LEU A N 1
ATOM 2936 C CA . LEU A 1 356 ? 13.043 -13.741 1.835 1.00 82.31 356 LEU A CA 1
ATOM 2937 C C . LEU A 1 356 ? 12.682 -13.841 3.317 1.00 82.31 356 LEU A C 1
ATOM 2939 O O . LEU A 1 356 ? 13.464 -14.390 4.090 1.00 82.31 356 LEU A O 1
ATOM 2943 N N . VAL A 1 357 ? 11.495 -13.380 3.718 1.00 87.25 357 VAL A N 1
ATOM 2944 C CA . VAL A 1 357 ? 11.101 -13.409 5.135 1.00 87.25 357 VAL A CA 1
ATOM 2945 C C . VAL A 1 357 ? 10.854 -14.824 5.647 1.00 87.25 357 VAL A C 1
ATOM 2947 O O . VAL A 1 357 ? 11.235 -15.111 6.778 1.00 87.25 357 VAL A O 1
ATOM 2950 N N . VAL A 1 358 ? 10.309 -15.730 4.824 1.00 84.88 358 VAL A N 1
ATOM 2951 C CA . VAL A 1 358 ? 10.177 -17.155 5.182 1.00 84.88 358 VAL A CA 1
ATOM 2952 C C . VAL A 1 358 ? 11.550 -17.766 5.452 1.00 84.88 358 VAL A C 1
ATOM 2954 O O . VAL A 1 358 ? 11.709 -18.478 6.439 1.00 84.88 358 VAL A O 1
ATOM 2957 N N . ASP A 1 359 ? 12.552 -17.461 4.625 1.00 80.88 359 ASP A N 1
ATOM 2958 C CA . ASP A 1 359 ? 13.918 -17.959 4.798 1.00 80.88 359 ASP A CA 1
ATOM 2959 C C . ASP A 1 359 ? 14.634 -17.335 6.005 1.00 80.88 359 ASP A C 1
ATOM 2961 O O . ASP A 1 359 ? 15.329 -18.041 6.745 1.00 80.88 359 ASP A O 1
ATOM 2965 N N . ILE A 1 360 ? 14.443 -16.035 6.242 1.00 82.25 360 ILE A N 1
ATOM 2966 C CA . ILE A 1 360 ? 15.006 -15.328 7.401 1.00 82.25 360 ILE A CA 1
ATOM 2967 C C . ILE A 1 360 ? 14.415 -15.870 8.708 1.00 82.25 360 ILE A C 1
ATOM 2969 O O . ILE A 1 360 ? 15.154 -16.066 9.683 1.00 82.25 360 ILE A O 1
ATOM 2973 N N . CYS A 1 361 ? 13.111 -16.149 8.706 1.00 84.12 361 CYS A N 1
ATOM 2974 C CA . CYS A 1 361 ? 12.318 -16.492 9.883 1.00 84.12 361 CYS A CA 1
ATOM 2975 C C . CYS A 1 361 ? 12.026 -17.996 10.003 1.00 84.12 361 CYS A C 1
ATOM 2977 O O . CYS A 1 361 ? 11.133 -18.367 10.749 1.00 84.12 361 CYS A O 1
ATOM 2979 N N . ARG A 1 362 ? 12.766 -18.887 9.318 1.00 79.94 362 ARG A N 1
ATOM 2980 C CA . ARG A 1 362 ? 12.489 -20.348 9.309 1.00 79.94 362 ARG A CA 1
ATOM 2981 C C . ARG A 1 362 ? 12.336 -20.988 10.691 1.00 79.94 362 ARG A C 1
ATOM 2983 O O . ARG A 1 362 ? 11.604 -21.960 10.824 1.00 79.94 362 ARG A O 1
ATOM 2990 N N . ASN A 1 363 ? 13.044 -20.464 11.690 1.00 78.31 363 ASN A N 1
ATOM 2991 C CA . ASN A 1 363 ? 13.030 -20.979 13.064 1.00 78.31 363 ASN A CA 1
ATOM 2992 C C . ASN A 1 363 ? 12.037 -20.232 13.968 1.00 78.31 363 ASN A C 1
ATOM 2994 O O . ASN A 1 363 ? 11.994 -20.474 15.171 1.00 78.31 363 ASN A O 1
ATOM 2998 N N . GLU A 1 364 ? 11.275 -19.299 13.407 1.00 78.25 364 GLU A N 1
ATOM 2999 C CA . GLU A 1 364 ? 10.314 -18.475 14.119 1.00 78.25 364 GLU A CA 1
ATOM 3000 C C . GLU A 1 364 ? 8.905 -18.769 13.598 1.00 78.25 364 GLU A C 1
ATOM 3002 O O . GLU A 1 364 ? 8.661 -18.801 12.395 1.00 78.25 364 GLU A O 1
ATOM 3007 N N . SER A 1 365 ? 7.942 -18.938 14.501 1.00 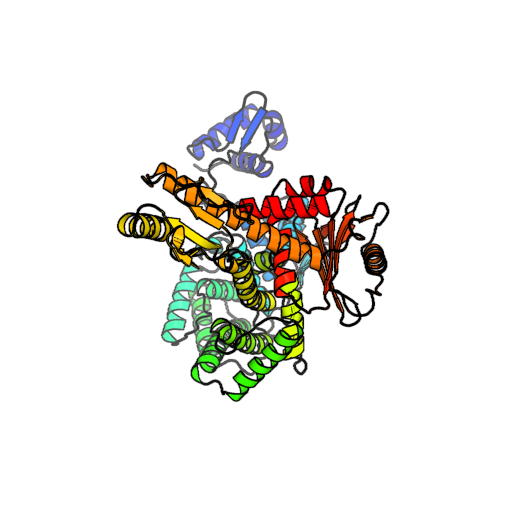78.94 365 SER A N 1
ATOM 3008 C CA . SER A 1 365 ? 6.532 -19.135 14.138 1.00 78.94 365 SER A CA 1
ATOM 3009 C C . SER A 1 365 ? 5.841 -17.806 13.807 1.00 78.94 365 SER A C 1
ATOM 3011 O O . SER A 1 365 ? 4.792 -17.495 14.368 1.00 78.94 365 SER A O 1
ATOM 3013 N N . ILE A 1 366 ? 6.442 -16.995 12.932 1.00 84.31 366 ILE A N 1
ATOM 3014 C CA . ILE A 1 366 ? 5.906 -15.689 12.526 1.00 84.31 366 ILE A CA 1
ATOM 3015 C C . ILE A 1 366 ? 5.547 -15.665 11.045 1.00 84.31 366 ILE A C 1
ATOM 3017 O O . ILE A 1 366 ? 6.188 -16.300 10.209 1.00 84.31 366 ILE A O 1
ATOM 3021 N N . LYS A 1 367 ? 4.505 -14.900 10.715 1.00 84.12 367 LYS A N 1
ATOM 3022 C CA . LYS A 1 367 ? 4.033 -14.715 9.346 1.00 84.12 367 LYS A CA 1
ATOM 3023 C C . LYS A 1 367 ? 3.926 -13.228 9.051 1.00 84.12 367 LYS A C 1
ATOM 3025 O O . LYS A 1 367 ? 3.217 -12.510 9.748 1.00 84.12 367 LYS A O 1
ATOM 3030 N N . PHE A 1 368 ? 4.611 -12.796 8.002 1.00 89.81 368 PHE A N 1
ATOM 3031 C CA . PHE A 1 368 ? 4.472 -11.446 7.475 1.00 89.81 368 PHE A CA 1
ATOM 3032 C C . PHE A 1 368 ? 3.149 -11.352 6.720 1.00 89.81 368 PHE A C 1
ATOM 3034 O O . PHE A 1 368 ? 2.832 -12.210 5.889 1.00 89.81 368 PHE A O 1
ATOM 3041 N N . ASP A 1 369 ? 2.359 -10.330 7.035 1.00 85.19 369 ASP A N 1
ATOM 3042 C CA . ASP A 1 369 ? 1.176 -10.012 6.252 1.00 85.19 369 ASP A CA 1
ATOM 3043 C C . ASP A 1 369 ? 1.563 -9.221 4.994 1.00 85.19 369 ASP A C 1
ATOM 3045 O O . ASP A 1 369 ? 2.710 -8.823 4.786 1.00 85.19 369 ASP A O 1
ATOM 3049 N N . PHE A 1 370 ? 0.589 -8.992 4.124 1.00 84.00 370 PHE A N 1
ATOM 3050 C CA . PHE A 1 370 ? 0.842 -8.308 2.864 1.00 84.00 370 PHE A CA 1
ATOM 3051 C C . PHE A 1 370 ? 1.205 -6.817 3.059 1.00 84.00 370 PHE A C 1
ATOM 3053 O O . PHE A 1 370 ? 1.838 -6.228 2.185 1.00 84.00 370 PHE A O 1
ATOM 3060 N N . ASN A 1 371 ? 0.870 -6.203 4.203 1.00 83.94 371 ASN A N 1
ATOM 3061 C CA . ASN A 1 371 ? 1.313 -4.844 4.521 1.00 83.94 371 ASN A CA 1
ATOM 3062 C C . ASN A 1 371 ? 2.807 -4.820 4.860 1.00 83.94 371 ASN A C 1
ATOM 3064 O O . ASN A 1 371 ? 3.540 -4.027 4.273 1.00 83.94 371 ASN A O 1
ATOM 3068 N N . GLU A 1 372 ? 3.277 -5.713 5.727 1.00 89.69 372 GLU A N 1
ATOM 3069 C CA . GLU A 1 372 ? 4.704 -5.832 6.055 1.00 89.69 372 GLU A CA 1
ATOM 3070 C C . GLU A 1 372 ? 5.522 -6.216 4.808 1.00 89.69 372 GLU A C 1
ATOM 3072 O O . GLU A 1 372 ? 6.534 -5.581 4.505 1.00 89.69 372 GLU A O 1
ATOM 3077 N N . LEU A 1 373 ? 5.031 -7.165 3.997 1.00 91.25 373 LEU A N 1
ATOM 3078 C CA . LEU A 1 373 ? 5.664 -7.501 2.714 1.00 91.25 373 LEU A CA 1
ATOM 3079 C C . LEU A 1 373 ? 5.756 -6.291 1.783 1.00 91.25 373 LEU A C 1
ATOM 3081 O O . LEU A 1 373 ? 6.777 -6.107 1.128 1.00 91.25 373 LEU A O 1
ATOM 3085 N N . SER A 1 374 ? 4.726 -5.443 1.734 1.00 90.44 374 SER A N 1
ATOM 3086 C CA . SER A 1 374 ? 4.740 -4.276 0.851 1.00 90.44 374 SER A CA 1
ATOM 3087 C C . SER A 1 374 ? 5.797 -3.235 1.232 1.00 90.44 374 SER A C 1
ATOM 3089 O O . SER A 1 374 ? 6.293 -2.543 0.351 1.00 90.44 374 SER A O 1
ATOM 3091 N N . TYR A 1 375 ? 6.182 -3.124 2.507 1.00 91.19 375 TYR A N 1
ATOM 3092 C CA . TYR A 1 375 ? 7.305 -2.261 2.888 1.00 91.19 375 TYR A CA 1
ATOM 3093 C C . TYR A 1 375 ? 8.639 -2.826 2.403 1.00 91.19 375 TYR A C 1
ATOM 3095 O O . TYR A 1 375 ? 9.445 -2.081 1.857 1.00 91.19 375 TYR A O 1
ATOM 3103 N N . ILE A 1 376 ? 8.843 -4.141 2.511 1.00 91.75 376 ILE A N 1
ATOM 3104 C CA . ILE A 1 376 ? 10.025 -4.809 1.942 1.00 91.75 376 ILE A CA 1
ATOM 3105 C C . ILE A 1 376 ? 10.060 -4.616 0.421 1.00 91.75 376 ILE A C 1
ATOM 3107 O O . ILE A 1 376 ? 11.102 -4.290 -0.140 1.00 91.75 376 ILE A O 1
ATOM 3111 N N . VAL A 1 377 ? 8.909 -4.749 -0.245 1.00 90.56 377 VAL A N 1
ATOM 3112 C CA . VAL A 1 377 ? 8.786 -4.492 -1.685 1.00 90.56 377 VAL A CA 1
ATOM 3113 C C . VAL A 1 377 ? 9.118 -3.048 -2.034 1.00 90.56 377 VAL A C 1
ATOM 3115 O O . VAL A 1 377 ? 9.709 -2.836 -3.082 1.00 90.56 377 VAL A O 1
ATOM 3118 N N . ALA A 1 378 ? 8.810 -2.066 -1.183 1.00 90.81 378 ALA A N 1
ATOM 3119 C CA . ALA A 1 378 ? 9.206 -0.682 -1.432 1.00 90.81 378 ALA A CA 1
ATOM 3120 C C . ALA A 1 378 ? 10.738 -0.543 -1.523 1.00 90.81 378 ALA A C 1
ATOM 3122 O O . ALA A 1 378 ? 11.230 0.008 -2.504 1.00 90.81 378 ALA A O 1
ATOM 3123 N N . TYR A 1 379 ? 11.489 -1.127 -0.581 1.00 88.56 379 TYR A N 1
ATOM 3124 C CA . TYR A 1 379 ? 12.959 -1.146 -0.637 1.00 88.56 379 TYR A CA 1
ATOM 3125 C C . TYR A 1 379 ? 13.481 -1.862 -1.890 1.00 88.56 379 TYR A C 1
ATOM 3127 O O . TYR A 1 379 ? 14.300 -1.314 -2.624 1.00 88.56 379 TYR A O 1
ATOM 3135 N N . LEU A 1 380 ? 12.964 -3.061 -2.176 1.00 84.88 380 LEU A N 1
ATOM 3136 C CA . LEU A 1 380 ? 13.353 -3.825 -3.367 1.00 84.88 380 LEU A CA 1
ATOM 3137 C C . LEU A 1 380 ? 13.000 -3.094 -4.670 1.00 84.88 380 LEU A C 1
ATOM 3139 O O . LEU A 1 380 ? 13.735 -3.189 -5.647 1.00 84.88 380 LEU A O 1
ATOM 3143 N N . SER A 1 381 ? 11.891 -2.353 -4.691 1.00 83.88 381 SER A N 1
ATOM 3144 C CA . SER A 1 381 ? 11.456 -1.614 -5.875 1.00 83.88 381 SER A CA 1
ATOM 3145 C C . SER A 1 381 ? 12.389 -0.463 -6.220 1.00 83.88 381 SER A C 1
ATOM 3147 O O . SER A 1 381 ? 12.560 -0.185 -7.401 1.00 83.88 381 SER A O 1
ATOM 3149 N N . THR A 1 382 ? 13.031 0.156 -5.225 1.00 83.19 382 THR A N 1
ATOM 3150 C CA . THR A 1 382 ? 14.056 1.179 -5.459 1.00 83.19 382 THR A CA 1
ATOM 3151 C C . THR A 1 382 ? 15.269 0.579 -6.161 1.00 83.19 382 THR A C 1
ATOM 3153 O O . THR A 1 382 ? 15.742 1.155 -7.130 1.00 83.19 382 THR A O 1
ATOM 3156 N N . ILE A 1 383 ? 15.703 -0.621 -5.763 1.00 77.69 383 ILE A N 1
ATOM 3157 C CA . ILE A 1 383 ? 16.811 -1.332 -6.426 1.00 77.69 383 ILE A CA 1
ATOM 3158 C C . ILE A 1 383 ? 16.444 -1.669 -7.875 1.00 77.69 383 ILE A C 1
ATOM 3160 O O . ILE A 1 383 ? 17.211 -1.404 -8.793 1.00 77.69 383 ILE A O 1
ATOM 3164 N N . VAL A 1 384 ? 15.235 -2.192 -8.107 1.00 74.12 384 VAL A N 1
ATOM 3165 C CA . VAL A 1 384 ? 14.743 -2.448 -9.474 1.00 74.12 384 VAL A CA 1
ATOM 3166 C C . VAL A 1 384 ? 14.643 -1.151 -10.281 1.00 74.12 384 VAL A C 1
ATOM 3168 O O . VAL A 1 384 ? 14.917 -1.153 -11.476 1.00 74.12 384 VAL A O 1
ATOM 3171 N N . TYR A 1 385 ? 14.256 -0.042 -9.652 1.00 74.75 385 TYR A N 1
ATOM 3172 C CA . TYR A 1 385 ? 14.189 1.262 -10.305 1.00 74.75 385 TYR A CA 1
ATOM 3173 C C . TYR A 1 385 ? 15.573 1.800 -10.683 1.00 74.75 385 TYR A C 1
ATOM 3175 O O . TYR A 1 385 ? 15.737 2.326 -11.778 1.00 74.75 385 TYR A O 1
ATOM 3183 N N . GLU A 1 386 ? 16.577 1.639 -9.824 1.00 72.25 386 GLU A N 1
ATOM 3184 C CA . GLU A 1 386 ? 17.963 1.985 -10.154 1.00 72.25 386 GLU A CA 1
ATOM 3185 C C . GLU A 1 386 ? 18.468 1.166 -11.348 1.00 72.25 386 GLU A C 1
ATOM 3187 O O . GLU A 1 386 ? 19.069 1.723 -12.262 1.00 72.25 386 GLU A O 1
ATOM 3192 N N . GLU A 1 387 ? 18.142 -0.128 -11.412 1.00 68.56 387 GLU A N 1
ATOM 3193 C CA . GLU A 1 387 ? 18.450 -0.962 -12.580 1.00 68.56 387 GLU A CA 1
ATOM 3194 C C . GLU A 1 387 ? 17.691 -0.509 -13.839 1.00 68.56 387 GLU A C 1
ATOM 3196 O O . GLU A 1 387 ? 18.263 -0.473 -14.926 1.00 68.56 387 GLU A O 1
ATOM 3201 N N . LEU A 1 388 ? 16.427 -0.089 -13.712 1.00 64.69 388 LEU A N 1
ATOM 3202 C CA . LEU A 1 388 ? 15.658 0.508 -14.812 1.00 64.69 388 LEU A CA 1
ATOM 3203 C C . LEU A 1 388 ? 16.321 1.784 -15.346 1.00 64.69 388 LEU A C 1
ATOM 3205 O O . LEU A 1 388 ? 16.452 1.956 -16.559 1.00 64.69 388 LEU A O 1
ATOM 3209 N N . GLU A 1 389 ? 16.752 2.675 -14.458 1.00 66.25 389 GLU A N 1
ATOM 3210 C CA . GLU A 1 389 ? 17.470 3.895 -14.834 1.00 66.25 389 GLU A CA 1
ATOM 3211 C C . GLU A 1 389 ? 18.846 3.576 -15.434 1.00 66.25 389 GLU A C 1
ATOM 3213 O O . GLU A 1 389 ? 19.231 4.180 -16.431 1.00 66.25 389 GLU A O 1
ATOM 3218 N N . ASN A 1 390 ? 19.554 2.562 -14.933 1.00 65.31 390 ASN A N 1
ATOM 3219 C CA . ASN A 1 390 ? 20.791 2.067 -15.547 1.00 65.31 390 ASN A CA 1
ATOM 3220 C C . ASN A 1 390 ? 20.552 1.433 -16.926 1.00 65.31 390 ASN A C 1
ATOM 3222 O O . ASN A 1 390 ? 21.428 1.449 -17.794 1.00 65.31 390 ASN A O 1
ATOM 3226 N N . LEU A 1 391 ? 19.369 0.868 -17.166 1.00 59.31 391 LEU A N 1
ATOM 3227 C CA . LEU A 1 391 ? 18.993 0.379 -18.486 1.00 59.31 391 LEU A CA 1
ATOM 3228 C C . LEU A 1 391 ? 18.761 1.532 -19.465 1.00 59.31 391 LEU A C 1
ATOM 3230 O O . LEU A 1 391 ? 19.246 1.426 -20.595 1.00 59.31 391 LEU A O 1
ATOM 3234 N N . LYS A 1 392 ? 18.123 2.623 -19.013 1.00 56.72 392 LYS A N 1
ATOM 3235 C CA . LYS A 1 392 ? 17.963 3.883 -19.767 1.00 56.72 392 LYS A CA 1
ATOM 3236 C C . LYS A 1 392 ? 19.291 4.612 -19.986 1.00 56.72 392 LYS A C 1
ATOM 3238 O O . LYS A 1 392 ? 19.504 5.192 -21.050 1.00 56.72 392 LYS A O 1
ATOM 3243 N N . ASN A 1 393 ? 20.197 4.554 -19.012 1.00 57.38 393 ASN A N 1
ATOM 3244 C CA . ASN A 1 393 ? 21.551 5.080 -19.118 1.00 57.38 393 ASN A CA 1
ATOM 3245 C C . ASN A 1 393 ? 22.393 4.152 -19.997 1.00 57.38 393 ASN A C 1
ATOM 3247 O O . ASN A 1 393 ? 23.083 3.233 -19.551 1.00 57.38 393 ASN A O 1
ATOM 3251 N N . ILE A 1 394 ? 22.324 4.394 -21.301 1.00 62.06 394 ILE A N 1
ATOM 3252 C CA . ILE A 1 394 ? 23.248 3.798 -22.262 1.00 62.06 394 ILE A CA 1
ATOM 3253 C C . ILE A 1 394 ? 24.669 4.236 -21.907 1.00 62.06 394 ILE A C 1
ATOM 3255 O O . ILE A 1 394 ? 24.896 5.340 -21.411 1.00 62.06 394 ILE A O 1
ATOM 3259 N N . ARG A 1 395 ? 25.648 3.387 -22.234 1.00 69.38 395 ARG A N 1
ATOM 3260 C CA . ARG A 1 395 ? 27.040 3.828 -22.362 1.00 69.38 395 ARG A CA 1
ATOM 3261 C C . ARG A 1 395 ? 27.120 5.131 -23.170 1.00 69.38 395 ARG A C 1
ATOM 3263 O O . ARG A 1 395 ? 26.349 5.326 -24.107 1.00 69.38 395 ARG A O 1
ATOM 3270 N N . ASP A 1 396 ? 28.100 5.972 -22.852 1.00 76.69 396 ASP A N 1
ATOM 3271 C CA . ASP A 1 396 ? 28.359 7.184 -23.628 1.00 76.69 396 ASP A CA 1
ATOM 3272 C C . ASP A 1 396 ? 28.459 6.877 -25.134 1.00 76.69 396 ASP A C 1
ATOM 3274 O O . ASP A 1 396 ? 29.113 5.904 -25.536 1.00 76.69 396 ASP A O 1
ATOM 3278 N N . ILE A 1 397 ? 27.862 7.744 -25.957 1.00 81.44 397 ILE A N 1
ATOM 3279 C CA . ILE A 1 397 ? 28.028 7.716 -27.413 1.00 81.44 397 ILE A CA 1
ATOM 3280 C C . ILE A 1 397 ? 29.473 8.094 -27.722 1.00 81.44 397 ILE A C 1
ATOM 3282 O O . ILE A 1 397 ? 29.915 9.208 -27.434 1.00 81.44 397 ILE A O 1
ATOM 3286 N N . ASN A 1 398 ? 30.226 7.158 -28.284 1.00 85.75 398 ASN A N 1
ATOM 3287 C CA . ASN A 1 398 ? 31.627 7.328 -28.624 1.00 85.75 398 ASN A CA 1
ATOM 3288 C C . ASN A 1 398 ? 31.748 8.107 -29.937 1.00 85.75 398 ASN A C 1
ATOM 3290 O O . ASN A 1 398 ? 31.453 7.583 -31.008 1.00 85.75 398 ASN A O 1
ATOM 3294 N N . VAL A 1 399 ? 32.218 9.349 -29.858 1.00 86.50 399 VAL A N 1
ATOM 3295 C CA . VAL A 1 399 ? 32.332 10.256 -31.009 1.00 86.50 399 VAL A CA 1
ATOM 3296 C C . VAL A 1 399 ? 33.780 10.356 -31.481 1.00 86.50 399 VAL A C 1
ATOM 3298 O O . VAL A 1 399 ? 34.694 10.559 -30.667 1.00 86.50 399 VAL A O 1
ATOM 3301 N N . LEU A 1 400 ? 33.970 10.264 -32.799 1.00 87.25 400 LEU A N 1
ATOM 3302 C CA . LEU A 1 400 ? 35.166 10.732 -33.500 1.00 87.25 400 LEU A CA 1
ATOM 3303 C C . LEU A 1 400 ? 34.863 12.101 -34.114 1.00 87.25 400 LEU A C 1
ATOM 3305 O O . LEU A 1 400 ? 34.014 12.206 -34.997 1.00 87.25 400 LEU A O 1
ATOM 3309 N N . LEU A 1 401 ? 35.549 13.149 -33.655 1.00 88.06 401 LEU A N 1
ATOM 3310 C CA . LEU A 1 401 ? 35.403 14.498 -34.210 1.00 88.06 401 LEU A CA 1
ATOM 3311 C C . LEU A 1 401 ? 36.600 14.840 -35.103 1.00 88.06 401 LEU A C 1
ATOM 3313 O O . LEU A 1 401 ? 37.736 14.904 -34.628 1.00 88.06 401 LEU A O 1
ATOM 3317 N N . ILE A 1 402 ? 36.323 15.101 -36.379 1.00 85.94 402 ILE A N 1
ATOM 3318 C CA . ILE A 1 402 ? 37.301 15.480 -37.398 1.00 85.94 402 ILE A CA 1
ATOM 3319 C C . ILE A 1 402 ? 37.000 16.907 -37.852 1.00 85.94 402 ILE A C 1
ATOM 3321 O O . ILE A 1 402 ? 35.907 17.206 -38.327 1.00 85.94 402 ILE A O 1
ATOM 3325 N N . VAL A 1 403 ? 37.961 17.815 -37.720 1.00 86.56 403 VAL A N 1
ATOM 3326 C CA . VAL A 1 403 ? 37.790 19.201 -38.184 1.00 86.56 403 VAL A CA 1
ATOM 3327 C C . VAL A 1 403 ? 39.002 19.601 -39.003 1.00 86.56 403 VAL A C 1
ATOM 3329 O O . VAL A 1 403 ? 40.110 19.638 -38.481 1.00 86.56 403 VAL A O 1
ATOM 3332 N N . SER A 1 404 ? 38.799 19.924 -40.278 1.00 80.81 404 SER A N 1
ATOM 3333 C CA . SER A 1 404 ? 39.896 20.169 -41.231 1.00 80.81 404 SER A CA 1
ATOM 3334 C C . SER A 1 404 ? 40.436 21.610 -41.193 1.00 80.81 404 SER A C 1
ATOM 3336 O O . SER A 1 404 ? 41.517 21.886 -41.701 1.00 80.81 404 SER A O 1
ATOM 3338 N N . ASP A 1 405 ? 39.728 22.540 -40.543 1.00 76.38 405 ASP A N 1
ATOM 3339 C CA . ASP A 1 405 ? 39.972 23.992 -40.625 1.00 76.38 405 ASP A CA 1
ATOM 3340 C C . ASP A 1 405 ? 40.841 24.569 -39.487 1.00 76.38 405 ASP A C 1
ATOM 3342 O O . ASP A 1 405 ? 40.672 25.721 -39.078 1.00 76.38 405 ASP A O 1
ATOM 3346 N N . GLY A 1 406 ? 41.771 23.775 -38.954 1.00 76.81 406 GLY A N 1
ATOM 3347 C CA . GLY A 1 406 ? 42.738 24.208 -37.940 1.00 76.81 406 GLY A CA 1
ATOM 3348 C C . GLY A 1 406 ? 42.223 24.236 -36.489 1.00 76.81 406 GLY A C 1
ATOM 3349 O O . GLY A 1 406 ? 41.035 24.088 -36.194 1.00 76.81 406 GLY A O 1
ATOM 3350 N N . ARG A 1 407 ? 43.162 24.414 -35.546 1.00 80.00 407 ARG A N 1
ATOM 3351 C CA . ARG A 1 407 ? 42.968 24.165 -34.099 1.00 80.00 407 ARG A CA 1
ATOM 3352 C C . ARG A 1 407 ? 41.869 24.993 -33.441 1.00 80.00 407 ARG A C 1
ATOM 3354 O O . ARG A 1 407 ? 41.178 24.504 -32.551 1.00 80.00 407 ARG A O 1
ATOM 3361 N N . SER A 1 408 ? 41.722 26.248 -33.855 1.00 80.31 408 SER A N 1
ATOM 3362 C CA . SER A 1 408 ? 40.737 27.165 -33.272 1.00 80.31 408 SER A CA 1
ATOM 3363 C C . SER A 1 408 ? 39.306 26.726 -33.581 1.00 80.31 408 SER A C 1
ATOM 3365 O O . SER A 1 408 ? 38.474 26.696 -32.678 1.00 80.31 408 SER A O 1
ATOM 3367 N N . ASN A 1 409 ? 39.043 26.322 -34.827 1.00 84.31 409 ASN A N 1
ATOM 3368 C CA . ASN A 1 409 ? 37.730 25.839 -35.255 1.00 84.31 409 ASN A CA 1
ATOM 3369 C C . ASN A 1 409 ? 37.397 24.491 -34.610 1.00 84.31 409 ASN A C 1
ATOM 3371 O O . ASN A 1 409 ? 36.289 24.307 -34.115 1.00 84.31 409 ASN A O 1
ATOM 3375 N N . LEU A 1 410 ? 38.380 23.589 -34.523 1.00 86.94 410 LEU A N 1
ATOM 3376 C CA . LEU A 1 410 ? 38.238 22.309 -33.826 1.00 86.94 410 LEU A CA 1
ATOM 3377 C C . LEU A 1 410 ? 37.825 22.506 -32.362 1.00 86.94 410 LEU A C 1
ATOM 3379 O O . LEU A 1 410 ? 36.837 21.927 -31.915 1.00 86.94 410 LEU A O 1
ATOM 3383 N N . ASN A 1 411 ? 38.537 23.369 -31.631 1.00 86.19 411 ASN A N 1
ATOM 3384 C CA . ASN A 1 411 ? 38.224 23.660 -30.233 1.00 86.19 411 ASN A CA 1
ATOM 3385 C C . ASN A 1 411 ? 36.856 24.334 -30.068 1.00 86.19 411 ASN A C 1
ATOM 3387 O O . ASN A 1 411 ? 36.155 24.045 -29.099 1.00 86.19 411 ASN A O 1
ATOM 3391 N N . TYR A 1 412 ? 36.481 25.233 -30.983 1.00 87.19 412 TYR A N 1
ATOM 3392 C CA . TYR A 1 412 ? 35.175 25.891 -30.959 1.00 87.19 412 TYR A CA 1
ATOM 3393 C C . TYR A 1 412 ? 34.039 24.872 -31.101 1.00 87.19 412 TYR A C 1
ATOM 3395 O O . TYR A 1 412 ? 33.194 24.780 -30.214 1.00 87.19 412 TYR A O 1
ATOM 3403 N N . ILE A 1 413 ? 34.073 24.055 -32.158 1.00 86.94 413 ILE A N 1
ATOM 3404 C CA . ILE A 1 413 ? 33.053 23.035 -32.434 1.00 86.94 413 ILE A CA 1
ATOM 3405 C C . ILE A 1 413 ? 32.988 22.019 -31.290 1.00 86.94 413 ILE A C 1
ATOM 3407 O O . ILE A 1 413 ? 31.908 21.747 -30.772 1.00 86.94 413 ILE A O 1
ATOM 3411 N N . TYR A 1 414 ? 34.136 21.512 -30.831 1.00 87.75 414 TYR A N 1
ATOM 3412 C CA . TYR A 1 414 ? 34.194 20.590 -29.696 1.00 87.75 414 TYR A CA 1
ATOM 3413 C C . TYR A 1 414 ? 33.532 21.171 -28.439 1.00 87.75 414 TYR A C 1
ATOM 3415 O O . TYR A 1 414 ? 32.699 20.509 -27.818 1.00 87.75 414 TYR A O 1
ATOM 3423 N N . ASN A 1 415 ? 33.865 22.412 -28.070 1.00 86.06 415 ASN A N 1
ATOM 3424 C CA . ASN A 1 415 ? 33.306 23.048 -26.878 1.00 86.06 415 ASN A CA 1
ATOM 3425 C C . ASN A 1 415 ? 31.810 23.342 -27.024 1.00 86.06 415 ASN A C 1
ATOM 3427 O O . ASN A 1 415 ? 31.073 23.201 -26.050 1.00 86.06 415 ASN A O 1
ATOM 3431 N N . GLU A 1 416 ? 31.347 23.719 -28.217 1.00 84.06 416 GLU A N 1
ATOM 3432 C CA . GLU A 1 416 ? 29.926 23.940 -28.486 1.00 84.06 416 GLU A CA 1
ATOM 3433 C C . GLU A 1 416 ? 29.122 22.639 -28.404 1.00 84.06 416 GLU A C 1
ATOM 3435 O O . GLU A 1 416 ? 28.061 22.620 -27.778 1.00 84.06 416 GLU A O 1
ATOM 3440 N N . ILE A 1 417 ? 29.636 21.536 -28.953 1.00 81.38 417 ILE A N 1
ATOM 3441 C CA . ILE A 1 417 ? 28.999 20.217 -28.830 1.00 81.38 417 ILE A CA 1
ATOM 3442 C C . ILE A 1 417 ? 28.978 19.795 -27.350 1.00 81.38 417 ILE A C 1
ATOM 3444 O O . ILE A 1 417 ? 27.917 19.497 -26.802 1.00 81.38 417 ILE A O 1
ATOM 3448 N N . LYS A 1 418 ? 30.122 19.882 -26.660 1.00 82.00 418 LYS A N 1
ATOM 3449 C CA . LYS A 1 418 ? 30.264 19.502 -25.246 1.00 82.00 418 LYS A CA 1
ATOM 3450 C C . LYS A 1 418 ? 29.382 20.322 -24.295 1.00 82.00 418 LYS A C 1
ATOM 3452 O O . LYS A 1 418 ? 28.844 19.781 -23.335 1.00 82.00 418 LYS A O 1
ATOM 3457 N N . LYS A 1 419 ? 29.235 21.630 -24.525 1.00 80.62 419 LYS A N 1
ATOM 3458 C CA . LYS A 1 419 ? 28.439 22.515 -23.658 1.00 80.62 419 LYS A CA 1
ATOM 3459 C C . LYS A 1 419 ? 26.940 22.224 -23.745 1.00 80.62 419 LYS A C 1
ATOM 3461 O O . LYS A 1 419 ? 26.256 22.343 -22.735 1.00 80.62 419 LYS A O 1
ATOM 3466 N N . ASN A 1 420 ? 26.435 21.898 -24.935 1.00 71.12 420 ASN A N 1
ATOM 3467 C CA . ASN A 1 420 ? 24.995 21.774 -25.173 1.00 71.12 420 ASN A CA 1
ATOM 3468 C C . ASN A 1 420 ? 24.464 20.346 -24.989 1.00 71.12 420 ASN A C 1
ATOM 3470 O O . ASN A 1 420 ? 23.295 20.190 -24.662 1.00 71.12 420 ASN A O 1
ATOM 3474 N N . LEU A 1 421 ? 25.306 19.325 -25.158 1.00 66.94 421 LEU A N 1
ATOM 3475 C CA . LEU A 1 421 ? 24.933 17.926 -24.908 1.00 66.94 421 LEU A CA 1
ATOM 3476 C C . LEU A 1 421 ? 25.171 17.484 -23.458 1.00 66.94 421 LEU A C 1
ATOM 3478 O O . LEU A 1 421 ? 24.811 16.371 -23.092 1.00 66.94 421 LEU A O 1
ATOM 3482 N N . GLY A 1 422 ? 25.759 18.354 -22.631 1.00 54.97 422 GLY A N 1
ATOM 3483 C CA . GLY A 1 422 ? 26.152 18.020 -21.266 1.00 54.97 422 GLY A CA 1
ATOM 3484 C C . GLY A 1 422 ? 27.331 17.041 -21.211 1.00 54.97 422 GLY A C 1
ATOM 3485 O O . GLY A 1 422 ? 27.862 16.598 -22.227 1.00 54.97 422 GLY A O 1
ATOM 3486 N N . TYR A 1 423 ? 27.770 16.721 -19.993 1.00 51.44 423 TYR A N 1
ATOM 3487 C CA . TYR A 1 423 ? 28.717 15.625 -19.752 1.00 51.44 423 TYR A CA 1
ATOM 3488 C C . TYR A 1 423 ? 28.036 14.245 -19.802 1.00 51.44 423 TYR A C 1
ATOM 3490 O O . TYR A 1 423 ? 28.734 13.235 -19.757 1.00 51.44 423 TYR A O 1
ATOM 3498 N N . ASP A 1 424 ? 26.705 14.202 -19.920 1.00 60.50 424 ASP A N 1
ATOM 3499 C CA . ASP A 1 424 ? 25.914 12.983 -19.791 1.00 60.50 424 ASP A CA 1
ATOM 3500 C C . ASP A 1 424 ? 25.624 12.358 -21.166 1.00 60.50 424 ASP A C 1
ATOM 3502 O O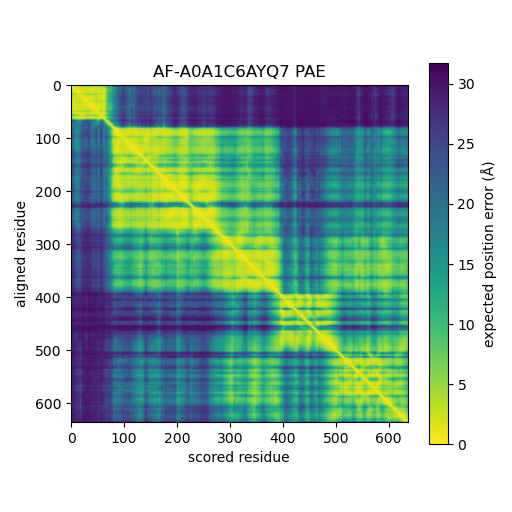 . ASP A 1 424 ? 24.792 12.813 -21.960 1.00 60.50 424 ASP A O 1
ATOM 3506 N N . GLY A 1 425 ? 26.345 11.272 -21.453 1.00 67.38 425 GLY A N 1
ATOM 3507 C CA . GLY A 1 425 ? 26.023 10.339 -22.527 1.00 67.38 425 GLY A CA 1
ATOM 3508 C C . GLY A 1 425 ? 26.679 10.603 -23.887 1.00 67.38 425 GLY A C 1
ATOM 3509 O O . GLY A 1 425 ? 26.245 10.000 -24.870 1.00 67.38 425 GLY A O 1
ATOM 3510 N N . VAL A 1 426 ? 27.709 11.459 -23.976 1.00 79.94 426 VAL A N 1
ATOM 3511 C CA . VAL A 1 426 ? 28.576 11.613 -25.166 1.00 79.94 426 VAL A CA 1
ATOM 3512 C C . VAL A 1 426 ? 30.049 11.639 -24.750 1.00 79.94 426 VAL A C 1
ATOM 3514 O O . VAL A 1 426 ? 30.481 12.488 -23.971 1.00 79.94 426 VAL A O 1
ATOM 3517 N N . ARG A 1 427 ? 30.858 10.742 -25.318 1.00 84.38 427 ARG A N 1
ATOM 3518 C CA . ARG A 1 427 ? 32.293 10.611 -25.045 1.00 84.38 427 ARG A CA 1
ATOM 3519 C C . ARG A 1 427 ? 33.098 10.776 -26.323 1.00 84.38 427 ARG A C 1
ATOM 3521 O O . ARG A 1 427 ? 33.124 9.906 -27.187 1.00 84.38 427 ARG A O 1
ATOM 3528 N N . PHE A 1 428 ? 33.850 11.866 -26.408 1.00 84.81 428 PHE A N 1
ATOM 3529 C CA . PHE A 1 428 ? 34.814 12.070 -27.487 1.00 84.81 428 PHE A CA 1
ATOM 3530 C C . PHE A 1 428 ? 36.024 11.162 -27.279 1.00 84.81 428 PHE A C 1
ATOM 3532 O O . PHE A 1 428 ? 36.917 11.462 -26.486 1.00 84.81 428 PHE A O 1
ATOM 3539 N N . LYS A 1 429 ? 36.037 10.023 -27.970 1.00 84.88 429 LYS A N 1
ATOM 3540 C CA . LYS A 1 429 ? 37.121 9.036 -27.887 1.00 84.88 429 LYS A CA 1
ATOM 3541 C C . LYS A 1 429 ? 38.368 9.497 -28.642 1.00 84.88 429 LYS A C 1
ATOM 3543 O O . LYS A 1 429 ? 39.475 9.151 -28.236 1.00 84.88 429 LYS A O 1
ATOM 3548 N N . LYS A 1 430 ? 38.191 10.295 -29.700 1.00 85.19 430 LYS A N 1
ATOM 3549 C CA . LYS A 1 430 ? 39.271 10.937 -30.454 1.00 85.19 430 LYS A CA 1
ATOM 3550 C C . LYS A 1 430 ? 38.768 12.238 -31.083 1.00 85.19 430 LYS A C 1
ATOM 3552 O O . LYS A 1 430 ? 37.631 12.323 -31.545 1.00 85.19 430 LYS A O 1
ATOM 3557 N N . ILE A 1 431 ? 39.627 13.251 -31.066 1.00 87.31 431 ILE A N 1
ATOM 3558 C CA . ILE A 1 431 ? 39.413 14.546 -31.710 1.00 87.31 431 ILE A CA 1
ATOM 3559 C C . ILE A 1 431 ? 40.694 14.847 -32.475 1.00 87.31 431 ILE A C 1
ATOM 3561 O O . ILE A 1 431 ? 41.767 14.846 -31.870 1.00 87.31 431 ILE A O 1
ATOM 3565 N N . CYS A 1 432 ? 40.599 15.046 -33.782 1.00 86.00 432 CYS A N 1
ATOM 3566 C CA . CYS A 1 432 ? 41.780 15.112 -34.636 1.00 86.00 432 CYS A CA 1
ATOM 3567 C C . CYS A 1 432 ? 41.537 15.900 -35.926 1.00 86.00 432 CYS A C 1
ATOM 3569 O O . CYS A 1 432 ? 40.396 16.198 -36.293 1.00 86.00 432 CYS A O 1
ATOM 3571 N N . TYR A 1 433 ? 42.620 16.214 -36.631 1.00 84.56 433 TYR A N 1
ATOM 3572 C CA . TYR A 1 433 ? 42.547 16.660 -38.022 1.00 84.56 433 TYR A CA 1
ATOM 3573 C C . TYR A 1 433 ? 42.434 15.466 -38.967 1.00 84.56 433 TYR A C 1
ATOM 3575 O O . TYR A 1 433 ? 42.797 14.340 -38.629 1.00 84.56 433 TYR A O 1
ATOM 3583 N N . LEU A 1 434 ? 42.002 15.743 -40.194 1.00 75.38 434 LEU A N 1
ATOM 3584 C CA . LEU A 1 434 ? 41.947 14.771 -41.282 1.00 75.38 434 LEU A CA 1
ATOM 3585 C C . LEU A 1 434 ? 43.268 13.997 -41.465 1.00 75.38 434 LEU A C 1
ATOM 3587 O O . LEU A 1 434 ? 43.264 12.786 -41.649 1.00 75.38 434 LEU A O 1
ATOM 3591 N N . THR A 1 435 ? 44.406 14.685 -41.363 1.00 75.81 435 THR A N 1
ATOM 3592 C CA . THR A 1 435 ? 45.747 14.109 -41.559 1.00 75.81 435 THR A CA 1
ATOM 3593 C C . THR A 1 435 ? 46.226 13.209 -40.416 1.00 75.81 435 THR A C 1
ATOM 3595 O O . THR A 1 435 ? 47.287 12.607 -40.525 1.00 75.81 435 THR A O 1
ATOM 3598 N N . GLU A 1 436 ? 45.498 13.154 -39.300 1.00 78.25 436 GLU A N 1
ATOM 3599 C CA . GLU A 1 436 ? 45.862 12.397 -38.090 1.00 78.25 436 GLU A CA 1
ATOM 3600 C C . GLU A 1 436 ? 45.034 11.108 -37.928 1.00 78.25 436 GLU A C 1
ATOM 3602 O O . GLU A 1 436 ? 45.082 10.448 -36.881 1.00 78.25 436 GLU A O 1
ATOM 3607 N N . ILE A 1 437 ? 44.228 10.776 -38.938 1.00 76.38 437 ILE A N 1
ATOM 3608 C CA . ILE A 1 437 ? 43.422 9.559 -38.982 1.00 76.38 437 ILE A CA 1
ATOM 3609 C C . ILE A 1 437 ? 44.301 8.422 -39.501 1.00 76.38 437 ILE A C 1
ATOM 3611 O O . ILE A 1 437 ? 44.842 8.500 -40.602 1.00 76.38 437 ILE A O 1
ATOM 3615 N N . GLU A 1 438 ? 44.419 7.353 -38.722 1.00 73.00 438 GLU A N 1
ATOM 3616 C CA . GLU A 1 438 ? 45.040 6.105 -39.152 1.00 73.00 438 GLU A CA 1
ATOM 3617 C C . GLU A 1 438 ? 43.955 5.045 -39.415 1.00 73.00 438 GLU A C 1
ATOM 3619 O O . GLU A 1 438 ? 42.902 5.062 -38.778 1.00 73.00 438 GLU A O 1
ATOM 3624 N N . GLU A 1 439 ? 44.199 4.076 -40.308 1.00 67.06 439 GLU A N 1
ATOM 3625 C CA . GLU A 1 439 ? 43.226 3.003 -40.617 1.00 67.06 439 GLU A CA 1
ATOM 3626 C C . GLU A 1 439 ? 42.772 2.240 -39.355 1.00 67.06 439 GLU A C 1
ATOM 3628 O O . GLU A 1 439 ? 41.593 1.932 -39.199 1.00 67.06 439 GLU A O 1
ATOM 3633 N N . LYS A 1 440 ? 43.680 2.049 -38.388 1.00 66.19 440 LYS A N 1
ATOM 3634 C CA . LYS A 1 440 ? 43.406 1.425 -37.078 1.00 66.19 440 LYS A CA 1
ATOM 3635 C C . LYS A 1 440 ? 42.439 2.217 -36.183 1.00 66.19 440 LYS A C 1
ATOM 3637 O O . LYS A 1 440 ? 41.920 1.674 -35.208 1.00 66.19 440 LYS A O 1
ATOM 3642 N N . ASP A 1 441 ? 42.250 3.511 -36.447 1.00 63.97 441 ASP A N 1
ATOM 3643 C CA . ASP A 1 441 ? 41.261 4.326 -35.736 1.00 63.97 441 ASP A CA 1
ATOM 3644 C C . ASP A 1 441 ? 39.849 4.064 -36.273 1.00 63.97 441 ASP A C 1
ATOM 3646 O O . ASP A 1 441 ? 38.878 4.241 -35.549 1.00 63.97 441 ASP A O 1
ATOM 3650 N N . ILE A 1 442 ? 39.720 3.613 -37.520 1.00 62.97 442 ILE A N 1
ATOM 3651 C CA . ILE A 1 442 ? 38.429 3.381 -38.181 1.00 62.97 442 ILE A CA 1
ATOM 3652 C C . ILE A 1 442 ? 37.870 1.984 -37.823 1.00 62.97 442 ILE A C 1
ATOM 3654 O O . ILE A 1 442 ? 36.678 1.726 -37.971 1.00 62.97 442 ILE A O 1
ATOM 3658 N N . GLU A 1 443 ? 38.687 1.094 -37.250 1.00 59.47 443 GLU A N 1
ATOM 3659 C CA . GLU A 1 443 ? 38.260 -0.214 -36.740 1.00 59.47 443 GLU A CA 1
ATOM 3660 C C . GLU A 1 443 ? 37.421 -0.086 -35.439 1.00 59.47 443 GLU A C 1
ATOM 3662 O O . GLU A 1 443 ? 37.941 -0.083 -34.321 1.00 59.47 443 GLU A O 1
ATOM 3667 N N . ASN A 1 444 ? 36.093 0.014 -35.596 1.00 57.84 444 ASN A N 1
ATOM 3668 C CA . ASN A 1 444 ? 35.025 -0.302 -34.624 1.00 57.84 444 ASN A CA 1
ATOM 3669 C C . ASN A 1 444 ? 35.131 0.277 -33.193 1.00 57.84 444 ASN A C 1
ATOM 3671 O O . ASN A 1 444 ? 34.873 -0.423 -32.211 1.00 57.84 444 ASN A O 1
ATOM 3675 N N . LYS A 1 445 ? 35.460 1.567 -33.037 1.00 71.25 445 LYS A N 1
ATOM 3676 C CA . LYS A 1 445 ? 35.513 2.227 -31.708 1.00 71.25 445 LYS A CA 1
ATOM 3677 C C . LYS A 1 445 ? 34.585 3.426 -31.521 1.00 71.25 445 LYS A C 1
ATOM 3679 O O . LYS A 1 445 ? 34.615 4.044 -30.453 1.00 71.25 445 LYS A O 1
ATOM 3684 N N . PHE A 1 446 ? 33.772 3.751 -32.519 1.00 80.56 446 PHE A N 1
ATOM 3685 C CA . PHE A 1 446 ? 32.943 4.953 -32.534 1.00 80.56 446 PHE A CA 1
ATOM 3686 C C . PHE A 1 446 ? 31.519 4.623 -32.977 1.00 80.56 446 PHE A C 1
ATOM 3688 O O . PHE A 1 446 ? 31.328 3.775 -33.840 1.00 80.56 446 PHE A O 1
ATOM 3695 N N . ASP A 1 447 ? 30.549 5.309 -32.376 1.00 80.81 447 ASP A N 1
ATOM 3696 C CA . ASP A 1 447 ? 29.126 5.229 -32.720 1.00 80.81 447 ASP A CA 1
ATOM 3697 C C . ASP A 1 447 ? 28.747 6.261 -33.794 1.00 80.81 447 ASP A C 1
ATOM 3699 O O . ASP A 1 447 ? 27.781 6.069 -34.519 1.00 80.81 447 ASP A O 1
ATOM 3703 N N . ILE A 1 448 ? 29.503 7.365 -33.892 1.00 84.12 448 ILE A N 1
ATOM 3704 C CA . ILE A 1 448 ? 29.339 8.393 -34.927 1.00 84.12 448 ILE A CA 1
ATOM 3705 C C . ILE A 1 448 ? 30.662 9.096 -35.228 1.00 84.12 448 ILE A C 1
ATOM 3707 O O . ILE A 1 448 ? 31.462 9.396 -34.329 1.00 84.12 448 ILE A O 1
ATOM 3711 N N . ILE A 1 449 ? 30.856 9.418 -36.505 1.00 85.69 449 ILE A N 1
ATOM 3712 C CA . ILE A 1 449 ? 31.910 10.320 -36.972 1.00 85.69 449 ILE A CA 1
ATOM 3713 C C . ILE A 1 449 ? 31.289 11.677 -37.312 1.00 85.69 449 ILE A C 1
ATOM 3715 O O . ILE A 1 449 ? 30.384 11.752 -38.138 1.00 85.69 449 ILE A O 1
ATOM 3719 N N . ILE A 1 450 ? 31.795 12.759 -36.721 1.00 87.75 450 ILE A N 1
ATOM 3720 C CA . ILE A 1 450 ? 31.395 14.136 -37.045 1.00 87.75 450 ILE A CA 1
ATOM 3721 C C . ILE A 1 450 ? 32.552 14.805 -37.787 1.00 87.75 450 ILE A C 1
ATOM 3723 O O . ILE A 1 450 ? 33.656 14.880 -37.250 1.00 87.75 450 ILE A O 1
ATOM 3727 N N . THR A 1 451 ? 32.315 15.299 -39.004 1.00 86.38 451 THR A N 1
ATOM 3728 C CA . THR A 1 451 ? 33.354 15.895 -39.866 1.00 86.38 451 THR A CA 1
ATOM 3729 C C . THR A 1 451 ? 32.937 17.240 -40.459 1.00 86.38 451 THR A C 1
ATOM 3731 O O . THR A 1 451 ? 31.765 17.427 -40.757 1.00 86.38 451 THR A O 1
ATOM 3734 N N . THR A 1 452 ? 33.865 18.178 -40.686 1.00 86.06 452 THR A N 1
ATOM 3735 C CA . THR A 1 452 ? 33.591 19.413 -41.460 1.00 86.06 452 THR A CA 1
ATOM 3736 C C . THR A 1 452 ? 33.875 19.293 -42.964 1.00 86.06 452 THR A C 1
ATOM 3738 O O . THR A 1 452 ? 33.750 20.286 -43.686 1.00 86.06 452 THR A O 1
ATOM 3741 N N . SER A 1 453 ? 34.280 18.112 -43.445 1.00 74.81 453 SER A N 1
ATOM 3742 C CA . SER A 1 453 ? 34.596 17.869 -44.859 1.00 74.81 453 SER A CA 1
ATOM 3743 C C . SER A 1 453 ? 34.260 16.441 -45.294 1.00 74.81 453 SER A C 1
ATOM 3745 O O . SER A 1 453 ? 34.747 15.479 -44.691 1.00 74.81 453 SER A O 1
ATOM 3747 N N . LYS A 1 454 ? 33.475 16.312 -46.370 1.00 62.88 454 LYS A N 1
ATOM 3748 C CA . LYS A 1 454 ? 33.106 15.030 -46.999 1.00 62.88 454 LYS A CA 1
ATOM 3749 C C . LYS A 1 454 ? 34.110 14.500 -48.026 1.00 62.88 454 LYS A C 1
ATOM 3751 O O . LYS A 1 454 ? 34.113 13.307 -48.302 1.00 62.88 454 LYS A O 1
ATOM 3756 N N . GLU A 1 455 ? 34.937 15.366 -48.608 1.00 58.16 455 GLU A N 1
ATOM 3757 C CA . GLU A 1 455 ? 35.667 15.045 -49.846 1.00 58.16 455 GLU A CA 1
ATOM 3758 C C . GLU A 1 455 ? 36.906 14.147 -49.664 1.00 58.16 455 GLU A C 1
ATOM 3760 O O . GLU A 1 455 ? 37.352 13.551 -50.640 1.00 58.16 455 GLU A O 1
ATOM 3765 N N . ASP A 1 456 ? 37.407 13.948 -48.440 1.00 53.03 456 ASP A N 1
ATOM 3766 C CA . ASP A 1 456 ? 38.754 13.385 -48.246 1.00 53.03 456 ASP A CA 1
ATOM 3767 C C . ASP A 1 456 ? 38.841 12.009 -47.558 1.00 53.03 456 ASP A C 1
ATOM 3769 O O . ASP A 1 456 ? 39.949 11.514 -47.344 1.00 53.03 456 ASP A O 1
ATOM 3773 N N . VAL A 1 457 ? 37.727 11.343 -47.214 1.00 55.94 457 VAL A N 1
ATOM 3774 C CA . VAL A 1 457 ? 37.802 10.024 -46.551 1.00 55.94 457 VAL A CA 1
ATOM 3775 C C . VAL A 1 457 ? 36.741 9.043 -47.043 1.00 55.94 457 VAL A C 1
ATOM 3777 O O . VAL A 1 457 ? 35.540 9.273 -46.927 1.00 55.94 457 VAL A O 1
ATOM 3780 N N . LYS A 1 458 ? 37.197 7.886 -47.536 1.00 56.28 458 LYS A N 1
ATOM 3781 C CA . LYS A 1 458 ? 36.366 6.685 -47.685 1.00 56.28 458 LYS A CA 1
ATOM 3782 C C . LYS A 1 458 ? 36.301 5.979 -46.332 1.00 56.28 458 LYS A C 1
ATOM 3784 O O . LYS A 1 458 ? 37.141 5.135 -46.040 1.00 56.28 458 LYS A O 1
ATOM 3789 N N . PHE A 1 459 ? 35.349 6.359 -45.489 1.00 57.16 459 PHE A N 1
ATOM 3790 C CA . PHE A 1 459 ? 35.100 5.635 -44.245 1.00 57.16 459 PHE A CA 1
ATOM 3791 C C . PHE A 1 459 ? 34.458 4.272 -44.556 1.00 57.16 459 PHE A C 1
ATOM 3793 O O . PHE A 1 459 ? 33.611 4.174 -45.441 1.00 57.16 459 PHE A O 1
ATOM 3800 N N . THR A 1 460 ? 34.854 3.222 -43.835 1.00 51.75 460 THR A N 1
ATOM 3801 C CA . THR A 1 460 ? 34.155 1.921 -43.806 1.00 51.75 460 THR A CA 1
ATOM 3802 C C . THR A 1 460 ? 32.924 1.935 -42.895 1.00 51.75 460 THR A C 1
ATOM 3804 O O . THR A 1 460 ? 32.162 0.976 -42.892 1.00 51.75 460 THR A O 1
ATOM 3807 N N . ILE A 1 461 ? 32.741 3.005 -42.117 1.00 54.78 461 ILE A N 1
ATOM 3808 C CA . ILE A 1 461 ? 31.610 3.211 -41.211 1.00 54.78 461 ILE A CA 1
ATOM 3809 C C . ILE A 1 461 ? 30.504 3.944 -41.980 1.00 54.78 461 ILE A C 1
ATOM 3811 O O . ILE A 1 461 ? 30.733 5.045 -42.483 1.00 54.78 461 ILE A O 1
ATOM 3815 N N . ASP A 1 462 ? 29.315 3.341 -42.049 1.00 55.69 462 ASP A N 1
ATOM 3816 C CA . ASP A 1 462 ? 28.153 3.885 -42.769 1.00 55.69 462 ASP A CA 1
ATOM 3817 C C . ASP A 1 462 ? 27.543 5.134 -42.088 1.00 55.69 462 ASP A C 1
ATOM 3819 O O . ASP A 1 462 ? 26.908 5.955 -42.750 1.00 55.69 462 ASP A O 1
ATOM 3823 N N . ASP A 1 463 ? 27.800 5.335 -40.790 1.00 63.12 463 ASP A N 1
ATOM 3824 C CA . ASP A 1 463 ? 27.227 6.409 -39.966 1.00 63.12 463 ASP A CA 1
ATOM 3825 C C . ASP A 1 463 ? 28.216 7.588 -39.757 1.00 63.12 463 ASP A C 1
ATOM 3827 O O . ASP A 1 463 ? 28.834 7.747 -38.697 1.00 63.12 463 ASP A O 1
ATOM 3831 N N . TYR A 1 464 ? 28.383 8.446 -40.776 1.00 75.44 464 TYR A N 1
ATOM 3832 C CA . TYR A 1 464 ? 29.120 9.721 -40.662 1.00 75.44 464 TYR A CA 1
ATOM 3833 C C . TYR A 1 464 ? 28.225 10.946 -40.900 1.00 75.44 464 TYR A C 1
ATOM 3835 O O . TYR A 1 464 ? 27.316 10.944 -41.730 1.00 75.44 464 TYR A O 1
ATOM 3843 N N . MET A 1 465 ? 28.524 12.037 -40.192 1.00 83.31 465 MET A N 1
ATOM 3844 C CA . MET A 1 465 ? 27.781 13.292 -40.234 1.00 83.31 465 MET A CA 1
ATOM 3845 C C . MET A 1 465 ? 28.690 14.458 -40.633 1.00 83.31 465 MET A C 1
ATOM 3847 O O . MET A 1 465 ? 29.579 14.864 -39.886 1.00 83.31 465 MET A O 1
ATOM 3851 N N . GLU A 1 466 ? 28.424 15.048 -41.798 1.00 84.81 466 GLU A N 1
ATOM 3852 C CA . GLU A 1 466 ? 29.114 16.260 -42.252 1.00 84.81 466 GLU A CA 1
ATOM 3853 C C . GLU A 1 466 ? 28.452 17.524 -41.691 1.00 84.81 466 GLU A C 1
ATOM 3855 O O . GLU A 1 466 ? 27.302 17.808 -42.017 1.00 84.81 466 GLU A O 1
ATOM 3860 N N . ILE A 1 467 ? 29.169 18.312 -40.894 1.00 86.62 467 ILE A N 1
ATOM 3861 C CA . ILE A 1 467 ? 28.682 19.550 -40.284 1.00 86.62 467 ILE A CA 1
ATOM 3862 C C . ILE A 1 467 ? 29.229 20.804 -40.972 1.00 86.62 467 ILE A C 1
ATOM 3864 O O . ILE A 1 467 ? 30.387 20.877 -41.388 1.00 86.62 467 ILE A O 1
ATOM 3868 N N . ARG A 1 468 ? 28.402 21.850 -41.038 1.00 82.56 468 ARG A N 1
ATOM 3869 C CA . ARG A 1 468 ? 28.832 23.171 -41.519 1.00 82.56 468 ARG A CA 1
ATOM 3870 C C . ARG A 1 468 ? 29.890 23.778 -40.592 1.00 82.56 468 ARG A C 1
ATOM 3872 O O . ARG A 1 468 ? 29.704 23.851 -39.380 1.00 82.56 468 ARG A O 1
ATOM 3879 N N . LYS A 1 469 ? 30.951 24.329 -41.192 1.00 77.94 469 LYS A N 1
ATOM 3880 C CA . LYS A 1 469 ? 32.080 24.988 -40.499 1.00 77.94 469 LYS A CA 1
ATOM 3881 C C . LYS A 1 469 ? 31.663 26.144 -39.589 1.00 77.94 469 LYS A C 1
ATOM 3883 O O . LYS A 1 469 ? 32.325 26.412 -38.596 1.00 77.94 469 LYS A O 1
ATOM 3888 N N . THR A 1 470 ? 30.573 26.833 -39.932 1.00 78.44 470 THR A N 1
ATOM 3889 C CA . THR A 1 470 ? 30.023 27.937 -39.133 1.00 78.44 470 THR A CA 1
ATOM 3890 C C . THR A 1 470 ? 29.450 27.475 -37.797 1.00 78.44 470 THR A C 1
ATOM 3892 O O . THR A 1 470 ? 29.331 28.299 -36.898 1.00 78.44 470 THR A O 1
ATOM 3895 N N . PHE A 1 471 ? 29.084 26.191 -37.687 1.00 82.31 471 PHE A N 1
ATOM 3896 C CA . PHE A 1 471 ? 28.473 25.565 -36.516 1.00 82.31 471 PHE A CA 1
ATOM 3897 C C . PHE A 1 471 ? 27.424 26.452 -35.826 1.00 82.31 471 PHE A C 1
ATOM 3899 O O . PHE A 1 471 ? 27.448 26.683 -34.618 1.00 82.31 471 PHE A O 1
ATOM 3906 N N . ASP A 1 472 ? 26.519 27.005 -36.637 1.00 82.88 472 ASP A N 1
ATOM 3907 C CA . ASP A 1 472 ? 25.443 27.868 -36.163 1.00 82.88 472 ASP A CA 1
ATOM 3908 C C . ASP A 1 472 ? 24.426 27.089 -35.309 1.00 82.88 472 ASP A C 1
ATOM 3910 O O . ASP A 1 472 ? 24.487 25.868 -35.168 1.00 82.88 472 ASP A O 1
ATOM 3914 N N . ILE A 1 473 ? 23.454 27.795 -34.726 1.00 82.06 473 ILE A N 1
ATOM 3915 C CA . ILE A 1 473 ? 22.438 27.162 -33.873 1.00 82.06 473 ILE A CA 1
ATOM 3916 C C . ILE A 1 473 ? 21.627 26.082 -34.607 1.00 82.06 473 ILE A C 1
ATOM 3918 O O . ILE A 1 473 ? 21.184 25.120 -33.986 1.00 82.06 473 ILE A O 1
ATOM 3922 N N . VAL A 1 474 ? 21.461 26.216 -35.926 1.00 84.69 474 VAL A N 1
ATOM 3923 C CA . VAL A 1 474 ? 20.759 25.227 -36.749 1.00 84.69 474 VAL A CA 1
ATOM 3924 C C . VAL A 1 474 ? 21.604 23.962 -36.864 1.00 84.69 474 VAL A C 1
ATOM 3926 O O . VAL A 1 474 ? 21.094 22.865 -36.648 1.00 84.69 474 VAL A O 1
ATOM 3929 N N . GLU A 1 475 ? 22.900 24.106 -37.141 1.00 85.81 475 GLU A N 1
ATOM 3930 C CA . GLU A 1 475 ? 23.827 22.979 -37.230 1.00 85.81 475 GLU A CA 1
ATOM 3931 C C . GLU A 1 475 ? 24.003 22.276 -35.887 1.00 85.81 475 GLU A C 1
ATOM 3933 O O . GLU A 1 475 ? 23.988 21.048 -35.819 1.00 85.81 475 GLU A O 1
ATOM 3938 N N . ARG A 1 476 ? 24.077 23.057 -34.808 1.00 82.81 476 ARG A N 1
ATOM 3939 C CA . ARG A 1 476 ? 24.102 22.552 -33.437 1.00 82.81 476 ARG A CA 1
ATOM 3940 C C . ARG A 1 476 ? 22.881 21.682 -33.143 1.00 82.81 476 ARG A C 1
ATOM 3942 O O . ARG A 1 476 ? 23.042 20.550 -32.700 1.00 82.81 476 ARG A O 1
ATOM 3949 N N . ASN A 1 477 ? 21.675 22.184 -33.419 1.00 83.31 477 ASN A N 1
ATOM 3950 C CA . ASN A 1 477 ? 20.440 21.424 -33.206 1.00 83.31 477 ASN A CA 1
ATOM 3951 C C . ASN A 1 477 ? 20.398 20.156 -34.068 1.00 83.31 477 ASN A C 1
ATOM 3953 O O . ASN A 1 477 ? 19.881 19.133 -33.628 1.00 83.31 477 ASN A O 1
ATOM 3957 N N . ARG A 1 478 ? 20.985 20.201 -35.270 1.00 87.25 478 ARG A N 1
ATOM 3958 C CA . ARG A 1 478 ? 21.116 19.026 -36.136 1.00 87.25 478 ARG A CA 1
ATOM 3959 C C . ARG A 1 478 ? 22.012 17.958 -35.511 1.00 87.25 478 ARG A C 1
ATOM 3961 O O . ARG A 1 478 ? 21.641 16.793 -35.529 1.00 87.25 478 ARG A O 1
ATOM 3968 N N . VAL A 1 479 ? 23.165 18.343 -34.954 1.00 85.00 479 VAL A N 1
ATOM 3969 C CA . VAL A 1 479 ? 24.084 17.407 -34.274 1.00 85.00 479 VAL A CA 1
ATOM 3970 C C . VAL A 1 479 ? 23.422 16.772 -33.061 1.00 85.00 479 VAL A C 1
ATOM 3972 O O . VAL A 1 479 ? 23.532 15.564 -32.881 1.00 85.00 479 VAL A O 1
ATOM 3975 N N . ILE A 1 480 ? 22.706 17.566 -32.265 1.00 81.44 480 ILE A N 1
ATOM 3976 C CA . ILE A 1 480 ? 21.971 17.058 -31.103 1.00 81.44 480 ILE A CA 1
ATOM 3977 C C . ILE A 1 480 ? 20.935 16.019 -31.545 1.00 81.44 480 ILE A C 1
ATOM 3979 O O . ILE A 1 480 ? 20.947 14.902 -31.042 1.00 81.44 480 ILE A O 1
ATOM 3983 N N . ALA A 1 481 ? 20.124 16.343 -32.555 1.00 82.75 481 ALA A N 1
ATOM 3984 C CA . ALA A 1 481 ? 19.106 15.430 -33.062 1.00 82.75 481 ALA A CA 1
ATOM 3985 C C . ALA A 1 481 ? 19.688 14.111 -33.607 1.00 82.75 481 ALA A C 1
ATOM 3987 O O . ALA A 1 481 ? 19.086 13.060 -33.414 1.00 82.75 481 ALA A O 1
ATOM 3988 N N . GLU A 1 482 ? 20.843 14.137 -34.281 1.00 85.06 482 GLU A N 1
ATOM 3989 C CA . GLU A 1 482 ? 21.497 12.904 -34.751 1.00 85.06 482 GLU A CA 1
ATOM 3990 C C . GLU A 1 482 ? 22.067 12.067 -33.599 1.00 85.06 482 GLU A C 1
ATOM 3992 O O . GLU A 1 482 ? 21.904 10.848 -33.581 1.00 85.06 482 GLU A O 1
ATOM 3997 N N . ILE A 1 483 ? 22.672 12.705 -32.597 1.00 80.94 483 ILE A N 1
ATOM 3998 C CA . ILE A 1 483 ? 23.157 12.009 -31.398 1.00 80.94 483 ILE A CA 1
ATOM 3999 C C . ILE A 1 483 ? 21.989 11.369 -30.634 1.00 80.94 483 ILE A C 1
ATOM 4001 O O . ILE A 1 483 ? 22.098 10.214 -30.223 1.00 80.94 483 ILE A O 1
ATOM 4005 N N . ASP A 1 484 ? 20.855 12.060 -30.507 1.00 78.50 484 ASP A N 1
ATOM 4006 C CA . ASP A 1 484 ? 19.651 11.513 -29.871 1.00 78.50 484 ASP A CA 1
ATOM 4007 C C . ASP A 1 484 ? 19.048 10.343 -30.665 1.00 78.50 484 ASP A C 1
ATOM 4009 O O . ASP A 1 484 ? 18.588 9.366 -30.070 1.00 78.50 484 ASP A O 1
ATOM 4013 N N . LYS A 1 485 ? 19.100 10.371 -32.004 1.00 81.50 485 LYS A N 1
ATOM 4014 C CA . LYS A 1 485 ? 18.696 9.220 -32.836 1.00 81.50 485 LYS A CA 1
ATOM 4015 C C . LYS A 1 485 ? 19.579 8.001 -32.592 1.00 81.50 485 LYS A C 1
ATOM 4017 O O . LYS A 1 485 ? 19.061 6.899 -32.431 1.00 81.50 485 LYS A O 1
ATOM 4022 N N . ILE A 1 486 ? 20.897 8.187 -32.533 1.00 80.69 486 ILE A N 1
ATOM 4023 C CA . ILE A 1 486 ? 21.837 7.092 -32.251 1.00 80.69 486 ILE A CA 1
ATOM 4024 C C . ILE A 1 486 ? 21.616 6.551 -30.841 1.00 80.69 486 ILE A C 1
ATOM 4026 O O . ILE A 1 486 ? 21.581 5.338 -30.648 1.00 80.69 486 ILE A O 1
ATOM 4030 N N . ARG A 1 487 ? 21.395 7.439 -29.865 1.00 77.25 487 ARG A N 1
ATOM 4031 C CA . ARG A 1 487 ? 21.015 7.059 -28.500 1.00 77.25 487 ARG A CA 1
ATOM 4032 C C . ARG A 1 487 ? 19.769 6.178 -28.511 1.00 77.25 487 ARG A C 1
ATOM 4034 O O . ARG A 1 487 ? 19.773 5.099 -27.935 1.00 77.25 487 ARG A O 1
ATOM 4041 N N . THR A 1 488 ? 18.732 6.619 -29.213 1.00 75.50 488 THR A N 1
ATOM 4042 C CA . THR A 1 488 ? 17.470 5.886 -29.353 1.00 75.50 488 THR A CA 1
ATOM 4043 C C . THR A 1 488 ? 17.708 4.486 -29.918 1.00 75.50 488 THR A C 1
ATOM 4045 O O . THR A 1 488 ? 17.303 3.509 -29.298 1.00 75.50 488 THR A O 1
ATOM 4048 N N . LYS A 1 489 ? 18.468 4.377 -31.013 1.00 78.56 489 LYS A N 1
ATOM 4049 C CA . LYS A 1 489 ? 18.814 3.095 -31.643 1.00 78.56 489 LYS A CA 1
ATOM 4050 C C . LYS A 1 489 ? 19.589 2.160 -30.705 1.00 78.56 489 LYS A C 1
ATOM 4052 O O . LYS A 1 489 ? 19.294 0.977 -30.632 1.00 78.56 489 LYS A O 1
ATOM 4057 N N . LEU A 1 490 ? 20.536 2.683 -29.926 1.00 76.00 490 LEU A N 1
ATOM 4058 C CA . LEU A 1 490 ? 21.278 1.878 -28.948 1.00 76.00 490 LEU A CA 1
ATOM 4059 C C . LEU A 1 490 ? 20.388 1.369 -27.796 1.00 76.00 490 LEU A C 1
ATOM 4061 O O . LEU A 1 490 ? 20.620 0.272 -27.286 1.00 76.00 490 LEU A O 1
ATOM 4065 N N . ILE A 1 491 ? 19.388 2.153 -27.370 1.00 73.12 491 ILE A N 1
ATOM 4066 C CA . ILE A 1 491 ? 18.355 1.713 -26.416 1.00 73.12 491 ILE A CA 1
ATOM 4067 C C . ILE A 1 491 ? 17.526 0.592 -27.036 1.00 73.12 491 ILE A C 1
ATOM 4069 O O . ILE A 1 491 ? 17.318 -0.428 -26.377 1.00 73.12 491 ILE A O 1
ATOM 4073 N N . GLU A 1 492 ? 17.078 0.779 -28.283 1.00 74.50 492 GLU A N 1
ATOM 4074 C CA . GLU A 1 492 ? 16.317 -0.224 -29.031 1.00 74.50 4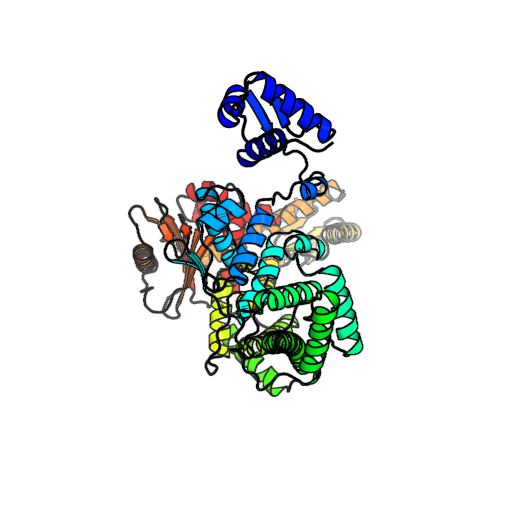92 GLU A CA 1
ATOM 4075 C C . GLU A 1 492 ? 17.097 -1.534 -29.073 1.00 74.50 492 GLU A C 1
ATOM 4077 O O . GLU A 1 492 ? 16.610 -2.520 -28.534 1.00 74.50 492 GLU A O 1
ATOM 4082 N N . ASP A 1 493 ? 18.337 -1.523 -29.569 1.00 77.44 493 ASP A N 1
ATOM 4083 C CA . ASP A 1 493 ? 19.191 -2.710 -29.694 1.00 77.44 493 ASP A CA 1
ATOM 4084 C C . ASP A 1 493 ? 19.395 -3.433 -28.348 1.00 77.44 493 ASP A C 1
ATOM 4086 O O . ASP A 1 493 ? 19.354 -4.665 -28.266 1.00 77.44 493 ASP A O 1
ATOM 4090 N N . LYS A 1 494 ? 19.589 -2.680 -27.255 1.00 74.31 494 LYS A N 1
ATOM 4091 C CA . LYS A 1 494 ? 19.751 -3.250 -25.908 1.00 74.31 494 LYS A CA 1
ATOM 4092 C C . LYS A 1 494 ? 18.470 -3.942 -25.442 1.00 74.31 494 LYS A C 1
ATOM 4094 O O . LYS A 1 494 ? 18.534 -5.060 -24.931 1.00 74.31 494 LYS A O 1
ATOM 4099 N N . ILE A 1 495 ? 17.314 -3.310 -25.635 1.00 71.75 495 ILE A N 1
ATOM 4100 C CA . ILE A 1 495 ? 16.013 -3.905 -25.310 1.00 71.75 495 ILE A CA 1
ATOM 4101 C C . ILE A 1 495 ? 15.756 -5.110 -26.207 1.00 71.75 495 ILE A C 1
ATOM 4103 O O . ILE A 1 495 ? 15.370 -6.159 -25.702 1.00 71.75 495 ILE A O 1
ATOM 4107 N N . GLU A 1 496 ? 16.026 -4.997 -27.505 1.00 75.69 496 GLU A N 1
ATOM 4108 C CA . GLU A 1 496 ? 15.901 -6.099 -28.450 1.00 75.69 496 GLU A CA 1
ATOM 4109 C C . GLU A 1 496 ? 16.685 -7.317 -27.982 1.00 75.69 496 GLU A C 1
ATOM 4111 O O . GLU A 1 496 ? 16.115 -8.402 -27.920 1.00 75.69 496 GLU A O 1
ATOM 4116 N N . SER A 1 497 ? 17.934 -7.121 -27.553 1.00 78.25 497 SER A N 1
ATOM 4117 C CA . SER A 1 497 ? 18.775 -8.205 -27.046 1.00 78.25 497 SER A CA 1
ATOM 4118 C C . SER A 1 497 ? 18.219 -8.866 -25.778 1.00 78.25 497 SER A C 1
ATOM 4120 O O . SER A 1 497 ? 18.282 -10.088 -25.650 1.00 78.25 497 SER A O 1
ATOM 4122 N N . LEU A 1 498 ? 17.622 -8.090 -24.862 1.00 74.38 498 LEU A N 1
ATOM 4123 C CA . LEU A 1 498 ? 16.959 -8.628 -23.668 1.00 74.38 498 LEU A CA 1
ATOM 4124 C C . LEU A 1 498 ? 15.713 -9.434 -24.051 1.00 74.38 498 LEU A C 1
ATOM 4126 O O . LEU A 1 498 ? 15.485 -10.520 -23.519 1.00 74.38 498 LEU A O 1
ATOM 4130 N N . PHE A 1 499 ? 14.915 -8.928 -24.992 1.00 73.81 499 PHE A N 1
ATOM 4131 C CA . PHE A 1 499 ? 13.748 -9.647 -25.495 1.00 73.81 499 PHE A CA 1
ATOM 4132 C C . PHE A 1 499 ? 14.150 -10.948 -26.195 1.00 73.81 499 PHE A C 1
ATOM 4134 O O . PHE A 1 499 ? 13.562 -11.984 -25.905 1.00 73.81 499 PHE A O 1
ATOM 4141 N N . ASP A 1 500 ? 15.174 -10.925 -27.043 1.00 76.75 500 ASP A N 1
ATOM 4142 C CA . ASP A 1 500 ? 15.646 -12.115 -27.756 1.00 76.75 500 ASP A CA 1
ATOM 4143 C C . ASP A 1 500 ? 16.274 -13.152 -26.807 1.00 76.75 500 ASP A C 1
ATOM 4145 O O . ASP A 1 500 ? 16.240 -14.348 -27.088 1.00 76.75 500 ASP A O 1
ATOM 4149 N N . TYR A 1 501 ? 16.814 -12.716 -25.663 1.00 77.75 501 TYR A N 1
ATOM 4150 C CA . TYR A 1 501 ? 17.321 -13.616 -24.627 1.00 77.75 501 TYR A CA 1
ATOM 4151 C C . TYR A 1 501 ? 16.193 -14.323 -23.859 1.00 77.75 501 TYR A C 1
ATOM 4153 O O . TYR A 1 501 ? 16.252 -15.535 -23.644 1.00 77.75 501 TYR A O 1
ATOM 4161 N N . TYR A 1 502 ? 15.170 -13.577 -23.426 1.00 75.75 502 TYR A N 1
ATOM 4162 C CA . TYR A 1 502 ? 14.113 -14.118 -22.566 1.00 75.75 502 TYR A CA 1
ATOM 4163 C C . TYR A 1 502 ? 12.965 -14.773 -23.334 1.00 75.75 502 TYR A C 1
ATOM 4165 O O . TYR A 1 502 ? 12.334 -15.694 -22.815 1.00 75.75 502 TYR A O 1
ATOM 4173 N N . PHE A 1 503 ? 12.640 -14.306 -24.535 1.00 72.06 503 PHE A N 1
ATOM 4174 C CA . PHE A 1 503 ? 11.520 -14.826 -25.313 1.00 72.06 503 PHE A CA 1
ATOM 4175 C C . PHE A 1 503 ? 12.005 -15.835 -26.347 1.00 72.06 503 PHE A C 1
ATOM 4177 O O . PHE A 1 503 ? 13.024 -15.644 -26.997 1.00 72.06 503 PHE A O 1
ATOM 4184 N N . SER A 1 504 ? 11.236 -16.904 -26.538 1.00 66.69 504 SER A N 1
ATOM 4185 C CA . SER A 1 504 ? 11.495 -17.877 -27.602 1.00 66.69 504 SER A CA 1
ATOM 4186 C C . SER A 1 504 ? 10.365 -17.889 -28.627 1.00 66.69 504 SER A C 1
ATOM 4188 O O . SER A 1 504 ? 9.201 -17.713 -28.259 1.00 66.69 504 SER A O 1
ATOM 4190 N N . ASP A 1 505 ? 10.700 -18.191 -29.883 1.00 60.22 505 ASP A N 1
ATOM 4191 C CA . ASP A 1 505 ? 9.783 -18.165 -31.034 1.00 60.22 505 ASP A CA 1
ATOM 4192 C C . ASP A 1 505 ? 8.532 -19.059 -30.884 1.00 60.22 505 ASP A C 1
ATOM 4194 O O . ASP A 1 505 ? 7.494 -18.782 -31.480 1.00 60.22 505 ASP A O 1
ATOM 4198 N N . GLU A 1 506 ? 8.578 -20.115 -30.060 1.00 58.41 506 GLU A N 1
ATOM 4199 C CA . GLU A 1 506 ? 7.515 -21.135 -29.954 1.00 58.41 506 GLU A CA 1
ATOM 4200 C C . GLU A 1 506 ? 6.253 -20.710 -29.153 1.00 58.41 506 GLU A C 1
ATOM 4202 O O . GLU A 1 506 ? 5.421 -21.561 -28.840 1.00 58.41 506 GLU A O 1
ATOM 4207 N N . ILE A 1 507 ? 6.085 -19.442 -28.749 1.00 59.47 507 ILE A N 1
ATOM 4208 C CA . ILE A 1 507 ? 5.346 -19.168 -27.499 1.00 59.47 507 ILE A CA 1
ATOM 4209 C C . ILE A 1 507 ? 4.203 -18.127 -27.572 1.00 59.47 507 ILE A C 1
ATOM 4211 O O . ILE A 1 507 ? 3.410 -18.002 -26.632 1.00 59.47 507 ILE A O 1
ATOM 4215 N N . PHE A 1 508 ? 3.984 -17.457 -28.704 1.00 63.72 508 PHE A N 1
ATOM 4216 C CA . PHE A 1 508 ? 2.749 -16.682 -28.881 1.00 63.72 508 PHE A CA 1
ATOM 4217 C C . PHE A 1 508 ? 1.576 -17.603 -29.230 1.00 63.72 508 PHE A C 1
ATOM 4219 O O . PHE A 1 508 ? 1.253 -17.833 -30.394 1.00 63.72 508 PHE A O 1
ATOM 4226 N N . CYS A 1 509 ? 0.947 -18.177 -28.208 1.00 68.31 509 CYS A N 1
ATOM 4227 C CA . CYS A 1 509 ? -0.144 -19.124 -28.390 1.00 68.31 509 CYS A CA 1
ATOM 4228 C C . CYS A 1 509 ? -1.488 -18.491 -28.029 1.00 68.31 509 CYS A C 1
ATOM 4230 O O . CYS A 1 509 ? -1.667 -17.845 -26.991 1.00 68.31 509 CYS A O 1
ATOM 4232 N N . SER A 1 510 ? -2.457 -18.695 -28.916 1.00 68.44 510 SER A N 1
ATOM 4233 C CA . SER A 1 510 ? -3.859 -18.419 -28.632 1.00 68.44 510 SER A CA 1
ATOM 4234 C C . SER A 1 510 ? -4.520 -19.714 -28.193 1.00 68.44 510 SER A C 1
ATOM 4236 O O . SER A 1 510 ? -4.555 -20.688 -28.942 1.00 68.44 510 SER A O 1
ATOM 4238 N N . ILE A 1 511 ? -5.039 -19.726 -26.971 1.00 75.12 511 ILE A N 1
ATOM 4239 C CA . ILE A 1 511 ? -5.743 -20.876 -26.415 1.00 75.12 511 ILE A CA 1
ATOM 4240 C C . ILE A 1 511 ? -7.245 -20.616 -26.556 1.00 75.12 511 ILE A C 1
ATOM 4242 O O . ILE A 1 511 ? -7.798 -19.699 -25.937 1.00 75.12 511 ILE A O 1
ATOM 4246 N N . GLU A 1 512 ? -7.906 -21.413 -27.397 1.00 66.69 512 GLU A N 1
ATOM 4247 C CA . GLU A 1 512 ? -9.325 -21.227 -27.715 1.00 66.69 512 GLU A CA 1
ATOM 4248 C C . GLU A 1 512 ? -10.268 -21.893 -26.697 1.00 66.69 512 GLU A C 1
ATOM 4250 O O . GLU A 1 512 ? -11.274 -21.287 -26.322 1.00 66.69 512 GLU A O 1
ATOM 4255 N N . ASP A 1 513 ? -9.905 -23.075 -26.179 1.00 64.94 513 ASP A N 1
ATOM 4256 C CA . ASP A 1 513 ? -10.822 -23.987 -25.469 1.00 64.94 513 ASP A CA 1
ATOM 4257 C C . ASP A 1 513 ? -10.400 -24.319 -24.026 1.00 64.94 513 ASP A C 1
ATOM 4259 O O . ASP A 1 513 ? -10.407 -25.475 -23.585 1.00 64.94 513 ASP A O 1
ATOM 4263 N N . VAL A 1 514 ? -10.045 -23.301 -23.238 1.00 65.25 514 VAL A N 1
ATOM 4264 C CA . VAL A 1 514 ? -9.709 -23.503 -21.821 1.00 65.25 514 VAL A CA 1
ATOM 4265 C C . VAL A 1 514 ? -10.613 -22.708 -20.885 1.00 65.25 514 VAL A C 1
ATOM 4267 O O . VAL A 1 514 ? -10.797 -21.503 -21.017 1.00 65.25 514 VAL A O 1
ATOM 4270 N N . THR A 1 515 ? -11.174 -23.418 -19.902 1.00 69.75 515 THR A N 1
ATOM 4271 C CA . THR A 1 515 ? -12.144 -22.895 -18.930 1.00 69.75 515 THR A CA 1
ATOM 4272 C C . THR A 1 515 ? -11.602 -22.782 -17.504 1.00 69.75 515 THR A C 1
ATOM 4274 O O . THR A 1 515 ? -12.299 -22.248 -16.642 1.00 69.75 515 THR A O 1
ATOM 4277 N N . SER A 1 516 ? -10.386 -23.269 -17.223 1.00 82.75 516 SER A N 1
ATOM 4278 C CA . SER A 1 516 ? -9.827 -23.292 -15.864 1.00 82.75 516 SER A CA 1
ATOM 4279 C C . SER A 1 516 ? -8.331 -22.975 -15.807 1.00 82.75 516 SER A C 1
ATOM 4281 O O . SER A 1 516 ? -7.574 -23.293 -16.723 1.00 82.75 516 SER A O 1
ATOM 4283 N N . GLN A 1 517 ? -7.904 -22.392 -14.683 1.00 87.00 517 GLN A N 1
ATOM 4284 C CA . GLN A 1 517 ? -6.504 -22.078 -14.379 1.00 87.00 517 GLN A CA 1
ATOM 4285 C C . GLN A 1 517 ? -5.593 -23.316 -14.471 1.00 87.00 517 GLN A C 1
ATOM 4287 O O . GLN A 1 517 ? -4.526 -23.246 -15.070 1.00 87.00 517 GLN A O 1
ATOM 4292 N N . GLU A 1 518 ? -6.021 -24.467 -13.942 1.00 85.88 518 GLU A N 1
ATOM 4293 C CA . GLU A 1 518 ? -5.230 -25.709 -13.973 1.00 85.88 518 GLU A CA 1
ATOM 4294 C C . GLU A 1 518 ? -4.913 -26.189 -15.390 1.00 85.88 518 GLU A C 1
ATOM 4296 O O . GLU A 1 518 ? -3.808 -26.662 -15.653 1.00 85.88 518 GLU A O 1
ATOM 4301 N N . LYS A 1 519 ? -5.871 -26.064 -16.315 1.00 85.62 519 LYS A N 1
ATOM 4302 C CA . LYS A 1 519 ? -5.656 -26.433 -17.715 1.00 85.62 519 LYS A CA 1
ATOM 4303 C C . LYS A 1 519 ? -4.627 -25.517 -18.369 1.00 85.62 519 LYS A C 1
ATOM 4305 O O . LYS A 1 519 ? -3.755 -26.017 -19.062 1.00 85.62 519 LYS A O 1
ATOM 4310 N N . ILE A 1 520 ? -4.659 -24.214 -18.089 1.00 86.38 520 ILE A N 1
ATOM 4311 C CA . ILE A 1 520 ? -3.637 -23.307 -18.624 1.00 86.38 520 ILE A CA 1
ATOM 4312 C C . ILE A 1 520 ? -2.260 -23.611 -18.039 1.00 86.38 520 ILE A C 1
ATOM 4314 O O . ILE A 1 520 ? -1.285 -23.581 -18.772 1.00 86.38 520 ILE A O 1
ATOM 4318 N N . ILE A 1 521 ? -2.152 -23.955 -16.754 1.00 86.69 521 ILE A N 1
ATOM 4319 C CA . ILE A 1 521 ? -0.859 -24.350 -16.165 1.00 86.69 521 ILE A CA 1
ATOM 4320 C C . ILE A 1 521 ? -0.294 -25.601 -16.861 1.00 86.69 521 ILE A C 1
ATOM 4322 O O . ILE A 1 521 ? 0.917 -25.679 -17.076 1.00 86.69 521 ILE A O 1
ATOM 4326 N N . LYS A 1 522 ? -1.155 -26.548 -17.268 1.00 85.94 522 LYS A N 1
ATOM 4327 C CA . LYS A 1 522 ? -0.749 -27.684 -18.116 1.00 85.94 522 LYS A CA 1
ATOM 4328 C C . LYS A 1 522 ? -0.288 -27.234 -19.499 1.00 85.94 522 LYS A C 1
ATOM 4330 O O . LYS A 1 522 ? 0.736 -27.716 -19.961 1.00 85.94 522 LYS A O 1
ATOM 4335 N N . GLU A 1 523 ? -0.981 -26.292 -20.130 1.00 85.88 523 GLU A N 1
ATOM 4336 C CA . GLU A 1 523 ? -0.517 -25.735 -21.407 1.00 85.88 523 GLU A CA 1
ATOM 4337 C C . GLU A 1 523 ? 0.829 -25.017 -21.255 1.00 85.88 523 GLU A C 1
ATOM 4339 O O . GLU A 1 523 ? 1.731 -25.248 -22.049 1.00 85.88 523 GLU A O 1
ATOM 4344 N N . ILE A 1 524 ? 1.029 -24.251 -20.180 1.00 86.00 524 ILE A N 1
ATOM 4345 C CA . ILE A 1 524 ? 2.324 -23.642 -19.841 1.00 86.00 524 ILE A CA 1
ATOM 4346 C C . ILE A 1 524 ? 3.404 -24.726 -19.668 1.00 86.00 524 ILE A C 1
ATOM 4348 O O . ILE A 1 524 ? 4.521 -24.548 -20.151 1.00 86.00 524 ILE A O 1
ATOM 4352 N N . SER A 1 525 ? 3.082 -25.863 -19.033 1.00 85.31 525 SER A N 1
ATOM 4353 C CA . SER A 1 525 ? 4.005 -27.011 -18.957 1.00 85.31 525 SER A CA 1
ATOM 4354 C C . SER A 1 525 ? 4.396 -27.526 -20.340 1.00 85.31 525 SER A C 1
ATOM 4356 O O . SER A 1 525 ? 5.573 -27.781 -20.588 1.00 85.31 525 SER A O 1
ATOM 4358 N N . ASN A 1 526 ? 3.422 -27.670 -21.242 1.00 83.94 526 ASN A N 1
ATOM 4359 C CA . ASN A 1 526 ? 3.646 -28.171 -22.598 1.00 83.94 526 ASN A CA 1
ATOM 4360 C C . ASN A 1 526 ? 4.488 -27.195 -23.428 1.00 83.94 526 ASN A C 1
ATOM 4362 O O . ASN A 1 526 ? 5.459 -27.613 -24.052 1.00 83.94 526 ASN A O 1
ATOM 4366 N N . ILE A 1 527 ? 4.142 -25.905 -23.383 1.00 81.62 527 ILE A N 1
ATOM 4367 C CA . ILE A 1 527 ? 4.838 -24.809 -24.071 1.00 81.62 527 ILE A CA 1
ATOM 4368 C C . ILE A 1 527 ? 6.308 -24.792 -23.671 1.00 81.62 527 ILE A C 1
ATOM 4370 O O . ILE A 1 527 ? 7.199 -24.785 -24.517 1.00 81.62 527 ILE A O 1
ATOM 4374 N N . PHE A 1 528 ? 6.575 -24.830 -22.368 1.00 80.81 528 PHE A N 1
ATOM 4375 C CA . PHE A 1 528 ? 7.946 -24.795 -21.888 1.00 80.81 528 PHE A CA 1
ATOM 4376 C C . PHE A 1 528 ? 8.654 -26.149 -21.914 1.00 80.81 528 PHE A C 1
ATOM 4378 O O . PHE A 1 528 ? 9.871 -26.182 -21.727 1.00 80.81 528 PHE A O 1
ATOM 4385 N N . LYS A 1 529 ? 7.922 -27.240 -22.176 1.00 81.62 529 LYS A N 1
ATOM 4386 C CA . LYS A 1 529 ? 8.395 -28.632 -22.117 1.00 81.62 529 LYS A CA 1
ATOM 4387 C C . LYS A 1 529 ? 8.961 -28.987 -20.728 1.00 81.62 529 LYS A C 1
ATOM 4389 O O . LYS A 1 529 ? 9.938 -29.721 -20.613 1.00 81.62 529 LYS A O 1
ATOM 4394 N N . VAL A 1 530 ? 8.344 -28.456 -19.665 1.00 78.31 530 VAL A N 1
ATOM 4395 C CA . VAL A 1 530 ? 8.769 -28.608 -18.259 1.00 78.31 530 VAL A CA 1
ATOM 4396 C C . VAL A 1 530 ? 7.558 -28.929 -17.390 1.00 78.31 530 VAL A C 1
ATOM 4398 O O . VAL A 1 530 ? 6.500 -28.331 -17.547 1.00 78.31 530 VAL A O 1
ATOM 4401 N N . ASP A 1 531 ? 7.714 -29.833 -16.421 1.00 77.56 531 ASP A N 1
ATOM 4402 C CA . ASP A 1 531 ? 6.679 -30.083 -15.414 1.00 77.56 531 ASP A CA 1
ATOM 4403 C C . ASP A 1 531 ? 6.542 -28.865 -14.482 1.00 77.56 531 ASP A C 1
ATOM 4405 O O . ASP A 1 531 ? 7.330 -28.664 -13.547 1.00 77.56 531 ASP A O 1
ATOM 4409 N N . THR A 1 532 ? 5.541 -28.016 -14.730 1.00 70.31 532 THR A N 1
ATOM 4410 C CA . THR A 1 532 ? 5.311 -26.822 -13.907 1.00 70.31 532 THR A CA 1
ATOM 4411 C C . THR A 1 532 ? 4.609 -27.113 -12.584 1.00 70.31 532 THR A C 1
ATOM 4413 O O . THR A 1 532 ? 4.556 -26.223 -11.734 1.00 70.31 532 THR A O 1
ATOM 4416 N N . PHE A 1 533 ? 4.146 -28.350 -12.357 1.00 68.75 533 PHE A N 1
ATOM 4417 C CA . PHE A 1 533 ? 3.543 -28.774 -11.088 1.00 68.75 533 PHE A CA 1
ATOM 4418 C C . PHE A 1 533 ? 4.586 -29.176 -10.037 1.00 68.75 533 PHE A C 1
ATOM 4420 O O . PHE A 1 533 ? 4.284 -29.178 -8.840 1.00 68.75 533 PHE A O 1
ATOM 4427 N N . LYS A 1 534 ? 5.819 -29.497 -10.449 1.00 61.56 534 LYS A N 1
ATOM 4428 C CA . LYS A 1 534 ? 6.943 -29.711 -9.525 1.00 61.56 534 LYS A CA 1
ATOM 4429 C C . LYS A 1 534 ? 7.537 -28.378 -9.076 1.00 61.56 534 LYS A C 1
ATOM 4431 O O . LYS A 1 534 ? 8.067 -27.627 -9.886 1.00 61.56 534 LYS A O 1
ATOM 4436 N N . GLY A 1 535 ? 7.490 -28.116 -7.769 1.00 61.62 535 GLY A N 1
ATOM 4437 C CA . GLY A 1 535 ? 7.759 -26.790 -7.200 1.00 61.62 535 GLY A CA 1
ATOM 4438 C C . GLY A 1 535 ? 6.492 -25.928 -7.190 1.00 61.62 535 GLY A C 1
ATOM 4439 O O . GLY A 1 535 ? 5.541 -26.213 -7.908 1.00 61.62 535 GLY A O 1
ATOM 4440 N N . ARG A 1 536 ? 6.427 -24.901 -6.335 1.00 70.19 536 ARG A N 1
ATOM 4441 C CA . ARG A 1 536 ? 5.260 -24.002 -6.288 1.00 70.19 536 ARG A CA 1
ATOM 4442 C C . ARG A 1 536 ? 5.505 -22.801 -7.206 1.00 70.19 536 ARG A C 1
ATOM 4444 O O . ARG A 1 536 ? 6.301 -21.945 -6.816 1.00 70.19 536 ARG A O 1
ATOM 4451 N N . PRO A 1 537 ? 4.860 -22.718 -8.386 1.00 78.94 537 PRO A N 1
ATOM 4452 C CA . PRO A 1 537 ? 4.901 -21.507 -9.187 1.00 78.94 537 PRO A CA 1
ATOM 4453 C C . PRO A 1 537 ? 4.153 -20.389 -8.466 1.00 78.94 537 PRO A C 1
ATOM 4455 O O . PRO A 1 537 ? 3.212 -20.618 -7.700 1.00 78.94 537 PRO A O 1
ATOM 4458 N N . MET A 1 538 ? 4.567 -19.165 -8.737 1.00 77.19 538 MET A N 1
ATOM 4459 C CA . MET A 1 538 ? 3.857 -17.978 -8.323 1.00 77.19 538 MET A CA 1
ATOM 4460 C C . MET A 1 538 ? 2.846 -17.594 -9.396 1.00 77.19 538 MET A C 1
ATOM 4462 O O . MET A 1 538 ? 3.189 -17.407 -10.561 1.00 77.19 538 MET A O 1
ATOM 4466 N N . ILE A 1 539 ? 1.587 -17.490 -8.987 1.00 81.50 539 ILE A N 1
ATOM 4467 C CA . ILE A 1 539 ? 0.462 -17.197 -9.866 1.00 81.50 539 ILE A CA 1
ATOM 4468 C C . ILE A 1 539 ? -0.208 -15.945 -9.326 1.00 81.50 539 ILE A C 1
ATOM 4470 O O . ILE A 1 539 ? -0.625 -15.920 -8.167 1.00 81.50 539 ILE A O 1
ATOM 4474 N N . ILE A 1 540 ? -0.268 -14.899 -10.144 1.00 76.06 540 ILE A N 1
ATOM 4475 C CA . ILE A 1 540 ? -0.766 -13.585 -9.733 1.00 76.06 540 ILE A CA 1
ATOM 4476 C C . ILE A 1 540 ? -1.768 -13.093 -10.767 1.00 76.06 540 ILE A C 1
ATOM 4478 O O . ILE A 1 540 ? -1.563 -13.247 -11.968 1.00 76.06 540 ILE A O 1
ATOM 4482 N N . SER A 1 541 ? -2.857 -12.499 -10.293 1.00 76.56 541 SER A N 1
ATOM 4483 C CA . SER A 1 541 ? -3.764 -11.718 -11.123 1.00 76.56 541 SER A CA 1
ATOM 4484 C C . SER A 1 541 ? -3.375 -10.245 -11.077 1.00 76.56 541 SER A C 1
ATOM 4486 O O . SER A 1 541 ? -3.141 -9.699 -9.996 1.00 76.56 541 SER A O 1
ATOM 4488 N N . LEU A 1 542 ? -3.285 -9.621 -12.247 1.00 72.12 542 LEU A N 1
ATOM 4489 C CA . LEU A 1 542 ? -2.914 -8.223 -12.424 1.00 72.12 542 LEU A CA 1
ATOM 4490 C C . LEU A 1 542 ? -4.110 -7.436 -12.971 1.00 72.12 542 LEU A C 1
ATOM 4492 O O . LEU A 1 542 ? -5.090 -7.990 -13.482 1.00 72.12 542 LEU A O 1
ATOM 4496 N N . LYS A 1 543 ? -4.027 -6.106 -12.887 1.00 67.81 543 LYS A N 1
ATOM 4497 C CA . LYS A 1 543 ? -5.022 -5.221 -13.501 1.00 67.81 543 LYS A CA 1
ATOM 4498 C C . LYS A 1 543 ? -5.097 -5.427 -15.018 1.00 67.81 543 LYS A C 1
ATOM 4500 O O . LYS A 1 543 ? -4.226 -6.018 -15.648 1.00 67.81 543 LYS A O 1
ATOM 4505 N N . ASN A 1 544 ? -6.182 -4.922 -15.603 1.00 70.88 544 ASN A N 1
ATOM 4506 C CA . ASN A 1 544 ? -6.416 -4.885 -17.050 1.00 70.88 544 ASN A CA 1
ATOM 4507 C C . ASN A 1 544 ? -6.502 -6.260 -17.731 1.00 70.88 544 ASN A C 1
ATOM 4509 O O . ASN A 1 544 ? -6.445 -6.348 -18.955 1.00 70.88 544 ASN A O 1
ATOM 4513 N N . GLY A 1 545 ? -6.755 -7.314 -16.948 1.00 76.88 545 GLY A N 1
ATOM 4514 C CA . GLY A 1 545 ? -7.017 -8.656 -17.452 1.00 76.88 545 GLY A CA 1
ATOM 4515 C C . GLY A 1 545 ? -5.754 -9.432 -17.816 1.00 76.88 545 GLY A C 1
ATOM 4516 O O . GLY A 1 545 ? -5.823 -10.294 -18.693 1.00 76.88 545 GLY A O 1
ATOM 4517 N N . ILE A 1 546 ? -4.630 -9.145 -17.158 1.00 80.00 546 ILE A N 1
ATOM 4518 C CA . ILE A 1 546 ? -3.371 -9.876 -17.326 1.00 80.00 546 ILE A CA 1
ATOM 4519 C C . ILE A 1 546 ? -3.167 -10.812 -16.129 1.00 80.00 546 ILE A C 1
ATOM 4521 O O . ILE A 1 546 ? -3.266 -10.401 -14.978 1.00 80.00 546 ILE A O 1
ATOM 4525 N N . GLY A 1 547 ? -2.892 -12.084 -16.388 1.00 84.81 547 GLY A N 1
ATOM 4526 C CA . GLY A 1 547 ? -2.408 -13.043 -15.403 1.00 84.81 547 GLY A CA 1
ATOM 4527 C C . GLY A 1 547 ? -0.896 -13.191 -15.517 1.00 84.81 547 GLY A C 1
ATOM 4528 O O . GLY A 1 547 ? -0.347 -13.152 -16.611 1.00 84.81 547 GLY A O 1
ATOM 4529 N N . LEU A 1 548 ? -0.217 -13.377 -14.396 1.00 84.31 548 LEU A N 1
ATOM 4530 C CA . LEU A 1 548 ? 1.202 -13.697 -14.345 1.00 84.31 548 LEU A CA 1
ATOM 4531 C C . LEU A 1 548 ? 1.378 -15.119 -13.819 1.00 84.31 548 LEU A C 1
ATOM 4533 O O . LEU A 1 548 ? 0.768 -15.505 -12.815 1.00 84.31 548 LEU A O 1
ATOM 4537 N N . PHE A 1 549 ? 2.229 -15.875 -14.494 1.00 87.56 549 PHE A N 1
ATOM 4538 C CA . PHE A 1 549 ? 2.779 -17.140 -14.041 1.00 87.56 549 PHE A CA 1
ATOM 4539 C C . PHE A 1 549 ? 4.296 -16.977 -13.966 1.00 87.56 549 PHE A C 1
ATOM 4541 O O . PHE A 1 549 ? 4.929 -16.608 -14.947 1.00 87.56 549 PHE A O 1
ATOM 4548 N N . TYR A 1 550 ? 4.891 -17.255 -12.816 1.00 84.69 550 TYR A N 1
ATOM 4549 C CA . TYR A 1 550 ? 6.333 -17.171 -12.628 1.00 84.69 550 TYR A CA 1
ATOM 4550 C C . TYR A 1 550 ? 6.828 -18.403 -11.886 1.00 84.69 550 TYR A C 1
ATOM 4552 O O . TYR A 1 550 ? 6.310 -18.746 -10.820 1.00 84.69 550 TYR A O 1
ATOM 4560 N N . LYS A 1 551 ? 7.851 -19.063 -12.416 1.00 81.75 551 LYS A N 1
ATOM 4561 C CA . LYS A 1 551 ? 8.491 -20.198 -11.761 1.00 81.75 551 LYS A CA 1
ATOM 4562 C C . LYS A 1 551 ? 9.999 -20.065 -11.889 1.00 81.75 551 LYS A C 1
ATOM 4564 O O . LYS A 1 551 ? 10.525 -19.923 -12.981 1.00 81.75 551 LYS A O 1
ATOM 4569 N N . LEU A 1 552 ? 10.666 -20.168 -10.751 1.00 76.62 552 LEU A N 1
ATOM 4570 C CA . LEU A 1 552 ? 12.111 -20.309 -10.668 1.00 76.62 552 LEU A CA 1
ATOM 4571 C C . LEU A 1 552 ? 12.433 -21.806 -10.638 1.00 76.62 552 LEU A C 1
ATOM 4573 O O . LEU A 1 552 ? 11.895 -22.523 -9.784 1.00 76.62 552 LEU A O 1
ATOM 4577 N N . ASP A 1 553 ? 13.236 -22.278 -11.588 1.00 75.81 553 ASP A N 1
ATOM 4578 C CA . ASP A 1 553 ? 13.518 -23.704 -11.775 1.00 75.81 553 ASP A CA 1
ATOM 4579 C C . ASP A 1 553 ? 14.945 -23.929 -12.291 1.00 75.81 553 ASP A C 1
ATOM 4581 O O . ASP A 1 553 ? 15.238 -23.725 -13.461 1.00 75.81 553 ASP A O 1
ATOM 4585 N N . ASP A 1 554 ? 15.832 -24.410 -11.419 1.00 72.25 554 ASP A N 1
ATOM 4586 C CA . ASP A 1 554 ? 17.238 -24.680 -11.758 1.00 72.25 554 ASP A CA 1
ATOM 4587 C C . ASP A 1 554 ? 17.416 -25.790 -12.813 1.00 72.25 554 ASP A C 1
ATOM 4589 O O . ASP A 1 554 ? 18.497 -25.936 -13.386 1.00 72.25 554 ASP A O 1
ATOM 4593 N N . ASN A 1 555 ? 16.377 -26.597 -13.064 1.00 72.81 555 ASN A N 1
ATOM 4594 C CA . ASN A 1 555 ? 16.460 -27.769 -13.941 1.00 72.81 555 ASN A CA 1
ATOM 4595 C C . ASN A 1 555 ? 16.162 -27.456 -15.411 1.00 72.81 555 ASN A C 1
ATOM 4597 O O . ASN A 1 555 ? 16.179 -28.369 -16.237 1.00 72.81 555 ASN A O 1
ATOM 4601 N N . VAL A 1 556 ? 15.850 -26.204 -15.747 1.00 75.06 556 VAL A N 1
ATOM 4602 C CA . VAL A 1 556 ? 15.558 -25.808 -17.130 1.00 75.06 556 VAL A CA 1
ATOM 4603 C C . VAL A 1 556 ? 16.839 -25.390 -17.855 1.00 75.06 556 VAL A C 1
ATOM 4605 O O . VAL A 1 556 ? 17.855 -25.055 -17.242 1.00 75.06 556 VAL A O 1
ATOM 4608 N N . GLU A 1 557 ? 16.841 -25.454 -19.185 1.00 73.62 557 GLU A N 1
ATOM 4609 C CA . GLU A 1 557 ? 18.045 -25.180 -19.984 1.00 73.62 557 GLU A CA 1
ATOM 4610 C C . GLU A 1 557 ? 18.363 -23.683 -20.090 1.00 73.62 557 GLU A C 1
ATOM 4612 O O . GLU A 1 557 ? 19.535 -23.309 -20.013 1.00 73.62 557 GLU A O 1
ATOM 4617 N N . SER A 1 558 ? 17.337 -22.835 -20.159 1.00 75.75 558 SER A N 1
ATOM 4618 C CA . SER A 1 558 ? 17.441 -21.380 -20.296 1.00 75.75 558 SER A CA 1
ATOM 4619 C C . SER A 1 558 ? 16.254 -20.681 -19.633 1.00 75.75 558 SER A C 1
ATOM 4621 O O . SER A 1 558 ? 15.219 -21.310 -19.391 1.00 75.75 558 SER A O 1
ATOM 4623 N N . ASP A 1 559 ? 16.387 -19.377 -19.393 1.00 81.56 559 ASP A N 1
ATOM 4624 C CA . ASP A 1 559 ? 15.239 -18.518 -19.106 1.00 81.56 559 ASP A CA 1
ATOM 4625 C C . ASP A 1 559 ? 14.257 -18.541 -20.286 1.00 81.56 559 ASP A C 1
ATOM 4627 O O . ASP A 1 559 ? 14.675 -18.654 -21.443 1.00 81.56 559 ASP A O 1
ATOM 4631 N N . LYS A 1 560 ? 12.951 -18.489 -19.999 1.00 82.44 560 LYS A N 1
ATOM 4632 C CA . LYS A 1 560 ? 11.894 -18.446 -21.021 1.00 82.44 560 LYS A CA 1
ATOM 4633 C C . LYS A 1 560 ? 10.720 -17.589 -20.565 1.00 82.44 560 LYS A C 1
ATOM 4635 O O . LYS A 1 560 ? 10.204 -17.773 -19.464 1.00 82.44 560 LYS A O 1
ATOM 4640 N N . MET A 1 561 ? 10.228 -16.722 -21.440 1.00 82.75 561 MET A N 1
ATOM 4641 C CA . MET A 1 561 ? 9.014 -15.934 -21.254 1.00 82.75 561 MET A CA 1
ATOM 4642 C C . MET A 1 561 ? 7.998 -16.233 -22.359 1.00 82.75 561 MET A C 1
ATOM 4644 O O . MET A 1 561 ? 8.340 -16.487 -23.513 1.00 82.75 561 MET A O 1
ATOM 4648 N N . ALA A 1 562 ? 6.727 -16.202 -21.974 1.00 81.62 562 ALA A N 1
ATOM 4649 C CA . ALA A 1 562 ? 5.581 -16.522 -22.793 1.00 81.62 562 ALA A CA 1
ATOM 4650 C C . ALA A 1 562 ? 4.470 -15.496 -22.666 1.00 81.62 562 ALA A C 1
ATOM 4652 O O . ALA A 1 562 ? 4.171 -15.064 -21.555 1.00 81.62 562 ALA A O 1
ATOM 4653 N N . VAL A 1 563 ? 3.783 -15.199 -23.770 1.00 81.25 563 VAL A N 1
ATOM 4654 C CA . VAL A 1 563 ? 2.527 -14.440 -23.752 1.00 81.25 563 VAL A CA 1
ATOM 4655 C C . VAL A 1 563 ? 1.425 -15.277 -24.383 1.00 81.25 563 VAL A C 1
ATOM 4657 O O . VAL A 1 563 ? 1.444 -15.584 -25.570 1.00 81.25 563 VAL A O 1
ATOM 4660 N N . ILE A 1 564 ? 0.453 -15.637 -23.555 1.00 83.94 564 ILE A N 1
ATOM 4661 C CA . ILE A 1 564 ? -0.647 -16.534 -23.878 1.00 83.94 564 ILE A CA 1
ATOM 4662 C C . ILE A 1 564 ? -1.925 -15.712 -23.971 1.00 83.94 564 ILE A C 1
ATOM 4664 O O . ILE A 1 564 ? -2.342 -15.073 -22.999 1.00 83.94 564 ILE A O 1
ATOM 4668 N N . LYS A 1 565 ? -2.579 -15.749 -25.129 1.00 82.25 565 LYS A N 1
ATOM 4669 C CA . LYS A 1 565 ? -3.863 -15.081 -25.348 1.00 82.25 565 LYS A CA 1
ATOM 4670 C C . LYS A 1 565 ? -5.016 -16.042 -25.136 1.00 82.25 565 LYS A C 1
ATOM 4672 O O . LYS A 1 565 ? -5.017 -17.157 -25.654 1.00 82.25 565 LYS A O 1
ATOM 4677 N N . LEU A 1 566 ? -6.035 -15.582 -24.422 1.00 83.25 566 LEU A N 1
ATOM 4678 C CA . LEU A 1 566 ? -7.240 -16.353 -24.156 1.00 83.25 566 LEU A CA 1
ATOM 4679 C C . LEU A 1 566 ? -8.412 -15.766 -24.932 1.00 83.25 566 LEU A C 1
ATOM 4681 O O . LEU A 1 566 ? -8.743 -14.584 -24.797 1.00 83.25 566 LEU A O 1
ATOM 4685 N N . LYS A 1 567 ? -9.084 -16.618 -25.708 1.00 79.44 567 LYS A N 1
ATOM 4686 C CA . LYS A 1 567 ? -10.290 -16.239 -26.461 1.00 79.44 567 LYS A CA 1
ATOM 4687 C C . LYS A 1 567 ? -11.417 -15.790 -25.523 1.00 79.44 567 LYS A C 1
ATOM 4689 O O . LYS A 1 567 ? -12.106 -14.804 -25.786 1.00 79.44 567 LYS A O 1
ATOM 4694 N N . ASN A 1 568 ? -11.545 -16.468 -24.382 1.00 81.62 568 ASN A N 1
ATOM 4695 C CA . ASN A 1 568 ? -12.498 -16.163 -23.317 1.00 81.62 568 ASN A CA 1
ATOM 4696 C C . ASN A 1 568 ? -11.773 -15.755 -22.033 1.00 81.62 568 ASN A C 1
ATOM 4698 O O . ASN A 1 568 ? -10.697 -16.266 -21.737 1.00 81.62 568 ASN A O 1
ATOM 4702 N N . SER A 1 569 ? -12.372 -14.859 -21.240 1.00 84.31 569 SER A N 1
ATOM 4703 C CA . SER A 1 569 ? -11.793 -14.527 -19.939 1.00 84.31 569 SER A CA 1
ATOM 4704 C C . SER A 1 569 ? -11.979 -15.670 -18.947 1.00 84.31 569 SER A C 1
ATOM 4706 O O . SER A 1 569 ? -13.095 -16.149 -18.718 1.00 84.31 569 SER A O 1
ATOM 4708 N N . ILE A 1 570 ? -10.897 -16.067 -18.289 1.00 87.31 570 ILE A N 1
ATOM 4709 C CA . ILE A 1 570 ? -10.940 -17.075 -17.227 1.00 87.31 570 ILE A CA 1
ATOM 4710 C C . ILE A 1 570 ? -10.769 -16.417 -15.867 1.00 87.31 570 ILE A C 1
ATOM 4712 O O . ILE A 1 570 ? -10.265 -15.302 -15.777 1.00 87.31 570 ILE A O 1
ATOM 4716 N N . THR A 1 571 ? -11.181 -17.107 -14.807 1.00 84.19 571 THR A N 1
ATOM 4717 C CA . THR A 1 571 ? -10.789 -16.702 -13.454 1.00 84.19 571 THR A CA 1
ATOM 4718 C C . THR A 1 571 ? -9.360 -17.174 -13.202 1.00 84.19 571 THR A C 1
ATOM 4720 O O . THR A 1 571 ? -9.084 -18.367 -13.335 1.00 84.19 571 THR A O 1
ATOM 4723 N N . TRP A 1 572 ? -8.476 -16.243 -12.864 1.00 83.06 572 TRP A N 1
ATOM 4724 C CA . TRP A 1 572 ? -7.079 -16.474 -12.518 1.00 83.06 572 TRP A CA 1
ATOM 4725 C C . TRP A 1 572 ? -6.847 -15.909 -11.125 1.00 83.06 572 TRP A C 1
ATOM 4727 O O . TRP A 1 572 ? -6.951 -14.701 -10.925 1.00 83.06 572 TRP A O 1
ATOM 4737 N N . VAL A 1 573 ? -6.593 -16.784 -10.155 1.00 80.75 573 VAL A N 1
ATOM 4738 C CA . VAL A 1 573 ? -6.640 -16.462 -8.721 1.00 80.75 573 VAL A CA 1
ATOM 4739 C C . VAL A 1 573 ? -7.999 -15.853 -8.338 1.00 80.75 573 VAL A C 1
ATOM 4741 O O . VAL A 1 573 ? -8.954 -16.605 -8.152 1.00 80.75 573 VAL A O 1
ATOM 4744 N N . ASP A 1 574 ? -8.111 -14.523 -8.301 1.00 73.31 574 ASP A N 1
ATOM 4745 C CA . ASP A 1 574 ? -9.306 -13.797 -7.858 1.00 73.31 574 ASP A CA 1
ATOM 4746 C C . ASP A 1 574 ? -9.981 -12.972 -8.970 1.00 73.31 574 ASP A C 1
ATOM 4748 O O . ASP A 1 574 ? -11.155 -12.619 -8.827 1.00 73.31 574 ASP A O 1
ATOM 4752 N N . ASP A 1 575 ? -9.306 -12.691 -10.097 1.00 79.38 575 ASP A N 1
ATOM 4753 C CA . ASP A 1 575 ? -9.861 -11.831 -11.154 1.00 79.38 575 ASP A CA 1
ATOM 4754 C C . ASP A 1 575 ? -10.016 -12.529 -12.505 1.00 79.38 575 ASP A C 1
ATOM 4756 O O . ASP A 1 575 ? -9.548 -13.641 -12.752 1.00 79.38 575 ASP A O 1
ATOM 4760 N N . LYS A 1 576 ? -10.718 -11.844 -13.413 1.00 82.56 576 LYS A N 1
ATOM 4761 C CA . LYS A 1 576 ? -10.887 -12.274 -14.797 1.00 82.56 576 LYS A CA 1
ATOM 4762 C C . LYS A 1 576 ? -9.737 -11.775 -15.668 1.00 82.56 576 LYS A C 1
ATOM 4764 O O . LYS A 1 576 ? -9.601 -10.569 -15.861 1.00 82.56 576 LYS A O 1
ATOM 4769 N N . VAL A 1 577 ? -8.994 -12.700 -16.272 1.00 84.75 577 VAL A N 1
ATOM 4770 C CA . VAL A 1 577 ? -7.873 -12.400 -17.179 1.00 84.75 577 VAL A CA 1
ATOM 4771 C C . VAL A 1 577 ? -8.143 -12.916 -18.591 1.00 84.75 577 VAL A C 1
ATOM 4773 O O . VAL A 1 577 ? -8.873 -13.892 -18.775 1.00 84.75 577 VAL A O 1
ATOM 4776 N N . LYS A 1 578 ? -7.576 -12.238 -19.591 1.00 84.19 578 LYS A N 1
ATOM 4777 C CA . LYS A 1 578 ? -7.612 -12.590 -21.021 1.00 84.19 578 LYS A CA 1
ATOM 4778 C C . LYS A 1 578 ? -6.222 -12.779 -21.632 1.00 84.19 578 LYS A C 1
ATOM 4780 O O . LYS A 1 578 ? -6.121 -13.333 -22.720 1.00 84.19 578 LYS A O 1
ATOM 4785 N N . THR A 1 579 ? -5.178 -12.349 -20.938 1.00 83.38 579 THR A N 1
ATOM 4786 C CA . THR A 1 579 ? -3.783 -12.537 -21.339 1.00 83.38 579 THR A CA 1
ATOM 4787 C C . THR A 1 579 ? -3.037 -13.133 -20.161 1.00 83.38 579 THR A C 1
ATOM 4789 O O . THR A 1 579 ? -3.290 -12.727 -19.031 1.00 83.38 579 THR A O 1
ATOM 4792 N N . ILE A 1 580 ? -2.124 -14.069 -20.395 1.00 85.56 580 ILE A N 1
ATOM 4793 C CA . ILE A 1 580 ? -1.224 -14.588 -19.367 1.00 85.56 580 ILE A CA 1
ATOM 4794 C C . ILE A 1 580 ? 0.218 -14.398 -19.818 1.00 85.56 580 ILE A C 1
ATOM 4796 O O . ILE A 1 580 ? 0.584 -14.831 -20.904 1.00 85.56 580 ILE A O 1
ATOM 4800 N N . VAL A 1 581 ? 1.032 -13.773 -18.975 1.00 83.69 581 VAL A N 1
ATOM 4801 C CA . VAL A 1 581 ? 2.487 -13.733 -19.119 1.00 83.69 581 VAL A CA 1
ATOM 4802 C C . VAL A 1 581 ? 3.051 -14.865 -18.267 1.00 83.69 581 VAL A C 1
ATOM 4804 O O . VAL A 1 581 ? 2.836 -14.874 -17.056 1.00 83.69 581 VAL A O 1
ATOM 4807 N N . ALA A 1 582 ? 3.714 -15.847 -18.872 1.00 86.06 582 ALA A N 1
ATOM 4808 C CA . ALA A 1 582 ? 4.327 -16.960 -18.151 1.00 86.06 582 ALA A CA 1
ATOM 4809 C C . ALA A 1 582 ? 5.852 -16.903 -18.244 1.00 86.06 582 ALA A C 1
ATOM 4811 O O . ALA A 1 582 ? 6.394 -16.586 -19.293 1.00 86.06 582 ALA A O 1
ATOM 4812 N N . ILE A 1 583 ? 6.541 -17.172 -17.139 1.00 83.62 583 ILE A N 1
ATOM 4813 C CA . ILE A 1 583 ? 7.986 -16.979 -17.001 1.00 83.62 583 ILE A CA 1
ATOM 4814 C C . ILE A 1 583 ? 8.587 -18.197 -16.311 1.00 83.62 583 ILE A C 1
ATOM 4816 O O . ILE A 1 583 ? 8.135 -18.589 -15.228 1.00 83.62 583 ILE A O 1
ATOM 4820 N N . LEU A 1 584 ? 9.616 -18.759 -16.932 1.00 84.00 584 LEU A N 1
ATOM 4821 C CA . LEU A 1 584 ? 10.567 -19.675 -16.325 1.00 84.00 584 LEU A CA 1
ATOM 4822 C C . LEU A 1 584 ? 11.903 -18.963 -16.169 1.00 84.00 584 LEU A C 1
ATOM 4824 O O . LEU A 1 584 ? 12.510 -18.564 -17.159 1.00 84.00 584 LEU A O 1
ATOM 4828 N N . ASP A 1 585 ? 12.336 -18.819 -14.926 1.00 79.88 585 ASP A N 1
ATOM 4829 C CA . ASP A 1 585 ? 13.605 -18.199 -14.567 1.00 79.88 585 ASP A CA 1
ATOM 4830 C C . ASP A 1 585 ? 14.604 -19.274 -14.118 1.00 79.88 585 ASP A C 1
ATOM 4832 O O . ASP A 1 585 ? 14.335 -20.044 -13.185 1.00 79.88 585 ASP A O 1
ATOM 4836 N N . LYS A 1 586 ? 15.747 -19.308 -14.801 1.00 80.94 586 LYS A N 1
ATOM 4837 C CA . LYS A 1 586 ? 16.935 -20.104 -14.481 1.00 80.94 586 LYS A CA 1
ATOM 4838 C C . LYS A 1 586 ? 18.082 -19.223 -13.997 1.00 80.94 586 LYS A C 1
ATOM 4840 O O . LYS A 1 586 ? 18.830 -19.625 -13.108 1.00 80.94 586 LYS A O 1
ATOM 4845 N N . SER A 1 587 ? 18.271 -18.068 -14.633 1.00 69.88 587 SER A N 1
ATOM 4846 C CA . SER A 1 587 ? 19.350 -17.112 -14.360 1.00 69.88 587 SER A CA 1
ATOM 4847 C C . SER A 1 587 ? 19.293 -16.550 -12.946 1.00 69.88 587 SER A C 1
ATOM 4849 O O . SER A 1 587 ? 20.287 -16.001 -12.463 1.00 69.88 587 SER A O 1
ATOM 4851 N N . HIS A 1 588 ? 18.137 -16.685 -12.291 1.00 70.19 588 HIS A N 1
ATOM 4852 C CA . HIS A 1 588 ? 17.794 -16.009 -11.054 1.00 70.19 588 HIS A CA 1
ATOM 4853 C C . HIS A 1 588 ? 17.847 -14.488 -11.218 1.00 70.19 588 HIS A C 1
ATOM 4855 O O . HIS A 1 588 ? 17.917 -13.791 -10.215 1.00 70.19 588 HIS A O 1
ATOM 4861 N N . ASN A 1 589 ? 17.844 -13.942 -12.442 1.00 73.50 589 ASN A N 1
ATOM 4862 C CA . ASN A 1 589 ? 18.011 -12.509 -12.687 1.00 73.50 589 ASN A CA 1
ATOM 4863 C C . ASN A 1 589 ? 16.678 -11.764 -12.592 1.00 73.50 589 ASN A C 1
ATOM 4865 O O . ASN A 1 589 ? 16.109 -11.240 -13.552 1.00 73.50 589 ASN A O 1
ATOM 4869 N N . ILE A 1 590 ? 16.177 -11.722 -11.367 1.00 70.88 590 ILE A N 1
ATOM 4870 C CA . ILE A 1 590 ? 14.936 -11.056 -11.003 1.00 70.88 590 ILE A CA 1
ATOM 4871 C C . ILE A 1 590 ? 14.902 -9.569 -11.381 1.00 70.88 590 ILE A C 1
ATOM 4873 O O . ILE A 1 590 ? 13.809 -9.056 -11.627 1.00 70.88 590 ILE A O 1
ATOM 4877 N N . ASN A 1 591 ? 16.047 -8.877 -11.388 1.00 71.75 591 ASN A N 1
ATOM 4878 C CA . ASN A 1 591 ? 16.112 -7.445 -11.674 1.00 71.75 591 ASN A CA 1
ATOM 4879 C C . ASN A 1 591 ? 15.672 -7.195 -13.120 1.00 71.75 591 ASN A C 1
ATOM 4881 O O . ASN A 1 591 ? 14.704 -6.472 -13.348 1.00 71.75 591 ASN A O 1
ATOM 4885 N N . GLU A 1 592 ? 16.290 -7.889 -14.077 1.00 74.31 592 GLU A N 1
ATOM 4886 C CA . GLU A 1 592 ? 15.941 -7.811 -15.501 1.00 74.31 592 GLU A CA 1
ATOM 4887 C C . GLU A 1 592 ? 14.516 -8.312 -15.778 1.00 74.31 592 GLU A C 1
ATOM 4889 O O . GLU A 1 592 ? 13.751 -7.676 -16.507 1.00 74.31 592 GLU A O 1
ATOM 4894 N N . ILE A 1 593 ? 14.093 -9.404 -15.135 1.00 76.00 593 ILE A N 1
ATOM 4895 C CA . ILE A 1 593 ? 12.732 -9.928 -15.312 1.00 76.00 593 ILE A CA 1
ATOM 4896 C C . ILE A 1 593 ? 11.684 -8.946 -14.765 1.00 76.00 593 ILE A C 1
ATOM 4898 O O . ILE A 1 593 ? 10.657 -8.712 -15.407 1.00 76.00 593 ILE A O 1
ATOM 4902 N N . ASN A 1 594 ? 11.918 -8.347 -13.591 1.00 72.75 594 ASN A N 1
ATOM 4903 C CA . ASN A 1 594 ? 11.020 -7.321 -13.057 1.00 72.75 594 ASN A CA 1
ATOM 4904 C C . ASN A 1 594 ? 11.013 -6.073 -13.917 1.00 72.75 594 ASN A C 1
ATOM 4906 O O . ASN A 1 594 ? 9.950 -5.475 -14.040 1.00 72.75 594 ASN A O 1
ATOM 4910 N N . VAL A 1 595 ? 12.146 -5.685 -14.503 1.00 71.56 595 VAL A N 1
ATOM 4911 C CA . VAL A 1 595 ? 12.193 -4.588 -15.469 1.00 71.56 595 VAL A CA 1
ATOM 4912 C C . VAL A 1 595 ? 11.218 -4.873 -16.612 1.00 71.56 595 VAL A C 1
ATOM 4914 O O . VAL A 1 595 ? 10.306 -4.079 -16.848 1.00 71.56 595 VAL A O 1
ATOM 4917 N N . ILE A 1 596 ? 11.350 -6.030 -17.266 1.00 73.56 596 ILE A N 1
ATOM 4918 C CA . ILE A 1 596 ? 10.503 -6.414 -18.405 1.00 73.56 596 ILE A CA 1
ATOM 4919 C C . ILE A 1 596 ? 9.025 -6.444 -17.993 1.00 73.56 596 ILE A C 1
ATOM 4921 O O . ILE A 1 596 ? 8.173 -5.893 -18.689 1.00 73.56 596 ILE A O 1
ATOM 4925 N N . ILE A 1 597 ? 8.703 -7.027 -16.835 1.00 71.94 597 ILE A N 1
ATOM 4926 C CA . ILE A 1 597 ? 7.324 -7.083 -16.328 1.00 71.94 597 ILE A CA 1
ATOM 4927 C C . ILE A 1 597 ? 6.790 -5.703 -15.968 1.00 71.94 597 ILE A C 1
ATOM 4929 O O . ILE A 1 597 ? 5.641 -5.415 -16.284 1.00 71.94 597 ILE A O 1
ATOM 4933 N N . THR A 1 598 ? 7.591 -4.860 -15.315 1.00 69.00 598 THR A N 1
ATOM 4934 C CA . THR A 1 598 ? 7.193 -3.495 -14.946 1.00 69.00 598 THR A CA 1
ATOM 4935 C C . THR A 1 598 ? 6.856 -2.714 -16.205 1.00 69.00 598 THR A C 1
ATOM 4937 O O . THR A 1 598 ? 5.808 -2.080 -16.240 1.00 69.00 598 THR A O 1
ATOM 4940 N N . TYR A 1 599 ? 7.646 -2.851 -17.274 1.00 70.94 599 TYR A N 1
ATOM 4941 C CA . TYR A 1 599 ? 7.305 -2.265 -18.568 1.00 70.94 599 TYR A CA 1
ATOM 4942 C C . TYR A 1 599 ? 6.025 -2.848 -19.156 1.00 70.94 599 TYR A C 1
ATOM 4944 O O . TYR A 1 599 ? 5.133 -2.091 -19.520 1.00 70.94 599 TYR A O 1
ATOM 4952 N N . ILE A 1 600 ? 5.870 -4.174 -19.204 1.00 69.12 600 ILE A N 1
ATOM 4953 C CA . ILE A 1 600 ? 4.625 -4.794 -19.691 1.00 69.12 600 ILE A CA 1
ATOM 4954 C C . ILE A 1 600 ? 3.407 -4.277 -18.900 1.00 69.12 600 ILE A C 1
ATOM 4956 O O . ILE A 1 600 ? 2.353 -4.040 -19.487 1.00 69.12 600 ILE A O 1
ATOM 4960 N N . LEU A 1 601 ? 3.548 -4.069 -17.589 1.00 67.06 601 LEU A N 1
ATOM 4961 C CA . LEU A 1 601 ? 2.508 -3.556 -16.695 1.00 67.06 601 LEU A CA 1
ATOM 4962 C C . LEU A 1 601 ? 2.212 -2.068 -16.903 1.00 67.06 601 LEU A C 1
ATOM 4964 O O . LEU A 1 601 ? 1.045 -1.713 -17.047 1.00 67.06 601 LEU A O 1
ATOM 4968 N N . GLU A 1 602 ? 3.233 -1.209 -16.937 1.00 64.94 602 GLU A N 1
ATOM 4969 C CA . GLU A 1 602 ? 3.088 0.229 -17.213 1.00 64.94 602 GLU A CA 1
ATOM 4970 C C . GLU A 1 602 ? 2.444 0.448 -18.586 1.00 64.94 602 GLU A C 1
ATOM 4972 O O . GLU A 1 602 ? 1.528 1.258 -18.742 1.00 64.94 602 GLU A O 1
ATOM 4977 N N . LEU A 1 603 ? 2.839 -0.355 -19.574 1.00 62.69 603 LEU A N 1
ATOM 4978 C CA . LEU A 1 603 ? 2.221 -0.350 -20.893 1.00 62.69 603 LEU A CA 1
ATOM 4979 C C . LEU A 1 603 ? 0.780 -0.852 -20.846 1.00 62.69 603 LEU A C 1
ATOM 4981 O O . LEU A 1 603 ? -0.084 -0.255 -21.485 1.00 62.69 603 LEU A O 1
ATOM 4985 N N . ALA A 1 604 ? 0.486 -1.879 -20.049 1.00 62.31 604 ALA A N 1
ATOM 4986 C CA . ALA A 1 604 ? -0.873 -2.366 -19.861 1.00 62.31 604 ALA A CA 1
ATOM 4987 C C . ALA A 1 604 ? -1.824 -1.348 -19.229 1.00 62.31 604 ALA A C 1
ATOM 4989 O O . ALA A 1 604 ? -3.038 -1.498 -19.386 1.00 62.31 604 ALA A O 1
ATOM 4990 N N . GLU A 1 605 ? -1.323 -0.321 -18.539 1.00 63.12 605 GLU A N 1
ATOM 4991 C CA . GLU A 1 605 ? -2.136 0.790 -18.031 1.00 63.12 605 GLU A CA 1
ATOM 4992 C C . GLU A 1 605 ? -2.575 1.775 -19.130 1.00 63.12 605 GLU A C 1
ATOM 4994 O O . GLU A 1 605 ? -3.546 2.513 -18.928 1.00 63.12 605 GLU A O 1
ATOM 4999 N N . LYS A 1 606 ? -1.946 1.756 -20.316 1.00 66.69 606 LYS A N 1
ATOM 5000 C CA . LYS A 1 606 ? -2.338 2.602 -21.454 1.00 66.69 606 LYS A CA 1
ATOM 5001 C C . LYS A 1 606 ? -3.640 2.103 -22.089 1.00 66.69 606 LYS A C 1
ATOM 5003 O O . LYS A 1 606 ? -3.833 0.912 -22.330 1.00 66.69 606 LYS A O 1
ATOM 5008 N N . ALA A 1 607 ? -4.547 3.038 -22.388 1.00 57.41 607 ALA A N 1
ATOM 5009 C CA . ALA A 1 607 ? -5.918 2.747 -22.823 1.00 57.41 607 ALA A CA 1
ATOM 5010 C C . ALA A 1 607 ? -6.014 1.903 -24.111 1.00 57.41 607 ALA A C 1
ATOM 5012 O O . ALA A 1 607 ? -7.000 1.194 -24.307 1.00 57.41 607 ALA A O 1
ATOM 5013 N N . ASP A 1 608 ? -4.994 1.959 -24.967 1.00 67.12 608 ASP A N 1
ATOM 5014 C CA . ASP A 1 608 ? -4.923 1.274 -26.257 1.00 67.12 608 ASP A CA 1
ATOM 5015 C C . ASP A 1 608 ? -4.118 -0.039 -26.219 1.00 67.12 608 ASP A C 1
ATOM 5017 O O . ASP A 1 608 ? -4.158 -0.805 -27.184 1.00 67.12 608 ASP A O 1
ATOM 5021 N N . PHE A 1 609 ? -3.425 -0.359 -25.119 1.00 68.38 609 PHE A N 1
ATOM 5022 C CA . PHE A 1 609 ? -2.548 -1.532 -25.053 1.00 68.38 609 PHE A CA 1
ATOM 5023 C C . PHE A 1 609 ? -3.307 -2.841 -25.232 1.00 68.38 609 PHE A C 1
ATOM 5025 O O . PHE A 1 609 ? -2.890 -3.690 -26.007 1.00 68.38 609 PHE A O 1
ATOM 5032 N N . ASN A 1 610 ? -4.458 -3.005 -24.578 1.00 65.06 610 ASN A N 1
ATOM 5033 C CA . ASN A 1 610 ? -5.259 -4.223 -24.717 1.00 65.06 610 ASN A CA 1
ATOM 5034 C C . ASN A 1 610 ? -5.791 -4.432 -26.146 1.00 65.06 610 ASN A C 1
ATOM 5036 O O . ASN A 1 610 ? -6.052 -5.569 -26.537 1.00 65.06 610 ASN A O 1
ATOM 5040 N N . GLU A 1 611 ? -5.971 -3.360 -26.920 1.00 69.38 611 GLU A N 1
ATOM 5041 C CA . GLU A 1 611 ? -6.364 -3.434 -28.329 1.00 69.38 611 GLU A CA 1
ATOM 5042 C C . GLU A 1 611 ? -5.156 -3.746 -29.218 1.00 69.38 611 GLU A C 1
ATOM 5044 O O . GLU A 1 611 ? -5.204 -4.680 -30.016 1.00 69.38 611 GLU A O 1
ATOM 5049 N N . LYS A 1 612 ? -4.031 -3.054 -29.014 1.00 74.19 612 LYS A N 1
ATOM 5050 C CA . LYS A 1 612 ? -2.786 -3.316 -29.751 1.00 74.19 612 LYS A CA 1
ATOM 5051 C C . LYS A 1 612 ? -2.244 -4.715 -29.492 1.00 74.19 612 LYS A C 1
ATOM 5053 O O . LYS A 1 612 ? -1.909 -5.422 -30.434 1.00 74.19 612 LYS A O 1
ATOM 5058 N N . LEU A 1 613 ? -2.262 -5.156 -28.235 1.00 71.88 613 LEU A N 1
ATOM 5059 C CA . LEU A 1 613 ? -1.871 -6.502 -27.845 1.00 71.88 613 LEU A CA 1
ATOM 5060 C C . LEU A 1 613 ? -2.760 -7.539 -28.525 1.00 71.88 613 LEU A C 1
ATOM 5062 O O . LEU A 1 613 ? -2.241 -8.560 -28.956 1.00 71.88 613 LEU A O 1
ATOM 5066 N N . ARG A 1 614 ? -4.076 -7.301 -28.669 1.00 68.88 614 ARG A N 1
ATOM 5067 C CA . ARG A 1 614 ? -4.965 -8.201 -29.430 1.00 68.88 614 ARG A CA 1
ATOM 5068 C C . ARG A 1 614 ? -4.547 -8.324 -30.890 1.00 68.88 614 ARG A C 1
ATOM 5070 O O . ARG A 1 614 ? -4.615 -9.439 -31.396 1.00 68.88 614 ARG A O 1
ATOM 5077 N N . ASN A 1 615 ? -4.076 -7.239 -31.494 1.00 74.81 615 ASN A N 1
ATOM 5078 C CA . ASN A 1 615 ? -3.664 -7.195 -32.895 1.00 74.81 615 ASN A CA 1
ATOM 5079 C C . ASN A 1 615 ? -2.272 -7.792 -33.153 1.00 74.81 615 ASN A C 1
ATOM 5081 O O . ASN A 1 615 ? -1.962 -8.070 -34.302 1.00 74.81 615 ASN A O 1
ATOM 5085 N N . CYS A 1 616 ? -1.444 -8.018 -32.127 1.00 76.56 616 CYS A N 1
ATOM 5086 C CA . CYS A 1 616 ? -0.191 -8.758 -32.306 1.00 76.56 616 CYS A CA 1
ATOM 5087 C C . CYS A 1 616 ? -0.501 -10.206 -32.718 1.00 76.56 616 CYS A C 1
ATOM 5089 O O . CYS A 1 616 ? -1.196 -10.903 -31.980 1.00 76.56 616 CYS A O 1
ATOM 5091 N N . GLU A 1 617 ? -0.001 -10.688 -33.849 1.00 73.75 617 GLU A N 1
ATOM 5092 C CA . GLU A 1 617 ? -0.215 -12.079 -34.283 1.00 73.75 617 GLU A CA 1
ATOM 5093 C C . GLU A 1 617 ? 0.979 -12.973 -33.939 1.00 73.75 617 GLU A C 1
ATOM 5095 O O . GLU A 1 617 ? 0.841 -14.191 -33.835 1.00 73.75 617 GLU A O 1
ATOM 5100 N N . ASN A 1 618 ? 2.142 -12.364 -33.715 1.00 72.31 618 ASN A N 1
ATOM 5101 C CA . ASN A 1 618 ? 3.398 -13.049 -33.439 1.00 72.31 618 ASN A CA 1
ATOM 5102 C C . ASN A 1 618 ? 4.272 -12.265 -32.437 1.00 72.31 618 ASN A C 1
ATOM 5104 O O . ASN A 1 618 ? 3.935 -11.162 -31.995 1.00 72.31 618 ASN A O 1
ATOM 5108 N N . MET A 1 619 ? 5.414 -12.854 -32.070 1.00 71.56 619 MET A N 1
ATOM 5109 C CA . MET A 1 619 ? 6.362 -12.252 -31.130 1.00 71.56 619 MET A CA 1
ATOM 5110 C C . MET A 1 619 ? 7.025 -10.987 -31.688 1.00 71.56 619 MET A C 1
ATOM 5112 O O . MET A 1 619 ? 7.255 -10.052 -30.927 1.00 71.56 619 MET A O 1
ATOM 5116 N N . CYS A 1 620 ? 7.283 -10.907 -32.998 1.00 73.69 620 CYS A N 1
ATOM 5117 C CA . CYS A 1 620 ? 7.839 -9.699 -33.610 1.00 73.69 620 CYS A CA 1
ATOM 5118 C C . CYS A 1 620 ? 6.887 -8.506 -33.466 1.00 73.69 620 CYS A C 1
ATOM 5120 O O . CYS A 1 620 ? 7.343 -7.400 -33.184 1.00 73.69 620 CYS A O 1
ATOM 5122 N N . ASP A 1 621 ? 5.576 -8.723 -33.593 1.00 76.69 621 ASP A N 1
ATOM 5123 C CA . ASP A 1 621 ? 4.571 -7.677 -33.385 1.00 76.69 621 ASP A CA 1
ATOM 5124 C C . ASP A 1 621 ? 4.543 -7.213 -31.927 1.00 76.69 621 ASP A C 1
ATOM 5126 O O . ASP A 1 621 ? 4.445 -6.016 -31.662 1.00 76.69 621 ASP A O 1
ATOM 5130 N N . LEU A 1 622 ? 4.647 -8.149 -30.976 1.00 75.25 622 LEU A N 1
ATOM 5131 C CA . LEU A 1 622 ? 4.715 -7.826 -29.552 1.00 75.25 622 LEU A CA 1
ATOM 5132 C C . LEU A 1 622 ? 6.012 -7.078 -29.211 1.00 75.25 622 LEU A C 1
ATOM 5134 O O . LEU A 1 622 ? 5.961 -6.059 -28.528 1.00 75.25 622 LEU A O 1
ATOM 5138 N N . LYS A 1 623 ? 7.158 -7.550 -29.711 1.00 75.06 623 LYS A N 1
ATOM 5139 C CA . LYS A 1 623 ? 8.475 -6.922 -29.541 1.00 75.06 623 LYS A CA 1
ATOM 5140 C C . LYS A 1 623 ? 8.454 -5.487 -30.070 1.00 75.06 623 LYS A C 1
ATOM 5142 O O . LYS A 1 623 ? 8.752 -4.563 -29.319 1.00 75.06 623 LYS A O 1
ATOM 5147 N N . ARG A 1 624 ? 7.995 -5.283 -31.312 1.00 76.75 624 ARG A N 1
ATOM 5148 C CA . ARG A 1 624 ? 7.833 -3.945 -31.913 1.00 76.75 624 ARG A CA 1
ATOM 5149 C C . ARG A 1 624 ? 6.904 -3.061 -31.096 1.00 76.75 624 ARG A C 1
ATOM 5151 O O . ARG A 1 624 ? 7.256 -1.924 -30.812 1.00 76.75 624 ARG A O 1
ATOM 5158 N N . LEU A 1 625 ? 5.754 -3.586 -30.672 1.00 75.50 625 LEU A N 1
ATOM 5159 C CA . LEU A 1 625 ? 4.805 -2.842 -29.848 1.00 75.50 625 LEU A CA 1
ATOM 5160 C C . LEU A 1 625 ? 5.437 -2.370 -28.530 1.00 75.50 625 LEU A C 1
ATOM 5162 O O . LEU A 1 625 ? 5.228 -1.227 -28.126 1.00 75.50 625 LEU A O 1
ATOM 5166 N N . LEU A 1 626 ? 6.193 -3.238 -27.855 1.00 71.12 626 LEU A N 1
ATOM 5167 C CA . LEU A 1 626 ? 6.835 -2.918 -26.580 1.00 71.12 626 LEU A CA 1
ATOM 5168 C C . LEU A 1 626 ? 7.969 -1.896 -26.765 1.00 71.12 626 LEU A C 1
ATOM 5170 O O . LEU A 1 626 ? 8.043 -0.949 -25.983 1.00 71.12 626 LEU A O 1
ATOM 5174 N N . ILE A 1 627 ? 8.775 -2.018 -27.825 1.00 71.56 627 ILE A N 1
ATOM 5175 C CA . ILE A 1 627 ? 9.846 -1.063 -28.165 1.00 71.56 627 ILE A CA 1
ATOM 5176 C C . ILE A 1 627 ? 9.270 0.303 -28.556 1.00 71.56 627 ILE A C 1
ATOM 5178 O O . ILE A 1 627 ? 9.637 1.314 -27.962 1.00 71.56 627 ILE A O 1
ATOM 5182 N N . GLU A 1 628 ? 8.314 0.355 -29.490 1.00 72.56 628 GLU A N 1
ATOM 5183 C CA . GLU A 1 628 ? 7.691 1.612 -29.932 1.00 72.56 628 GLU A CA 1
ATOM 5184 C C . GLU A 1 628 ? 7.060 2.388 -28.771 1.00 72.56 628 GLU A C 1
ATOM 5186 O O . GLU A 1 628 ? 7.098 3.622 -28.731 1.00 72.56 628 GLU A O 1
ATOM 5191 N N . LEU A 1 629 ? 6.437 1.675 -27.831 1.00 65.12 629 LEU A N 1
ATOM 5192 C CA . LEU A 1 629 ? 5.822 2.297 -26.667 1.00 65.12 629 LEU A CA 1
ATOM 5193 C C . LEU A 1 629 ? 6.851 2.720 -25.614 1.00 65.12 629 LEU A C 1
ATOM 5195 O O . LEU A 1 629 ? 6.645 3.765 -24.998 1.00 65.12 629 LEU A O 1
ATOM 5199 N N . TYR A 1 630 ? 7.929 1.954 -25.430 1.00 66.31 630 TYR A N 1
ATOM 5200 C CA . TYR A 1 630 ? 9.041 2.306 -24.545 1.00 66.31 630 TYR A CA 1
ATOM 5201 C C . TYR A 1 630 ? 9.710 3.607 -24.993 1.00 66.31 630 TYR A C 1
ATOM 5203 O O . TYR A 1 630 ? 9.878 4.533 -24.203 1.00 66.31 630 TYR A O 1
ATOM 5211 N N . LEU A 1 631 ? 10.033 3.716 -26.283 1.00 64.56 631 LEU A N 1
ATOM 5212 C CA . LEU A 1 631 ? 10.683 4.902 -26.840 1.00 64.56 631 LEU A CA 1
ATOM 5213 C C . LEU A 1 631 ? 9.834 6.156 -26.672 1.00 64.56 631 LEU A C 1
ATOM 5215 O O . LEU A 1 631 ? 10.360 7.225 -26.386 1.00 64.56 631 LEU A O 1
ATOM 5219 N N . LYS A 1 632 ? 8.510 6.026 -26.792 1.00 64.94 632 LYS A N 1
ATOM 5220 C CA . LYS A 1 632 ? 7.592 7.137 -26.533 1.00 64.94 632 LYS A CA 1
ATOM 5221 C C . LYS A 1 632 ? 7.593 7.603 -25.078 1.00 64.94 632 LYS A C 1
ATOM 5223 O O . LYS A 1 632 ? 7.265 8.760 -24.870 1.00 64.94 632 LYS A O 1
ATOM 5228 N N . ASP A 1 633 ? 7.916 6.754 -24.106 1.00 58.47 633 ASP A N 1
ATOM 5229 C CA . ASP A 1 633 ? 7.979 7.151 -22.689 1.00 58.47 633 ASP A CA 1
ATOM 5230 C C . ASP A 1 633 ? 9.368 7.641 -22.267 1.00 58.47 633 ASP A C 1
ATOM 5232 O O . ASP A 1 633 ? 9.482 8.360 -21.283 1.00 58.47 633 ASP A O 1
ATOM 5236 N N . VAL A 1 634 ? 10.427 7.241 -22.976 1.00 53.94 634 VAL A N 1
ATOM 5237 C CA . VAL A 1 634 ? 11.801 7.695 -22.696 1.00 53.94 634 VAL A CA 1
ATOM 5238 C C . VAL A 1 634 ? 12.144 8.993 -23.434 1.00 53.94 634 VAL A C 1
ATOM 5240 O O . VAL A 1 634 ? 12.967 9.766 -22.951 1.00 53.94 634 VAL A O 1
ATOM 5243 N N . LEU A 1 635 ? 11.522 9.243 -24.592 1.00 51.69 635 LEU A N 1
ATOM 5244 C CA . LEU A 1 635 ? 11.776 10.425 -25.427 1.00 51.69 635 LEU A CA 1
ATOM 5245 C C . LEU A 1 635 ? 10.782 11.582 -25.212 1.00 51.69 635 LEU A C 1
ATOM 5247 O O . LEU A 1 635 ? 10.997 12.656 -25.777 1.00 51.69 635 LEU A O 1
ATOM 5251 N N . ASN A 1 636 ? 9.706 11.376 -24.444 1.00 44.19 636 ASN A N 1
ATOM 5252 C CA . ASN A 1 636 ? 8.761 12.424 -24.023 1.00 44.19 636 ASN A CA 1
ATOM 5253 C C . ASN A 1 636 ? 8.901 12.684 -22.527 1.00 44.19 636 ASN A C 1
ATOM 5255 O O . ASN A 1 636 ? 8.693 13.853 -22.128 1.00 44.19 636 ASN A O 1
#

Mean predicted aligned error: 16.09 Å

pLDDT: mean 79.29, std 11.21, range [39.38, 98.25]

Solvent-accessible surface area (backbone atoms only — not comparable to full-atom values): 36187 Å² total; per-residue (Å²): 134,81,81,53,74,68,45,52,50,52,55,50,55,30,51,76,68,64,46,70,42,43,49,65,55,55,9,62,76,69,76,51,48,48,68,53,48,54,52,37,52,53,51,49,22,59,72,70,76,43,71,51,56,44,80,41,92,96,54,25,36,24,46,54,77,89,55,86,83,79,55,64,82,75,40,68,86,71,74,68,70,51,76,69,55,44,51,52,49,53,54,46,48,35,54,54,35,68,93,30,44,50,50,65,63,53,16,59,76,69,72,48,55,59,70,55,50,53,54,48,51,56,51,50,54,55,46,33,49,69,68,68,40,69,73,54,43,82,47,74,62,88,62,29,36,26,60,50,59,60,78,85,52,49,56,56,45,55,53,56,55,41,48,75,71,33,97,76,69,50,69,73,78,50,40,86,78,41,88,78,48,63,53,67,63,48,37,56,49,48,52,51,49,35,58,76,62,69,62,74,39,91,69,66,49,63,64,56,51,39,54,31,52,55,48,44,61,72,25,51,90,77,66,74,84,85,68,84,73,89,76,58,51,68,70,34,43,54,48,22,48,52,53,44,52,48,42,31,72,74,55,70,45,88,71,52,71,58,45,34,50,54,48,10,42,52,51,35,55,38,34,53,50,41,52,53,52,51,38,60,74,76,67,54,53,69,65,63,52,50,54,52,46,53,45,50,50,58,48,30,60,68,39,48,44,91,76,54,86,89,36,69,67,49,50,52,47,43,53,48,50,56,49,48,54,55,31,51,76,70,70,54,84,72,75,47,92,55,32,63,59,46,49,64,57,42,52,66,45,48,57,50,36,48,52,46,51,51,65,68,36,68,94,46,103,74,77,83,49,71,35,60,33,36,55,51,28,52,56,53,46,52,56,42,45,52,51,47,51,51,63,71,54,57,77,52,44,25,28,35,43,35,32,74,78,46,71,69,53,40,52,49,53,53,49,54,52,46,66,73,57,42,85,70,52,58,36,76,78,43,76,44,43,70,90,72,68,50,78,80,67,70,63,85,71,58,74,36,37,41,25,54,64,76,89,84,66,90,67,93,64,91,60,64,44,76,44,64,87,80,59,44,75,67,51,48,53,50,53,53,52,54,52,51,50,52,51,50,50,54,49,48,54,54,50,49,50,52,46,62,60,34,41,55,93,90,34,66,43,76,48,74,89,69,83,48,54,70,58,52,50,50,49,52,16,59,71,70,72,43,75,58,79,70,66,84,56,50,76,46,58,47,76,89,24,32,29,40,36,40,33,80,42,83,89,52,94,60,44,37,40,33,48,36,39,37,76,53,71,32,63,35,93,89,42,64,22,36,35,33,42,36,37,41,38,44,77,29,48,48,50,64,52,48,44,55,48,33,50,57,46,60,47,50,70,39,92,56,35,72,57,53,58,66,68,37,81,45,62,67,47,46,51,50,52,54,50,60,54,46,50,56,66,74,77,104

Sequence (636 aa):
MGLIERQKSVVKYLRDINEWVKGSELAKILGVTDRTIRNDIIAINKFYGKDIIIPIKGRGYRYNDFGKESNTEYIADIGVLTTIERWVYIVKKLIVFKEGINLFDLSEELFISESTLQNDIIKIKRVFSRIGIDYVTIVKNGDLISLNCDLSERYILLYEFAKYKFVNLQLNDMQKYFKNIDLKCLYDAIACILKDGKYNSRYLLLTKVTIFVALVVECREDINSSFDKQNIEEKNINISKKISGFIEQKFLIKVNEECVLNIAYYLNVLRTMHVIEDYIRNDMSDEEYNLYSNKILKVAKRININLDKDNDLFNDMVLHIIVAVKRIKLGIKIYNPLRENLKNKYPLLFGFANKLVVDICRNESIKFDFNELSYIVAYLSTIVYEELENLKNIRDINVLLIVSDGRSNLNYIYNEIKKNLGYDGVRFKKICYLTEIEEKDIENKFDIIITTSKEDVKFTIDDYMEIRKTFDIVERNRVIAEIDKIRTKLIEDKIESLFDYYFSDEIFCSIEDVTSQEKIIKEISNIFKVDTFKGRPMIISLKNGIGLFYKLDDNVESDKMAVIKLKNSITWVDDKVKTIVAILDKSHNINEINVIITYILELAEKADFNEKLRNCENMCDLKRLLIELYLKDVLN

Foldseek 3Di:
DDQDPLLVVLLVVQAVVQAFDALVRSCVVSVHDSVVSVVSQVVNCVVVVHNQWDQDPPRHIHGDPPCPPPCVVVCVVVLQDDLLRLLLLVLLVQLQDAVFDFLVVSCVVNVHDSVVVVVSLVVSQVLCVLQQVPQWDWDDDPRGTHIDHDNLVSLLVSVSSSPVRDVDDDLVSCCSNQDLDDLVVLLVQLVVLCVVLVQDFPQDDSSSLSSSLSSLLSNQVPDDDPDDLPDQDPSLLVSLVSSQVCCCVPRVRHHDPRSSSSSSLVSRLRRVLRVLLCCLVPPDDPVLLCLQLVLLVVLCVVLVQDDDPPDPLSSVLSSLLSSQVVCQVSVHDDTDNCLVVLCQQQVVQLVSLQVSNCSSQVVPPGHDRSRSSSVSSVSVVVSLVVVLVVLLQDAAQEEEEEEAPDDVLQVVLVVLLPVPLDPGRHDDPYRYYPVPDDPVVLPPDGLEYEYCDDPRDDRPDPHYHHAHSVCDPVSSVVVVVSSVVSSLVSSLVSLVVLCPQQEDFQAAEEDEDDADPVVVQVVVCVSQVHDSVPDDWDWDDHPLQEIETEDEDQPGPGKYKHKYAYPAFYDGPHDTHGIYIYIYDNPSNVSSVSSVVSLVSVLSVDPCSVVQVVVDPGPVSVSCVSSVVVSVVSVD

Radius of gyration: 33.08 Å; Cα contacts (8 Å, |Δi|>4): 737; chains: 1; bounding box: 96×60×85 Å

Nearest PDB structures (foldseek):
  5way-assembly1_A  TM=4.507E-01  e=1.985E-13  Streptococcus pneumoniae
  4r6i-assembly1_A  TM=3.953E-01  e=3.962E-12  Bacillus anthracis str. 'Ames Ancestor'
  5way-assembly1_B  TM=4.463E-01  e=8.669E-12  Streptococcus pneumoniae
  1h99-assembly1_A-2  TM=3.711E-01  e=3.012E-02  Bacillus subtilis
  4i98-assembly1_B  TM=3.113E-01  e=3.458E-02  Streptococcus pneumoniae P1031

Secondary structure (DSSP, 8-state):
-PPPHHHHHHHHHHHHH-S-B-HHHHHHHTTS-HHHHHHHHHHHHHHHTS-SEEEETTTEEEE--S-TTSSSTTTGGGT---HHHHHHHHHHHHHH-TT-EEHHHHHHHTT--HHHHHHHHHHHHHHHHHTT-TT-EEEEETTEEEEES-HHHHHHHHHHHHHHHSTT--HHHHHTT-SSS-HHHHHHHHHHHHHHTT---TT--HHHHHHHHHHHHHTTTS----S-GGG--HHHHHHHHHHHHHHHHHH-----HHHHHHHHHHHHHHHHHHHHHHHHHHT--HHHHHHHHHHHHHHHHHTT----TT-HHHHHHHHHHHHHHHHHHTT-----TTHHHHHHH-HHHHHHHHHHHHHHTTTS-----HHHHHHHHHHHHHHHHHHHHHHHS---EEEEEE--S-HHHHHHHHHHHHHHH-SSSEEEEEEE-GGG--HHHHSS--SEEEES-STT---S-S-EEE--TT--HHHHHHHHHHHHHHHHHHHHHHHHHHHHHHB-TT--EEE-S--SHHHHHHHHHHHHTS-TTSS--EEEE-GGGEEEEEEE-TTSSS-EEEEEEEEEEEEETTEEEEEEEEEEESS--HHHHHHHHHHHHHHHTSTTHHHHHHH--SHHHHHHHHHHHHHHHH--